Protein AF-0000000065871126 (afdb_homodimer)

Structure (mmCIF, N/CA/C/O backbone):
data_AF-0000000065871126-model_v1
#
loop_
_entity.id
_entity.type
_entity.pdbx_description
1 polymer 'Deoxyuridylate hydroxymethyltransferase'
#
loop_
_atom_site.group_PDB
_atom_site.id
_atom_site.type_symbol
_atom_site.label_atom_id
_atom_site.label_alt_id
_atom_site.label_comp_id
_atom_site.label_asym_id
_atom_site.label_entity_id
_atom_site.label_seq_id
_atom_site.pdbx_PDB_ins_code
_atom_site.Cartn_x
_atom_site.Cartn_y
_atom_site.Cartn_z
_atom_site.occupancy
_atom_site.B_iso_or_equiv
_atom_site.auth_seq_id
_atom_site.auth_comp_id
_atom_site.auth_asym_id
_atom_site.auth_atom_id
_atom_site.pdbx_PDB_model_num
ATOM 1 N N . MET A 1 1 ? 11.086 -15.219 13.68 1 57.06 1 MET A N 1
ATOM 2 C CA . MET A 1 1 ? 10.578 -14.188 14.578 1 57.06 1 MET A CA 1
ATOM 3 C C . MET A 1 1 ? 9.523 -13.336 13.883 1 57.06 1 MET A C 1
ATOM 5 O O . MET A 1 1 ? 9.57 -13.156 12.664 1 57.06 1 MET A O 1
ATOM 9 N N . ASN A 1 2 ? 8.445 -12.984 14.523 1 73.31 2 ASN A N 1
ATOM 10 C CA . ASN A 1 2 ? 7.359 -12.133 14.047 1 73.31 2 ASN A CA 1
ATOM 11 C C . ASN A 1 2 ? 7.867 -10.758 13.633 1 73.31 2 ASN A C 1
ATOM 13 O O . ASN A 1 2 ? 8.422 -10.023 14.453 1 73.31 2 ASN A O 1
ATOM 17 N N . PRO A 1 3 ? 7.727 -10.531 12.336 1 84.88 3 PRO A N 1
ATOM 18 C CA . PRO A 1 3 ? 8.312 -9.281 11.859 1 84.88 3 PRO A CA 1
ATOM 19 C C . PRO A 1 3 ? 7.402 -8.078 12.094 1 84.88 3 PRO A C 1
ATOM 21 O O . PRO A 1 3 ? 7.777 -6.941 11.789 1 84.88 3 PRO A O 1
ATOM 24 N N . PHE A 1 4 ? 6.246 -8.289 12.688 1 90.06 4 PHE A N 1
ATOM 25 C CA . PHE A 1 4 ? 5.281 -7.199 12.812 1 90.06 4 PHE A CA 1
ATOM 26 C C . PHE A 1 4 ? 5.383 -6.543 14.188 1 90.06 4 PHE A C 1
ATOM 28 O O . PHE A 1 4 ? 5.449 -7.23 15.203 1 90.06 4 PHE A O 1
ATOM 35 N N . ASN A 1 5 ? 5.465 -5.23 14.109 1 93.19 5 ASN A N 1
ATOM 36 C CA . ASN A 1 5 ? 5.422 -4.395 15.305 1 93.19 5 ASN A CA 1
ATOM 37 C C . ASN A 1 5 ? 4.102 -3.633 15.406 1 93.19 5 ASN A C 1
ATOM 39 O O . ASN A 1 5 ? 3.877 -2.67 14.664 1 93.19 5 ASN A O 1
ATOM 43 N N . ILE A 1 6 ? 3.277 -4.004 16.344 1 94.31 6 ILE A N 1
ATOM 44 C CA . ILE A 1 6 ? 1.971 -3.373 16.469 1 94.31 6 ILE A CA 1
ATOM 45 C C . ILE A 1 6 ? 2.01 -2.352 17.609 1 94.31 6 ILE A C 1
ATOM 47 O O . ILE A 1 6 ? 2.428 -2.67 18.734 1 94.31 6 ILE A O 1
ATOM 51 N N . ILE A 1 7 ? 1.6 -1.212 17.359 1 95.88 7 ILE A N 1
ATOM 52 C CA . ILE A 1 7 ? 1.517 -0.14 18.344 1 95.88 7 ILE A CA 1
ATOM 53 C C . ILE A 1 7 ? 0.118 0.472 18.328 1 95.88 7 ILE A C 1
ATOM 55 O O . ILE A 1 7 ? -0.277 1.103 17.344 1 95.88 7 ILE A O 1
ATOM 59 N N . SER A 1 8 ? -0.622 0.234 19.375 1 95.94 8 SER A N 1
ATOM 60 C CA . SER A 1 8 ? -1.969 0.783 19.5 1 95.94 8 SER A CA 1
ATOM 61 C C . SER A 1 8 ? -2.066 1.765 20.656 1 95.94 8 SER A C 1
ATOM 63 O O . SER A 1 8 ? -1.717 1.43 21.797 1 95.94 8 SER A O 1
ATOM 65 N N . ASP A 1 9 ? -2.441 2.961 20.375 1 96.31 9 ASP A N 1
ATOM 66 C CA . ASP A 1 9 ? -2.59 3.99 21.391 1 96.31 9 ASP A CA 1
ATOM 67 C C . ASP A 1 9 ? -3.752 4.926 21.062 1 96.31 9 ASP A C 1
ATOM 69 O O . ASP A 1 9 ? -4.348 4.832 20 1 96.31 9 ASP A O 1
ATOM 73 N N . THR A 1 10 ? -4.078 5.766 22 1 95.75 10 THR A N 1
ATOM 74 C CA . THR A 1 10 ? -5.199 6.684 21.828 1 95.75 10 THR A CA 1
ATOM 75 C C . THR A 1 10 ? -4.828 7.812 20.875 1 95.75 10 THR A C 1
ATOM 77 O O . THR A 1 10 ? -5.582 8.117 19.953 1 95.75 10 THR A O 1
ATOM 80 N N . GLY A 1 11 ? -3.643 8.422 21.109 1 97 11 GLY A N 1
ATOM 81 C CA . GLY A 1 11 ? -3.248 9.57 20.312 1 97 11 GLY A CA 1
ATOM 82 C C . GLY A 1 11 ? -1.914 9.383 19.609 1 97 11 GLY A C 1
ATOM 83 O O . GLY A 1 11 ? -1.199 8.414 19.875 1 97 11 GLY A O 1
ATOM 84 N N . VAL A 1 12 ? -1.604 10.289 18.75 1 97.06 12 VAL A N 1
ATOM 85 C CA . VAL A 1 12 ? -0.421 10.227 17.891 1 97.06 12 VAL A CA 1
ATOM 86 C C . VAL A 1 12 ? 0.838 10.336 18.75 1 97.06 12 VAL A C 1
ATOM 88 O O . VAL A 1 12 ? 1.8 9.586 18.547 1 97.06 12 VAL A O 1
ATOM 91 N N . SER A 1 13 ? 0.854 11.242 19.766 1 97.38 13 SER A N 1
ATOM 92 C CA . SER A 1 13 ? 2.039 11.453 20.594 1 97.38 13 SER A CA 1
ATOM 93 C C . SER A 1 13 ? 2.451 10.164 21.312 1 97.38 13 SER A C 1
ATOM 95 O O . SER A 1 13 ? 3.623 9.781 21.281 1 97.38 13 SER A O 1
ATOM 97 N N . ALA A 1 14 ? 1.48 9.547 21.906 1 97.44 14 ALA A N 1
ATOM 98 C CA . ALA A 1 14 ? 1.769 8.312 22.625 1 97.44 14 ALA A CA 1
ATOM 99 C C . ALA A 1 14 ? 2.246 7.219 21.688 1 97.44 14 ALA A C 1
ATOM 101 O O . ALA A 1 14 ? 3.16 6.461 22.016 1 97.44 14 ALA A O 1
ATOM 102 N N . ALA A 1 15 ? 1.624 7.082 20.562 1 97.19 15 ALA A N 1
ATOM 103 C CA . ALA A 1 15 ? 1.982 6.059 19.578 1 97.19 15 ALA A CA 1
ATOM 104 C C . ALA A 1 15 ? 3.402 6.27 19.062 1 97.19 15 ALA A C 1
ATOM 106 O O . ALA A 1 15 ? 4.176 5.312 18.953 1 97.19 15 ALA A O 1
ATOM 107 N N . VAL A 1 16 ? 3.729 7.492 18.734 1 97.12 16 VAL A N 1
ATOM 108 C CA . VAL A 1 16 ? 5.055 7.801 18.203 1 97.12 16 VAL A CA 1
ATOM 109 C C . VAL A 1 16 ? 6.109 7.555 19.266 1 97.12 16 VAL A C 1
ATOM 111 O O . VAL A 1 16 ? 7.18 7.012 18.984 1 97.12 16 VAL A O 1
ATOM 114 N N . TYR A 1 17 ? 5.789 8.008 20.484 1 97.88 17 TYR A N 1
ATOM 115 C CA . TYR A 1 17 ? 6.703 7.746 21.578 1 97.88 17 TYR A CA 1
ATOM 116 C C . TYR A 1 17 ? 6.984 6.254 21.719 1 97.88 17 TYR A C 1
ATOM 118 O O . TYR A 1 17 ? 8.141 5.84 21.859 1 97.88 17 TYR A O 1
ATOM 126 N N . ALA A 1 18 ? 5.945 5.488 21.703 1 97.69 18 ALA A N 1
ATOM 127 C CA . ALA A 1 18 ? 6.086 4.035 21.812 1 97.69 18 ALA A CA 1
ATOM 128 C C . ALA A 1 18 ? 6.91 3.48 20.656 1 97.69 18 ALA A C 1
ATOM 130 O O . ALA A 1 18 ? 7.715 2.562 20.844 1 97.69 18 ALA A O 1
ATOM 131 N N . GLY A 1 19 ? 6.668 3.992 19.453 1 97.25 19 GLY A N 1
ATOM 132 C CA . GLY A 1 19 ? 7.445 3.574 18.297 1 97.25 19 GLY A CA 1
ATOM 133 C C . GLY A 1 19 ? 8.93 3.867 18.438 1 97.25 19 GLY A C 1
ATOM 134 O O . GLY A 1 19 ? 9.766 3 18.172 1 97.25 19 GLY A O 1
ATOM 135 N N . LEU A 1 20 ? 9.234 5.098 18.859 1 97.75 20 LEU A N 1
ATOM 136 C CA . LEU A 1 20 ? 10.633 5.477 19.062 1 97.75 20 LEU A CA 1
ATOM 137 C C . LEU A 1 20 ? 11.281 4.617 20.125 1 97.75 20 LEU A C 1
ATOM 139 O O . LEU A 1 20 ? 12.43 4.188 19.984 1 97.75 20 LEU A O 1
ATOM 143 N N . SER A 1 21 ? 10.562 4.426 21.219 1 97.88 21 SER A N 1
ATOM 144 C CA . SER A 1 21 ? 11.078 3.59 22.297 1 97.88 21 SER A CA 1
ATOM 145 C C . SER A 1 21 ? 11.391 2.18 21.797 1 97.88 21 SER A C 1
ATOM 147 O O . SER A 1 21 ? 12.453 1.632 22.109 1 97.88 21 SER A O 1
ATOM 149 N N . ARG A 1 22 ? 10.492 1.588 21.062 1 97.31 22 ARG A N 1
ATOM 150 C CA . ARG A 1 22 ? 10.688 0.24 20.547 1 97.31 22 ARG A CA 1
ATOM 151 C C . ARG A 1 22 ? 11.875 0.195 19.578 1 97.31 22 ARG A C 1
ATOM 153 O O . ARG A 1 22 ? 12.656 -0.756 19.594 1 97.31 22 ARG A O 1
ATOM 160 N N . ALA A 1 23 ? 11.945 1.179 18.672 1 96.94 23 ALA A N 1
ATOM 161 C CA . ALA A 1 23 ? 13.055 1.232 17.734 1 96.94 23 ALA A CA 1
ATOM 162 C C . ALA A 1 23 ? 14.391 1.314 18.469 1 96.94 23 ALA A C 1
ATOM 164 O O . ALA A 1 23 ? 15.367 0.67 18.078 1 96.94 23 ALA A O 1
ATOM 165 N N . LYS A 1 24 ? 14.422 2.139 19.469 1 96.44 24 LYS A N 1
ATOM 166 C CA . LYS A 1 24 ? 15.648 2.297 20.25 1 96.44 24 LYS A CA 1
ATOM 167 C C . LYS A 1 24 ? 16.047 0.986 20.922 1 96.44 24 LYS A C 1
ATOM 169 O O . LYS A 1 24 ? 17.234 0.651 20.984 1 96.44 24 LYS A O 1
ATOM 174 N N . CYS A 1 25 ? 15.117 0.233 21.375 1 96.38 25 CYS A N 1
ATOM 175 C CA . CYS A 1 25 ? 15.367 -0.964 22.172 1 96.38 25 CYS A CA 1
ATOM 176 C C . CYS A 1 25 ? 15.633 -2.168 21.266 1 96.38 25 CYS A C 1
ATOM 178 O O . CYS A 1 25 ? 16.484 -3 21.578 1 96.38 25 CYS A O 1
ATOM 180 N N . THR A 1 26 ? 14.914 -2.318 20.156 1 95.56 26 THR A N 1
ATOM 181 C CA . THR A 1 26 ? 14.945 -3.584 19.438 1 95.56 26 THR A CA 1
ATOM 182 C C . THR A 1 26 ? 15.242 -3.357 17.953 1 95.56 26 THR A C 1
ATOM 184 O O . THR A 1 26 ? 15.328 -4.312 17.188 1 95.56 26 THR A O 1
ATOM 187 N N . GLY A 1 27 ? 15.344 -2.123 17.547 1 95.69 27 GLY A N 1
ATOM 188 C CA . GLY A 1 27 ? 15.547 -1.833 16.141 1 95.69 27 GLY A CA 1
ATOM 189 C C . GLY A 1 27 ? 16.875 -2.367 15.617 1 95.69 27 GLY A C 1
ATOM 190 O O . GLY A 1 27 ? 17.781 -2.656 16.391 1 95.69 27 GLY A O 1
ATOM 191 N N . GLN A 1 28 ? 16.922 -2.582 14.344 1 93.44 28 GLN A N 1
ATOM 192 C CA . GLN A 1 28 ? 18.141 -2.984 13.648 1 93.44 28 GLN A CA 1
ATOM 193 C C . GLN A 1 28 ? 18.828 -1.787 12.992 1 93.44 28 GLN A C 1
ATOM 195 O O . GLN A 1 28 ? 18.156 -0.854 12.547 1 93.44 28 GLN A O 1
ATOM 200 N N . TYR A 1 29 ? 20.156 -1.872 13.016 1 92.38 29 TYR A N 1
ATOM 201 C CA . TYR A 1 29 ? 20.922 -0.795 12.406 1 92.38 29 TYR A CA 1
ATOM 202 C C . TYR A 1 29 ? 21.297 -1.136 10.969 1 92.38 29 TYR A C 1
ATOM 204 O O . TYR A 1 29 ? 21.578 -2.291 10.648 1 92.38 29 TYR A O 1
ATOM 212 N N . LYS A 1 30 ? 21.109 -0.218 10.07 1 88.12 30 LYS A N 1
ATOM 213 C CA . LYS A 1 30 ? 21.625 -0.373 8.711 1 88.12 30 LYS A CA 1
ATOM 214 C C . LYS A 1 30 ? 22.359 0.881 8.258 1 88.12 30 LYS A C 1
ATOM 216 O O . LYS A 1 30 ? 22.031 1.993 8.664 1 88.12 30 LYS A O 1
ATOM 221 N N . GLU A 1 31 ? 23.375 0.595 7.441 1 79.25 31 GLU A N 1
ATOM 222 C CA . GLU A 1 31 ? 24.172 1.69 6.891 1 79.25 31 GLU A CA 1
ATOM 223 C C . GLU A 1 31 ? 23.516 2.275 5.645 1 79.25 31 GLU A C 1
ATOM 225 O O . GLU A 1 31 ? 22.828 1.565 4.906 1 79.25 31 GLU A O 1
ATOM 230 N N . CYS A 1 32 ? 23.297 3.523 5.672 1 66 32 CYS A N 1
ATOM 231 C CA . CYS A 1 32 ? 22.797 4.156 4.457 1 66 32 CYS A CA 1
ATOM 232 C C . CYS A 1 32 ? 23.688 5.312 4.035 1 66 32 CYS A C 1
ATOM 234 O O . CYS A 1 32 ? 24.641 5.668 4.746 1 66 32 CYS A O 1
ATOM 236 N N . ARG A 1 33 ? 23.406 5.754 2.848 1 57.62 33 ARG A N 1
ATOM 237 C CA . ARG A 1 33 ? 24.125 6.887 2.262 1 57.62 33 ARG A CA 1
ATOM 238 C C . ARG A 1 33 ? 24.203 8.047 3.242 1 57.62 33 ARG A C 1
ATOM 240 O O . ARG A 1 33 ? 25.203 8.766 3.289 1 57.62 33 ARG A O 1
ATOM 247 N N . ASN A 1 34 ? 23.219 8.219 4.043 1 58.34 34 ASN A N 1
ATOM 248 C CA . ASN A 1 34 ? 23.109 9.391 4.91 1 58.34 34 ASN A CA 1
ATOM 249 C C . ASN A 1 34 ? 23.688 9.117 6.293 1 58.34 34 ASN A C 1
ATOM 251 O O . ASN A 1 34 ? 23.297 9.75 7.273 1 58.34 34 ASN A O 1
ATOM 255 N N . GLY A 1 35 ? 24.531 8.18 6.5 1 71.88 35 GLY A N 1
ATOM 256 C CA . GLY A 1 35 ? 25.156 7.961 7.797 1 71.88 35 GLY A CA 1
ATOM 257 C C . GLY A 1 35 ? 24.547 6.816 8.57 1 71.88 35 GLY A C 1
ATOM 258 O O . GLY A 1 35 ? 24.922 6.555 9.711 1 71.88 35 GLY A O 1
ATOM 259 N N . GLY A 1 36 ? 23.469 6.23 8.148 1 90.38 36 GLY A N 1
ATOM 260 C CA . GLY A 1 36 ? 22.875 5.051 8.766 1 90.38 36 GLY A CA 1
ATOM 261 C C . GLY A 1 36 ? 21.547 5.32 9.422 1 90.38 36 GLY A C 1
ATOM 262 O O . GLY A 1 36 ? 21.125 6.477 9.562 1 90.38 36 GLY A O 1
ATOM 263 N N . SER A 1 37 ? 20.859 4.312 9.789 1 94.19 37 SER A N 1
ATOM 264 C CA . SER A 1 37 ? 19.562 4.422 10.445 1 94.19 37 SER A CA 1
ATOM 265 C C . SER A 1 37 ? 19.25 3.18 11.273 1 94.19 37 SER A C 1
ATOM 267 O O . SER A 1 37 ? 19.844 2.117 11.047 1 94.19 37 SER A O 1
ATOM 269 N N . THR A 1 38 ? 18.547 3.396 12.328 1 96.06 38 THR A N 1
ATOM 270 C CA . THR A 1 38 ? 17.938 2.312 13.086 1 96.06 38 THR A CA 1
ATOM 271 C C . THR A 1 38 ? 16.469 2.135 12.695 1 96.06 38 THR A C 1
ATOM 273 O O . THR A 1 38 ? 15.711 3.104 12.68 1 96.06 38 THR A O 1
ATOM 276 N N . PHE A 1 39 ? 16.125 0.829 12.383 1 95.75 39 PHE A N 1
ATOM 277 C CA . PHE A 1 39 ? 14.789 0.691 11.828 1 95.75 39 PHE A CA 1
ATOM 278 C C . PHE A 1 39 ? 14.062 -0.492 12.453 1 95.75 39 PHE A C 1
ATOM 280 O O . PHE A 1 39 ? 14.695 -1.391 13.016 1 95.75 39 PHE A O 1
ATOM 287 N N . LEU A 1 40 ? 12.727 -0.399 12.516 1 96.25 40 LEU A N 1
ATOM 288 C CA . LEU A 1 40 ? 11.789 -1.485 12.766 1 96.25 40 LEU A CA 1
ATOM 289 C C . LEU A 1 40 ? 11.094 -1.912 11.469 1 96.25 40 LEU A C 1
ATOM 291 O O . LEU A 1 40 ? 10.727 -1.068 10.648 1 96.25 40 LEU A O 1
ATOM 295 N N . ARG A 1 41 ? 11 -3.232 11.352 1 94.38 41 ARG A N 1
ATOM 296 C CA . ARG A 1 41 ? 10.273 -3.75 10.195 1 94.38 41 ARG A CA 1
ATOM 297 C C . ARG A 1 41 ? 8.773 -3.756 10.453 1 94.38 41 ARG A C 1
ATOM 299 O O . ARG A 1 41 ? 8.32 -4.148 11.531 1 94.38 41 ARG A O 1
ATOM 306 N N . ASN A 1 42 ? 8.039 -3.348 9.492 1 95.56 42 ASN A N 1
ATOM 307 C CA . ASN A 1 42 ? 6.59 -3.52 9.453 1 95.56 42 ASN A CA 1
ATOM 308 C C . ASN A 1 42 ? 5.934 -3.01 10.734 1 95.56 42 ASN A C 1
ATOM 310 O O . ASN A 1 42 ? 5.324 -3.783 11.477 1 95.56 42 ASN A O 1
ATOM 314 N N . VAL A 1 43 ? 5.957 -1.765 10.969 1 96.69 43 VAL A N 1
ATOM 315 C CA . VAL A 1 43 ? 5.297 -1.16 12.117 1 96.69 43 VAL A CA 1
ATOM 316 C C . VAL A 1 43 ? 3.861 -0.787 11.75 1 96.69 43 VAL A C 1
ATOM 318 O O . VAL A 1 43 ? 3.627 -0.089 10.766 1 96.69 43 VAL A O 1
ATOM 321 N N . LYS A 1 44 ? 2.945 -1.281 12.555 1 96.31 44 LYS A N 1
ATOM 322 C CA . LYS A 1 44 ? 1.526 -0.983 12.391 1 96.31 44 LYS A CA 1
ATOM 323 C C . LYS A 1 44 ? 1.013 -0.097 13.523 1 96.31 44 LYS A C 1
ATOM 325 O O . LYS A 1 44 ? 0.8 -0.57 14.641 1 96.31 44 LYS A O 1
ATOM 330 N N . PHE A 1 45 ? 0.761 1.13 13.188 1 96.88 45 PHE A N 1
ATOM 331 C CA . PHE A 1 45 ? 0.194 2.057 14.156 1 96.88 45 PHE A CA 1
ATOM 332 C C . PHE A 1 45 ? -1.329 2.033 14.102 1 96.88 45 PHE A C 1
ATOM 334 O O . PHE A 1 45 ? -1.916 1.982 13.023 1 96.88 45 PHE A O 1
ATOM 341 N N . HIS A 1 46 ? -1.893 1.984 15.219 1 97.06 46 HIS A N 1
ATOM 342 C CA . HIS A 1 46 ? -3.338 2.07 15.398 1 97.06 46 HIS A CA 1
ATOM 343 C C . HIS A 1 46 ? -3.709 3.195 16.359 1 97.06 46 HIS A C 1
ATOM 345 O O . HIS A 1 46 ? -3.352 3.152 17.547 1 97.06 46 HIS A O 1
ATOM 351 N N . ILE A 1 47 ? -4.371 4.184 15.836 1 97.62 47 ILE A N 1
ATOM 352 C CA . ILE A 1 47 ? -4.809 5.332 16.625 1 97.62 47 ILE A CA 1
ATOM 353 C C . ILE A 1 47 ? -6.32 5.262 16.844 1 97.62 47 ILE A C 1
ATOM 355 O O . ILE A 1 47 ? -7.094 5.332 15.883 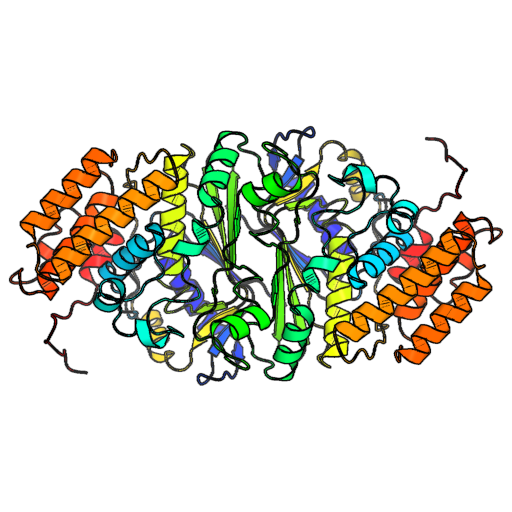1 97.62 47 ILE A O 1
ATOM 359 N N . THR A 1 48 ? -6.762 5.242 18.109 1 97.12 48 THR A N 1
ATOM 360 C CA . THR A 1 48 ? -8.18 5.055 18.391 1 97.12 48 THR A CA 1
ATOM 361 C C . THR A 1 48 ? -8.914 6.395 18.391 1 97.12 48 THR A C 1
ATOM 363 O O . THR A 1 48 ? -10.125 6.441 18.188 1 97.12 48 THR A O 1
ATOM 366 N N . ASP A 1 49 ? -8.219 7.527 18.672 1 97.62 49 ASP A N 1
ATOM 367 C CA . ASP A 1 49 ? -8.781 8.875 18.594 1 97.62 49 ASP A CA 1
ATOM 368 C C . ASP A 1 49 ? -7.973 9.75 17.641 1 97.62 49 ASP A C 1
ATOM 370 O O . ASP A 1 49 ? -7.137 10.547 18.078 1 97.62 49 ASP A O 1
ATOM 374 N N . PRO A 1 50 ? -8.32 9.727 16.328 1 97.62 50 PRO A N 1
ATOM 375 C CA . PRO A 1 50 ? -7.535 10.453 15.336 1 97.62 50 PRO A CA 1
ATOM 376 C C . PRO A 1 50 ? -7.57 11.969 15.555 1 97.62 50 PRO A C 1
ATOM 378 O O . PRO A 1 50 ? -6.73 12.688 15.008 1 97.62 50 PRO A O 1
ATOM 381 N N . ARG A 1 51 ? -8.484 12.492 16.391 1 98 51 ARG A N 1
ATOM 382 C CA . ARG A 1 51 ? -8.508 13.914 16.703 1 98 51 ARG A CA 1
ATOM 383 C C . ARG A 1 51 ? -7.352 14.289 17.625 1 98 51 ARG A C 1
ATOM 385 O O . ARG A 1 51 ? -7.004 15.469 17.75 1 98 51 ARG A O 1
ATOM 392 N N . ASN A 1 52 ? -6.867 13.289 18.312 1 98 52 ASN A N 1
ATOM 393 C CA . ASN A 1 52 ? -5.691 13.508 19.141 1 98 52 ASN A CA 1
ATOM 394 C C . ASN A 1 52 ? -4.406 13.484 18.328 1 98 52 ASN A C 1
ATOM 396 O O . ASN A 1 52 ? -3.512 12.68 18.578 1 98 52 ASN A O 1
ATOM 400 N N . ARG A 1 53 ? -4.316 14.469 17.391 1 98.06 53 ARG A N 1
ATOM 401 C CA . ARG A 1 53 ? -3.285 14.469 16.344 1 98.06 53 ARG A CA 1
ATOM 402 C C . ARG A 1 53 ? -2.191 15.484 16.656 1 98.06 53 ARG A C 1
ATOM 404 O O . ARG A 1 53 ? -1.121 15.453 16.047 1 98.06 53 ARG A O 1
ATOM 411 N N . ASN A 1 54 ? -2.441 16.422 17.609 1 96.94 54 ASN A N 1
ATOM 412 C CA . ASN A 1 54 ? -1.488 17.484 17.906 1 96.94 54 ASN A CA 1
ATOM 413 C C . ASN A 1 54 ? -0.317 16.969 18.734 1 96.94 54 ASN A C 1
ATOM 415 O O . ASN A 1 54 ? -0.481 16.656 19.922 1 96.94 54 ASN A O 1
ATOM 419 N N . LEU A 1 55 ? 0.816 16.953 18.156 1 94.38 55 LEU A N 1
ATOM 420 C CA . LEU A 1 55 ? 1.989 16.328 18.75 1 94.38 55 LEU A CA 1
ATOM 421 C C . LEU A 1 55 ? 2.51 17.141 19.922 1 94.38 55 LEU A C 1
ATOM 423 O O . LEU A 1 55 ? 2.729 18.344 19.797 1 94.38 55 LEU A O 1
ATOM 427 N N . THR A 1 56 ? 2.779 16.562 21.094 1 92.94 56 THR A N 1
ATOM 428 C CA . THR A 1 56 ? 3.273 17.188 22.312 1 92.94 56 THR A CA 1
ATOM 429 C C . THR A 1 56 ? 4.477 16.438 22.859 1 92.94 56 THR A C 1
ATOM 431 O O . THR A 1 56 ? 4.703 16.438 24.078 1 92.94 56 THR A O 1
ATOM 434 N N . LEU A 1 57 ? 5.281 15.914 22.141 1 94.81 57 LEU A N 1
ATOM 435 C CA . LEU A 1 57 ? 6.426 15.164 22.641 1 94.81 57 LEU A CA 1
ATOM 436 C C . LEU A 1 57 ? 7.531 16.109 23.109 1 94.81 57 LEU A C 1
ATOM 438 O O . LEU A 1 57 ? 8.18 16.766 22.281 1 94.81 57 LEU A O 1
ATOM 442 N N . ASN A 1 58 ? 7.762 16.109 24.375 1 93.81 58 ASN A N 1
ATOM 443 C CA . ASN A 1 58 ? 8.883 16.875 24.922 1 93.81 58 ASN A CA 1
ATOM 444 C C . ASN A 1 58 ? 10.219 16.359 24.391 1 93.81 58 ASN A C 1
ATOM 446 O O . ASN A 1 58 ? 10.406 15.148 24.25 1 93.81 58 ASN A O 1
ATOM 450 N N . GLY A 1 59 ? 11.086 17.266 24.109 1 92.12 59 GLY A N 1
ATOM 451 C CA . GLY A 1 59 ? 12.383 16.891 23.578 1 92.12 59 GLY A CA 1
ATOM 452 C C . GLY A 1 59 ? 12.438 16.922 22.062 1 92.12 59 GLY A C 1
ATOM 453 O O . GLY A 1 59 ? 13.508 17.047 21.469 1 92.12 59 GLY A O 1
ATOM 454 N N . ARG A 1 60 ? 11.328 16.734 21.391 1 91.12 60 ARG A N 1
ATOM 455 C CA . ARG A 1 60 ? 11.281 16.719 19.938 1 91.12 60 ARG A CA 1
ATOM 456 C C . ARG A 1 60 ? 11.336 18.141 19.375 1 91.12 60 ARG A C 1
ATOM 458 O O . ARG A 1 60 ? 11.922 18.359 18.312 1 91.12 60 ARG A O 1
ATOM 465 N N . LYS A 1 61 ? 10.719 19.125 20.062 1 87.25 61 LYS A N 1
ATOM 466 C CA . LYS A 1 61 ? 10.633 20.516 19.656 1 87.25 61 LYS A CA 1
ATOM 467 C C . LYS A 1 61 ? 9.766 20.672 18.406 1 87.25 61 LYS A C 1
ATOM 469 O O . LYS A 1 61 ? 10.203 21.281 17.422 1 87.25 61 LYS A O 1
ATOM 474 N N . SER A 1 62 ? 8.586 20.203 18.484 1 91.44 62 SER A N 1
ATOM 475 C CA . SER A 1 62 ? 7.645 20.266 17.375 1 91.44 62 SER A CA 1
ATOM 476 C C . SER A 1 62 ? 7.031 21.656 17.25 1 91.44 62 SER A C 1
ATOM 478 O O . SER A 1 62 ? 6.738 22.312 18.266 1 91.44 62 SER A O 1
ATOM 480 N N . ASN A 1 63 ? 6.891 22.125 16.062 1 94.06 63 ASN A N 1
ATOM 481 C CA . ASN A 1 63 ? 6.227 23.391 15.758 1 94.06 63 ASN A CA 1
ATOM 482 C C . ASN A 1 63 ? 4.816 23.172 15.211 1 94.06 63 ASN A C 1
ATOM 484 O O . ASN A 1 63 ? 4.637 22.953 14.016 1 94.06 63 ASN A O 1
ATOM 488 N N . ILE A 1 64 ? 3.816 23.312 16.047 1 96.56 64 ILE A N 1
ATOM 489 C CA . ILE A 1 64 ? 2.432 23.016 15.703 1 96.56 64 ILE A CA 1
ATOM 490 C C . ILE A 1 64 ? 1.949 23.984 14.625 1 96.56 64 ILE A C 1
ATOM 492 O O . ILE A 1 64 ? 1.119 23.625 13.789 1 96.56 64 ILE A O 1
ATOM 496 N N . PHE A 1 65 ? 2.447 25.219 14.562 1 96.31 65 PHE A N 1
ATOM 497 C CA . PHE A 1 65 ? 2.029 26.219 13.57 1 96.31 65 PHE A CA 1
ATOM 498 C C . PHE A 1 65 ? 2.475 25.797 12.172 1 96.31 65 PHE A C 1
ATOM 500 O O . PHE A 1 65 ? 1.7 25.891 11.219 1 96.31 65 PHE A O 1
ATOM 507 N N . GLN A 1 66 ? 3.684 25.328 12.148 1 95.5 66 GLN A N 1
ATOM 508 C CA . GLN A 1 66 ? 4.219 24.812 10.898 1 95.5 66 GLN A CA 1
ATOM 509 C C . GLN A 1 66 ? 3.434 23.594 10.43 1 95.5 66 GLN A C 1
ATOM 511 O O . GLN A 1 66 ? 3.164 23.438 9.234 1 95.5 66 GLN A O 1
ATOM 516 N N . MET A 1 67 ? 3.061 22.734 11.289 1 96.69 67 MET A N 1
ATOM 517 C CA . MET A 1 67 ? 2.336 21.5 10.945 1 96.69 67 MET A CA 1
ATOM 518 C C . MET A 1 67 ? 0.968 21.828 10.359 1 96.69 67 MET A C 1
ATOM 520 O O . MET A 1 67 ? 0.572 21.25 9.344 1 96.69 67 MET A O 1
ATOM 524 N N . VAL A 1 68 ? 0.302 22.734 11 1 98.25 68 VAL A N 1
ATOM 525 C CA . VAL A 1 68 ? -1.014 23.125 10.508 1 98.25 68 VAL A CA 1
ATOM 526 C C . VAL A 1 68 ? -0.876 23.797 9.141 1 98.25 68 VAL A C 1
ATOM 528 O O . VAL A 1 68 ? -1.621 23.484 8.211 1 98.25 68 VAL A O 1
ATOM 531 N N . ALA A 1 69 ? 0.107 24.688 9.023 1 98.44 69 ALA A N 1
ATOM 532 C CA . ALA A 1 69 ? 0.309 25.406 7.766 1 98.44 69 ALA A CA 1
ATOM 533 C C . ALA A 1 69 ? 0.602 24.438 6.625 1 98.44 69 ALA A C 1
ATOM 535 O O . ALA A 1 69 ? 0.014 24.547 5.543 1 98.44 69 ALA A O 1
ATOM 536 N N . GLU A 1 70 ? 1.483 23.547 6.844 1 98.31 70 GLU A N 1
ATOM 537 C CA . GLU A 1 70 ? 1.821 22.562 5.82 1 98.31 70 GLU A CA 1
ATOM 538 C C . GLU A 1 70 ? 0.615 21.703 5.469 1 98.31 70 GLU A C 1
ATOM 540 O O . GLU A 1 70 ? 0.427 21.328 4.305 1 98.31 70 GLU A O 1
ATOM 545 N N . THR A 1 71 ? -0.161 21.359 6.434 1 98.75 71 THR A N 1
ATOM 546 C CA . THR A 1 71 ? -1.351 20.547 6.191 1 98.75 71 THR A CA 1
ATOM 547 C C . THR A 1 71 ? -2.346 21.297 5.312 1 98.75 71 THR A C 1
ATOM 549 O O . THR A 1 71 ? -2.924 20.719 4.391 1 98.75 71 THR A O 1
ATOM 552 N N . PHE A 1 72 ? -2.561 22.594 5.633 1 98.88 72 PHE A N 1
ATOM 553 C CA . PHE A 1 72 ? -3.438 23.391 4.789 1 98.88 72 PHE A CA 1
ATOM 554 C C . PHE A 1 72 ? -2.908 23.453 3.359 1 98.88 72 PHE A C 1
ATOM 556 O O . PHE A 1 72 ? -3.682 23.422 2.402 1 98.88 72 PHE A O 1
ATOM 563 N N . TRP A 1 73 ? -1.573 23.562 3.23 1 98.81 73 TRP A N 1
ATOM 564 C CA . TRP A 1 73 ? -0.909 23.547 1.931 1 98.81 73 TRP A CA 1
ATOM 565 C C . TRP A 1 73 ? -1.185 22.234 1.189 1 98.81 73 TRP A C 1
ATOM 567 O O . TRP A 1 73 ? -1.535 22.25 0.007 1 98.81 73 TRP A O 1
ATOM 577 N N . VAL A 1 74 ? -1.142 21.109 1.847 1 98.75 74 VAL A N 1
ATOM 578 C CA . VAL A 1 74 ? -1.416 19.812 1.257 1 98.75 74 VAL A CA 1
ATOM 579 C C . VAL A 1 74 ? -2.885 19.719 0.85 1 98.75 74 VAL A C 1
ATOM 581 O O . VAL A 1 74 ? -3.205 19.281 -0.257 1 98.75 74 VAL A O 1
ATOM 584 N N . MET A 1 75 ? -3.785 20.188 1.739 1 98.81 75 MET A N 1
ATOM 585 C CA . MET A 1 75 ? -5.219 20.109 1.472 1 98.81 75 MET A CA 1
ATOM 586 C C . MET A 1 75 ? -5.609 21.031 0.32 1 98.81 75 MET A C 1
ATOM 588 O O . MET A 1 75 ? -6.641 20.828 -0.324 1 98.81 75 MET A O 1
ATOM 592 N N . SER A 1 76 ? -4.781 22 0.023 1 98.69 76 SER A N 1
ATOM 593 C CA . SER A 1 76 ? -5.051 22.922 -1.086 1 98.69 76 SER A CA 1
ATOM 594 C C . SER A 1 76 ? -4.676 22.281 -2.422 1 98.69 76 SER A C 1
ATOM 596 O O . SER A 1 76 ? -4.973 22.844 -3.482 1 98.69 76 SER A O 1
ATOM 598 N N . GLY A 1 77 ? -3.975 21.172 -2.346 1 98.44 77 GLY A N 1
ATOM 599 C CA . GLY A 1 77 ? -3.549 20.5 -3.561 1 98.44 77 GLY A CA 1
ATOM 600 C C . GLY A 1 77 ? -2.256 21.062 -4.129 1 98.44 77 GLY A C 1
ATOM 601 O O . GLY A 1 77 ? -1.923 20.797 -5.289 1 98.44 77 GLY A O 1
ATOM 602 N N . SER A 1 78 ? -1.53 21.766 -3.354 1 97.75 78 SER A N 1
ATOM 603 C CA . SER A 1 78 ? -0.343 22.438 -3.865 1 97.75 78 SER A CA 1
ATOM 604 C C . SER A 1 78 ? 0.882 21.531 -3.795 1 97.75 78 SER A C 1
ATOM 606 O O . SER A 1 78 ? 0.98 20.688 -2.912 1 97.75 78 SER A O 1
ATOM 608 N N . GLY A 1 79 ? 1.733 21.672 -4.691 1 97.75 79 GLY A N 1
ATOM 609 C CA . GLY A 1 79 ? 3.064 21.094 -4.668 1 97.75 79 GLY A CA 1
ATOM 610 C C . GLY A 1 79 ? 4.172 22.125 -4.715 1 97.75 79 GLY A C 1
ATOM 611 O O . GLY A 1 79 ? 5.355 21.781 -4.637 1 97.75 79 GLY A O 1
ATOM 612 N N . ASN A 1 80 ? 3.754 23.391 -4.828 1 98.12 80 ASN A N 1
ATOM 613 C CA . ASN A 1 80 ? 4.695 24.5 -4.938 1 98.12 80 ASN A CA 1
ATOM 614 C C . ASN A 1 80 ? 5.234 24.906 -3.572 1 98.12 80 ASN A C 1
ATOM 616 O O . ASN A 1 80 ? 4.465 25.203 -2.658 1 98.12 80 ASN A O 1
ATOM 620 N N . ILE A 1 81 ? 6.57 24.953 -3.441 1 97.69 81 ILE A N 1
ATOM 621 C CA . ILE A 1 81 ? 7.133 25.188 -2.117 1 97.69 81 ILE A CA 1
ATOM 622 C C . ILE A 1 81 ? 7.473 26.672 -1.961 1 97.69 81 ILE A C 1
ATOM 624 O O . ILE A 1 81 ? 7.754 27.125 -0.854 1 97.69 81 ILE A O 1
ATOM 628 N N . LYS A 1 82 ? 7.406 27.453 -3.012 1 96.5 82 LYS A N 1
ATOM 629 C CA . LYS A 1 82 ? 7.875 28.844 -3 1 96.5 82 LYS A CA 1
ATOM 630 C C . LYS A 1 82 ? 6.93 29.734 -2.209 1 96.5 82 LYS A C 1
ATOM 632 O O . LYS A 1 82 ? 5.707 29.578 -2.275 1 96.5 82 LYS A O 1
ATOM 637 N N . GLU A 1 83 ? 7.492 30.656 -1.481 1 93.94 83 GLU A N 1
ATOM 638 C CA . GLU A 1 83 ? 6.824 31.719 -0.733 1 93.94 83 GLU A CA 1
ATOM 639 C C . GLU A 1 83 ? 6.145 31.172 0.517 1 93.94 83 GLU A C 1
ATOM 641 O O . GLU A 1 83 ? 6.625 31.375 1.633 1 93.94 83 GLU A O 1
ATOM 646 N N . PHE A 1 84 ? 5.125 30.312 0.288 1 97.19 84 PHE A N 1
ATOM 647 C CA . PHE A 1 84 ? 4.312 29.891 1.428 1 97.19 84 PHE A CA 1
ATOM 648 C C . PHE A 1 84 ? 5.047 28.859 2.264 1 97.19 84 PHE A C 1
ATOM 650 O O . PHE A 1 84 ? 5.348 29.094 3.436 1 97.19 84 PHE A O 1
ATOM 657 N N . LEU A 1 85 ? 5.305 27.672 1.659 1 97.12 85 LEU A N 1
ATOM 658 C CA . LEU A 1 85 ? 5.875 26.562 2.43 1 97.12 85 LEU A CA 1
ATOM 659 C C . LEU A 1 85 ? 7.273 26.922 2.93 1 97.12 85 LEU A C 1
ATOM 661 O O . LEU A 1 85 ? 7.652 26.547 4.039 1 97.12 85 LEU A O 1
ATOM 665 N N . GLU A 1 86 ? 8.016 27.672 2.158 1 96.06 86 GLU A N 1
ATOM 666 C CA . GLU A 1 86 ? 9.367 28.078 2.535 1 96.06 86 GLU A CA 1
ATOM 667 C C . GLU A 1 86 ? 9.352 28.969 3.77 1 96.06 86 GLU A C 1
ATOM 669 O O . GLU A 1 86 ? 10.297 28.969 4.562 1 96.06 86 GLU A O 1
ATOM 674 N N . PHE A 1 87 ? 8.328 29.719 3.902 1 96.06 87 PHE A N 1
ATOM 675 C CA . PHE A 1 87 ? 8.188 30.578 5.066 1 96.06 87 PHE A CA 1
ATOM 676 C C . PHE A 1 87 ? 8.148 29.766 6.352 1 96.06 87 PHE A C 1
ATOM 678 O O . PHE A 1 87 ? 8.711 30.172 7.367 1 96.06 87 PHE A O 1
ATOM 685 N N . PHE A 1 88 ? 7.52 28.609 6.324 1 95.25 88 PHE A N 1
ATOM 686 C CA . PHE A 1 88 ? 7.336 27.781 7.508 1 95.25 88 PHE A CA 1
ATOM 687 C C . PHE A 1 88 ? 8.438 26.734 7.602 1 95.25 88 PHE A C 1
ATOM 689 O O . PHE A 1 88 ? 8.789 26.281 8.695 1 95.25 88 PHE A O 1
ATOM 696 N N . LEU A 1 89 ? 8.906 26.281 6.43 1 94.06 89 LEU A N 1
ATOM 697 C CA . LEU A 1 89 ? 9.961 25.281 6.32 1 94.06 89 LEU A CA 1
ATOM 698 C C . LEU A 1 89 ? 11.117 25.797 5.477 1 94.06 89 LEU A C 1
ATOM 700 O O . LEU A 1 89 ? 11.242 25.453 4.305 1 94.06 89 LEU A O 1
ATOM 704 N N . PRO A 1 90 ? 12.016 26.453 6.066 1 90.38 90 PRO A N 1
ATOM 705 C CA . PRO A 1 90 ? 13.109 27.047 5.297 1 90.38 90 PRO A CA 1
ATOM 706 C C . PRO A 1 90 ? 13.992 26.016 4.605 1 90.38 90 PRO A C 1
ATOM 708 O O . PRO A 1 90 ? 14.656 26.328 3.613 1 90.38 90 PRO A O 1
ATOM 711 N N . ARG A 1 91 ? 14.039 24.781 5.055 1 90.81 91 ARG A N 1
ATOM 712 C CA . ARG A 1 91 ? 14.867 23.734 4.453 1 90.81 91 ARG A CA 1
ATOM 713 C C . ARG A 1 91 ? 14.133 23.031 3.324 1 90.81 91 ARG A C 1
ATOM 715 O O . ARG A 1 91 ? 14.688 22.156 2.66 1 90.81 91 ARG A O 1
ATOM 722 N N . ALA A 1 92 ? 12.867 23.375 3.021 1 93 92 ALA A N 1
ATOM 723 C CA . ALA A 1 92 ? 12.031 22.703 2.025 1 93 92 ALA A CA 1
ATOM 724 C C . ALA A 1 92 ? 12.742 22.641 0.677 1 93 92 ALA A C 1
ATOM 726 O O . ALA A 1 92 ? 12.68 21.609 -0.01 1 93 92 ALA A O 1
ATOM 727 N N . PRO A 1 93 ? 13.531 23.656 0.272 1 94.38 93 PRO A N 1
ATOM 728 C CA . PRO A 1 93 ? 14.18 23.609 -1.04 1 94.38 93 PRO A CA 1
ATOM 729 C C . PRO A 1 93 ? 15.227 22.5 -1.145 1 94.38 93 PRO A C 1
ATOM 731 O O . PRO A 1 93 ? 15.516 22.016 -2.242 1 94.38 93 PRO A O 1
ATOM 734 N N . GLN A 1 94 ? 15.75 22.125 -0.059 1 93.06 94 GLN A N 1
ATOM 735 C CA . GLN A 1 94 ? 16.75 21.062 -0.053 1 93.06 94 GLN A CA 1
ATOM 736 C C . GLN A 1 94 ? 16.172 19.734 -0.524 1 93.06 94 GLN A C 1
ATOM 738 O O . GLN A 1 94 ? 16.906 18.859 -0.965 1 93.06 94 GLN A O 1
ATOM 743 N N . TYR A 1 95 ? 14.852 19.625 -0.517 1 94.06 95 TYR A N 1
ATOM 744 C CA . TYR A 1 95 ? 14.188 18.375 -0.879 1 94.06 95 TYR A CA 1
ATOM 745 C C . TYR A 1 95 ? 13.422 18.531 -2.186 1 94.06 95 TYR A C 1
ATOM 747 O O . TYR A 1 95 ? 12.508 17.75 -2.471 1 94.06 95 TYR A O 1
ATOM 755 N N . SER A 1 96 ? 13.75 19.562 -2.908 1 96.56 96 SER A N 1
ATOM 756 C CA . SER A 1 96 ? 13.109 19.812 -4.195 1 96.56 96 SER A CA 1
ATOM 757 C C . SER A 1 96 ? 14.086 19.609 -5.348 1 96.56 96 SER A C 1
ATOM 759 O O . SER A 1 96 ? 15.219 20.109 -5.312 1 96.56 96 SER A O 1
ATOM 761 N N . ASP A 1 97 ? 13.719 18.844 -6.352 1 96.19 97 ASP A N 1
ATOM 762 C CA . ASP A 1 97 ? 14.578 18.547 -7.492 1 96.19 97 ASP A CA 1
ATOM 763 C C . ASP A 1 97 ? 14.68 19.75 -8.438 1 96.19 97 ASP A C 1
ATOM 765 O O . ASP A 1 97 ? 15.719 19.953 -9.062 1 96.19 97 ASP A O 1
ATOM 769 N N . ASP A 1 98 ? 13.578 20.562 -8.531 1 95.25 98 ASP A N 1
ATOM 770 C CA . ASP A 1 98 ? 13.586 21.688 -9.477 1 95.25 98 ASP A CA 1
ATOM 771 C C . ASP A 1 98 ? 13.609 23.016 -8.742 1 95.25 98 ASP A C 1
ATOM 773 O O . ASP A 1 98 ? 13.586 24.078 -9.367 1 95.25 98 ASP A O 1
ATOM 777 N N . GLY A 1 99 ? 13.523 23.016 -7.41 1 94.81 99 GLY A N 1
ATOM 778 C CA . GLY A 1 99 ? 13.562 24.234 -6.605 1 94.81 99 GLY A CA 1
ATOM 779 C C . GLY A 1 99 ? 12.219 24.922 -6.512 1 94.81 99 GLY A C 1
ATOM 780 O O . GLY A 1 99 ? 12.086 25.953 -5.832 1 94.81 99 GLY A O 1
ATOM 781 N N . ILE A 1 100 ? 11.203 24.344 -7.102 1 96.69 100 ILE A N 1
ATOM 782 C CA . ILE A 1 100 ? 9.898 24.984 -7.172 1 96.69 100 ILE A CA 1
ATOM 783 C C . ILE A 1 100 ? 8.844 24.109 -6.516 1 96.69 100 ILE A C 1
ATOM 785 O O . ILE A 1 100 ? 8.023 24.578 -5.73 1 96.69 100 ILE A O 1
ATOM 789 N N . ASN A 1 101 ? 8.891 22.828 -6.801 1 97.19 101 ASN A N 1
ATOM 790 C CA . ASN A 1 101 ? 7.902 21.875 -6.316 1 97.19 101 ASN A CA 1
ATOM 791 C C . ASN A 1 101 ? 8.562 20.734 -5.535 1 97.19 101 ASN A C 1
ATOM 793 O O . ASN A 1 101 ? 9.742 20.438 -5.75 1 97.19 101 ASN A O 1
ATOM 797 N N . TRP A 1 102 ? 7.852 20.25 -4.562 1 97.56 102 TRP A N 1
ATOM 798 C CA . TRP A 1 102 ? 8.195 18.922 -4.09 1 97.56 102 TRP A CA 1
ATOM 799 C C . TRP A 1 102 ? 7.613 17.844 -5.008 1 97.56 102 TRP A C 1
ATOM 801 O O . TRP A 1 102 ? 6.398 17.812 -5.23 1 97.56 102 TRP A O 1
ATOM 811 N N . HIS A 1 103 ? 8.445 17 -5.543 1 96.69 103 HIS A N 1
ATOM 812 C CA . HIS A 1 103 ? 8.016 15.961 -6.469 1 96.69 103 HIS A CA 1
ATOM 813 C C . HIS A 1 103 ? 7 15.031 -5.812 1 96.69 103 HIS A C 1
ATOM 815 O O . HIS A 1 1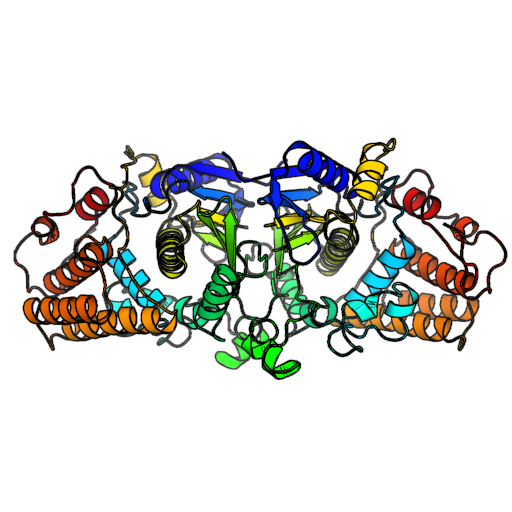03 ? 6.023 14.617 -6.449 1 96.69 103 HIS A O 1
ATOM 821 N N . GLY A 1 104 ? 7.199 14.688 -4.574 1 96.5 104 GLY A N 1
ATOM 822 C CA . GLY A 1 104 ? 6.363 13.727 -3.869 1 96.5 104 GLY A CA 1
ATOM 823 C C . GLY A 1 104 ? 5.258 14.383 -3.062 1 96.5 104 GLY A C 1
ATOM 824 O O . GLY A 1 104 ? 4.668 13.75 -2.184 1 96.5 104 GLY A O 1
ATOM 825 N N . ALA A 1 105 ? 4.957 15.695 -3.322 1 97.81 105 ALA A N 1
ATOM 826 C CA . ALA A 1 105 ? 3.91 16.375 -2.562 1 97.81 105 ALA A CA 1
ATOM 827 C C . ALA A 1 105 ? 2.586 15.625 -2.656 1 97.81 105 ALA A C 1
ATOM 829 O O . ALA A 1 105 ? 2.172 15.211 -3.744 1 97.81 105 ALA A O 1
ATOM 830 N N . TYR A 1 106 ? 1.906 15.461 -1.582 1 98.19 106 TYR A N 1
ATOM 831 C CA . TYR A 1 106 ? 0.698 14.641 -1.521 1 98.19 106 TYR A CA 1
ATOM 832 C C . TYR A 1 106 ? -0.493 15.391 -2.111 1 98.19 106 TYR A C 1
ATOM 834 O O . TYR A 1 106 ? -1.404 14.773 -2.67 1 98.19 106 TYR A O 1
ATOM 842 N N . GLY A 1 107 ? -0.528 16.688 -1.952 1 98.12 107 GLY A N 1
ATOM 843 C CA . GLY A 1 107 ? -1.658 17.5 -2.371 1 98.12 107 GLY A CA 1
ATOM 844 C C . GLY A 1 107 ? -2.072 17.25 -3.809 1 98.12 107 GLY A C 1
ATOM 845 O O . GLY A 1 107 ? -3.174 16.766 -4.066 1 98.12 107 GLY A O 1
ATOM 846 N N . PRO A 1 108 ? -1.129 17.562 -4.75 1 97.94 108 PRO A N 1
ATOM 847 C CA . PRO A 1 108 ? -1.485 17.344 -6.152 1 97.94 108 PRO A CA 1
ATOM 848 C C . PRO A 1 108 ? -1.932 15.914 -6.438 1 97.94 108 PRO A C 1
ATOM 850 O O . PRO A 1 108 ? -2.832 15.688 -7.25 1 97.94 108 PRO A O 1
ATOM 853 N N . ARG A 1 109 ? -1.419 14.969 -5.777 1 97.88 109 ARG A N 1
ATOM 854 C CA . ARG A 1 109 ? -1.659 13.562 -6.059 1 97.88 109 ARG A CA 1
ATOM 855 C C . ARG A 1 109 ? -3.018 13.117 -5.527 1 97.88 109 ARG A C 1
ATOM 857 O O . ARG A 1 109 ? -3.713 12.328 -6.168 1 97.88 109 ARG A O 1
ATOM 864 N N . MET A 1 110 ? -3.402 13.57 -4.395 1 97.69 110 MET A N 1
ATOM 865 C CA . MET A 1 110 ? -4.684 13.188 -3.809 1 97.69 110 MET A CA 1
ATOM 866 C C . MET A 1 110 ? -5.844 13.703 -4.652 1 97.69 110 MET A C 1
ATOM 868 O O . MET A 1 110 ? -6.879 13.047 -4.758 1 97.69 110 MET A O 1
ATOM 872 N N . TYR A 1 111 ? -5.672 14.859 -5.281 1 98.06 111 TYR A N 1
ATOM 873 C CA . TYR A 1 111 ? -6.738 15.461 -6.078 1 98.06 111 TYR A CA 1
ATOM 874 C C . TYR A 1 111 ? -6.656 15 -7.527 1 98.06 111 TYR A C 1
ATOM 876 O O . TYR A 1 111 ? -7.609 15.172 -8.297 1 98.06 111 TYR A O 1
ATOM 884 N N . ALA A 1 112 ? -5.508 14.391 -7.902 1 97.44 112 ALA A N 1
ATOM 885 C CA . ALA A 1 112 ? -5.332 13.969 -9.289 1 97.44 112 ALA A CA 1
ATOM 886 C C . ALA A 1 112 ? -6.379 12.93 -9.688 1 97.44 112 ALA A C 1
ATOM 888 O O . ALA A 1 112 ? -6.746 12.07 -8.875 1 97.44 112 ALA A O 1
ATOM 889 N N . HIS A 1 113 ? -6.859 13.016 -10.875 1 97.5 113 HIS A N 1
ATOM 890 C CA . HIS A 1 113 ? -7.758 12.039 -11.484 1 97.5 113 HIS A CA 1
ATOM 891 C C . HIS A 1 113 ? -9.062 11.93 -10.703 1 97.5 113 HIS A C 1
ATOM 893 O O . HIS A 1 113 ? -9.664 10.852 -10.648 1 97.5 113 HIS A O 1
ATOM 899 N N . ASN A 1 114 ? -9.383 12.969 -9.922 1 97.12 114 ASN A N 1
ATOM 900 C CA . ASN A 1 114 ? -10.648 13.07 -9.195 1 97.12 114 ASN A CA 1
ATOM 901 C C . ASN A 1 114 ? -10.766 11.977 -8.133 1 97.12 114 ASN A C 1
ATOM 903 O O . ASN A 1 114 ? -11.875 11.594 -7.758 1 97.12 114 ASN A O 1
ATOM 907 N N . GLN A 1 115 ? -9.688 11.516 -7.645 1 96.94 115 GLN A N 1
ATOM 908 C CA . GLN A 1 115 ? -9.703 10.328 -6.797 1 96.94 115 GLN A CA 1
ATOM 909 C C . GLN A 1 115 ? -10.414 10.609 -5.473 1 96.94 115 GLN A C 1
ATOM 911 O O . GLN A 1 115 ? -11.156 9.766 -4.969 1 96.94 115 GLN A O 1
ATOM 916 N N . LEU A 1 116 ? -10.117 11.734 -4.926 1 98 116 LEU A N 1
ATOM 917 C CA . LEU A 1 116 ? -10.727 12.039 -3.639 1 98 116 LEU A CA 1
ATOM 918 C C . LEU A 1 116 ? -12.242 12.141 -3.764 1 98 116 LEU A C 1
ATOM 920 O O . LEU A 1 116 ? -12.977 11.594 -2.932 1 98 116 LEU A O 1
ATOM 924 N N . GLN A 1 117 ? -12.719 12.844 -4.754 1 97.88 117 GLN A N 1
ATOM 925 C CA . GLN A 1 117 ? -14.156 12.945 -4.98 1 97.88 117 GLN A CA 1
ATOM 926 C C . GLN A 1 117 ? -14.766 11.57 -5.238 1 97.88 117 GLN A C 1
ATOM 928 O O . GLN A 1 117 ? -15.852 11.266 -4.734 1 97.88 117 GLN A O 1
ATOM 933 N N . SER A 1 118 ? -14.094 10.789 -6.066 1 96.94 118 SER A N 1
ATOM 934 C CA . SER A 1 118 ? -14.586 9.445 -6.363 1 96.94 118 SER A CA 1
ATOM 935 C C . SER A 1 118 ? -14.734 8.617 -5.09 1 96.94 118 SER A C 1
ATOM 937 O O . SER A 1 118 ? -15.695 7.863 -4.941 1 96.94 118 SER A O 1
ATOM 939 N N . ALA A 1 119 ? -13.742 8.727 -4.223 1 97.62 119 ALA A N 1
ATOM 940 C CA . ALA A 1 119 ? -13.82 8.008 -2.953 1 97.62 119 ALA A CA 1
ATOM 941 C C . ALA A 1 119 ? -15.039 8.453 -2.143 1 97.62 119 ALA A C 1
ATOM 943 O O . ALA A 1 119 ? -15.773 7.625 -1.609 1 97.62 119 ALA A O 1
ATOM 944 N N . ILE A 1 120 ? -15.219 9.75 -2.041 1 98.06 120 ILE A N 1
ATOM 945 C CA . ILE A 1 120 ? -16.359 10.305 -1.312 1 98.06 120 ILE A CA 1
ATOM 946 C C . ILE A 1 120 ? -17.656 9.758 -1.898 1 98.06 120 ILE A C 1
ATOM 948 O O . ILE A 1 120 ? -18.5 9.242 -1.168 1 98.06 120 ILE A O 1
ATOM 952 N N . ASP A 1 121 ? -17.781 9.844 -3.229 1 97.19 121 ASP A N 1
ATOM 953 C CA . ASP A 1 121 ? -19 9.406 -3.906 1 97.19 121 ASP A CA 1
ATOM 954 C C . ASP A 1 121 ? -19.266 7.922 -3.648 1 97.19 121 ASP A C 1
ATOM 956 O O . ASP A 1 121 ? -20.391 7.523 -3.387 1 97.19 121 ASP A O 1
ATOM 960 N N . LEU A 1 122 ? -18.266 7.148 -3.715 1 95.69 122 LEU A N 1
ATOM 961 C CA . LEU A 1 122 ? -18.406 5.703 -3.541 1 95.69 122 LEU A CA 1
ATOM 962 C C . LEU A 1 122 ? -18.859 5.367 -2.123 1 95.69 122 LEU A C 1
ATOM 964 O O . LEU A 1 122 ? -19.703 4.492 -1.926 1 95.69 122 LEU A O 1
ATOM 968 N N . LEU A 1 123 ? -18.234 6.008 -1.178 1 96.75 123 LEU A N 1
ATOM 969 C CA . LEU A 1 123 ? -18.562 5.746 0.218 1 96.75 123 LEU A CA 1
ATOM 970 C C . LEU A 1 123 ? -20.016 6.105 0.509 1 96.75 123 LEU A C 1
ATOM 972 O O . LEU A 1 123 ? -20.672 5.426 1.291 1 96.75 123 LEU A O 1
ATOM 976 N N . ILE A 1 124 ? -20.5 7.18 -0.073 1 96.56 124 ILE A N 1
ATOM 977 C CA . ILE A 1 124 ? -21.875 7.613 0.127 1 96.56 124 ILE A CA 1
ATOM 978 C C . ILE A 1 124 ? -22.828 6.629 -0.551 1 96.56 124 ILE A C 1
ATOM 980 O O . ILE A 1 124 ? -23.875 6.281 0.006 1 96.56 124 ILE A O 1
ATOM 984 N N . LYS A 1 125 ? -22.484 6.137 -1.692 1 94.25 125 LYS A N 1
ATOM 985 C CA . LYS A 1 125 ? -23.344 5.254 -2.486 1 94.25 125 LYS A CA 1
ATOM 986 C C . LYS A 1 125 ? -23.359 3.846 -1.897 1 94.25 125 LYS A C 1
ATOM 988 O O . LYS A 1 125 ? -24.406 3.174 -1.931 1 94.25 125 LYS A O 1
ATOM 993 N N . ASP A 1 126 ? -22.219 3.391 -1.46 1 92.94 126 ASP A N 1
ATOM 994 C CA . ASP A 1 126 ? -22.047 2.023 -0.976 1 92.94 126 ASP A CA 1
ATOM 995 C C . ASP A 1 126 ? -21.125 1.977 0.239 1 92.94 126 ASP A C 1
ATOM 997 O O . ASP A 1 126 ? -19.906 1.91 0.094 1 92.94 126 ASP A O 1
ATOM 1001 N N . LYS A 1 127 ? -21.672 1.885 1.428 1 92.94 127 LYS A N 1
ATOM 1002 C CA . LYS A 1 127 ? -20.875 1.919 2.654 1 92.94 127 LYS A CA 1
ATOM 1003 C C . LYS A 1 127 ? -19.984 0.685 2.768 1 92.94 127 LYS A C 1
ATOM 1005 O O . LYS A 1 127 ? -19.031 0.674 3.541 1 92.94 127 LYS A O 1
ATOM 1010 N N . ASP A 1 128 ? -20.297 -0.38 2.035 1 92.38 128 ASP A N 1
ATOM 1011 C CA . ASP A 1 128 ? -19.562 -1.634 2.152 1 92.38 128 ASP A CA 1
ATOM 1012 C C . ASP A 1 128 ? -18.5 -1.752 1.06 1 92.38 128 ASP A C 1
ATOM 1014 O O . ASP A 1 128 ? -17.828 -2.785 0.937 1 92.38 128 ASP A O 1
ATOM 1018 N N . THR A 1 129 ? -18.281 -0.688 0.284 1 92.88 129 THR A N 1
ATOM 1019 C CA . THR A 1 129 ? -17.328 -0.712 -0.817 1 92.88 129 THR A CA 1
ATOM 1020 C C . THR A 1 129 ? -15.93 -1.04 -0.311 1 92.88 129 THR A C 1
ATOM 1022 O O . THR A 1 129 ? -15.562 -0.672 0.808 1 92.88 129 THR A O 1
ATOM 1025 N N . ARG A 1 130 ? -15.156 -1.774 -1.135 1 93.38 130 ARG A N 1
ATOM 1026 C CA . ARG A 1 130 ? -13.742 -2.061 -0.882 1 93.38 130 ARG A CA 1
ATOM 1027 C C . ARG A 1 130 ? -12.852 -1.317 -1.868 1 93.38 130 ARG A C 1
ATOM 1029 O O . ARG A 1 130 ? -11.664 -1.635 -2 1 93.38 130 ARG A O 1
ATOM 1036 N N . ARG A 1 131 ? -13.492 -0.314 -2.551 1 95.12 131 ARG A N 1
ATOM 1037 C CA . ARG A 1 131 ? -12.766 0.334 -3.641 1 95.12 131 ARG A CA 1
ATOM 1038 C C . ARG A 1 131 ? -12.562 1.817 -3.354 1 95.12 131 ARG A C 1
ATOM 1040 O O . ARG A 1 131 ? -12.211 2.586 -4.25 1 95.12 131 ARG A O 1
ATOM 1047 N N . ALA A 1 132 ? -12.93 2.221 -2.121 1 97.25 132 ALA A N 1
ATOM 1048 C CA . ALA A 1 132 ? -12.625 3.598 -1.745 1 97.25 132 ALA A CA 1
ATOM 1049 C C . ALA A 1 132 ? -11.156 3.742 -1.345 1 97.25 132 ALA A C 1
ATOM 1051 O O . ALA A 1 132 ? -10.773 3.373 -0.233 1 97.25 132 ALA A O 1
ATOM 1052 N N . TYR A 1 133 ? -10.344 4.176 -2.24 1 98.06 133 TYR A N 1
ATOM 1053 C CA . TYR A 1 133 ? -8.914 4.363 -2.027 1 98.06 133 TYR A CA 1
ATOM 1054 C C . TYR A 1 133 ? -8.406 5.59 -2.775 1 98.06 133 TYR A C 1
ATOM 1056 O O . TYR A 1 133 ? -9.078 6.105 -3.668 1 98.06 133 TYR A O 1
ATOM 1064 N N . VAL A 1 134 ? -7.332 6.113 -2.346 1 98.62 134 VAL A N 1
ATOM 1065 C CA . VAL A 1 134 ? -6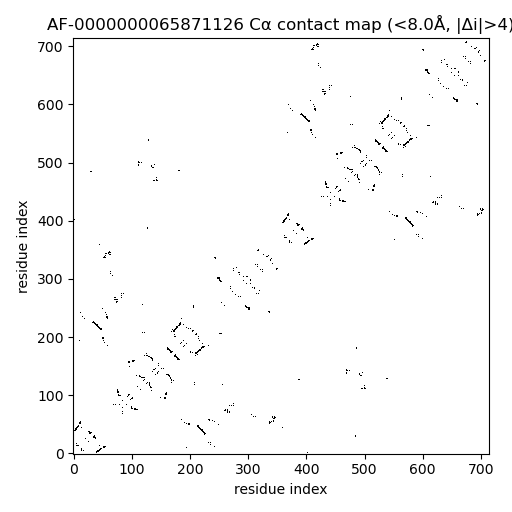.613 7.195 -3.006 1 98.62 134 VAL A CA 1
ATOM 1066 C C . VAL A 1 134 ? -5.172 6.77 -3.279 1 98.62 134 VAL A C 1
ATOM 1068 O O . VAL A 1 134 ? -4.422 6.473 -2.348 1 98.62 134 VAL A O 1
ATOM 1071 N N . MET A 1 135 ? -4.812 6.695 -4.551 1 98.44 135 MET A N 1
ATOM 1072 C CA . MET A 1 135 ? -3.455 6.328 -4.949 1 98.44 135 MET A CA 1
ATOM 1073 C C . MET A 1 135 ? -2.543 7.547 -4.965 1 98.44 135 MET A C 1
ATOM 1075 O O . MET A 1 135 ? -2.76 8.484 -5.738 1 98.44 135 MET A O 1
ATOM 1079 N N . ILE A 1 136 ? -1.524 7.508 -4.102 1 98.62 136 ILE A N 1
ATOM 1080 C CA . ILE A 1 136 ? -0.537 8.578 -4.051 1 98.62 136 ILE A CA 1
ATOM 1081 C C . ILE A 1 136 ? 0.654 8.227 -4.938 1 98.62 136 ILE A C 1
ATOM 1083 O O . ILE A 1 136 ? 1.122 9.062 -5.719 1 98.62 136 ILE A O 1
ATOM 1087 N N . ALA A 1 137 ? 1.1 6.992 -4.809 1 98 137 ALA A N 1
ATOM 1088 C CA . ALA A 1 137 ? 2.139 6.508 -5.715 1 98 137 ALA A CA 1
ATOM 1089 C C . ALA A 1 137 ? 1.61 6.395 -7.141 1 98 137 ALA A C 1
ATOM 1091 O O . ALA A 1 137 ? 0.466 5.988 -7.359 1 98 137 ALA A O 1
ATOM 1092 N N . ASP A 1 138 ? 2.416 6.777 -8.109 1 98.19 138 ASP A N 1
ATOM 1093 C CA . ASP A 1 138 ? 2.064 6.801 -9.523 1 98.19 138 ASP A CA 1
ATOM 1094 C C . ASP A 1 138 ? 3.248 6.379 -10.391 1 98.19 138 ASP A C 1
ATOM 1096 O O . ASP A 1 138 ? 4.234 7.109 -10.508 1 98.19 138 ASP A O 1
ATOM 1100 N N . PRO A 1 139 ? 3.152 5.176 -11.055 1 97.88 139 PRO A N 1
ATOM 1101 C CA . PRO A 1 139 ? 4.297 4.715 -11.836 1 97.88 139 PRO A CA 1
ATOM 1102 C C . PRO A 1 139 ? 4.664 5.672 -12.969 1 97.88 139 PRO A C 1
ATOM 1104 O O . PRO A 1 139 ? 5.816 5.707 -13.406 1 97.88 139 PRO A O 1
ATOM 1107 N N . THR A 1 140 ? 3.719 6.484 -13.438 1 97.88 140 THR A N 1
ATOM 1108 C CA . THR A 1 140 ? 3.986 7.418 -14.523 1 97.88 140 THR A CA 1
ATOM 1109 C C . THR A 1 140 ? 4.738 8.641 -14.016 1 97.88 140 THR A C 1
ATOM 1111 O O . THR A 1 140 ? 5.25 9.438 -14.805 1 97.88 140 THR A O 1
ATOM 1114 N N . LEU A 1 141 ? 4.871 8.781 -12.672 1 97.44 141 LEU A N 1
ATOM 1115 C CA . LEU A 1 141 ? 5.59 9.906 -12.078 1 97.44 141 LEU A CA 1
ATOM 1116 C C . LEU A 1 141 ? 6.797 9.422 -11.289 1 97.44 141 LEU A C 1
ATOM 1118 O O . LEU A 1 141 ? 7.805 10.125 -11.195 1 97.44 141 LEU A O 1
ATOM 1122 N N . ASP A 1 142 ? 6.68 8.172 -10.734 1 97.56 142 ASP A N 1
ATOM 1123 C CA . ASP A 1 142 ? 7.605 7.805 -9.672 1 97.56 142 ASP A CA 1
ATOM 1124 C C . ASP A 1 142 ? 8.555 6.695 -10.125 1 97.56 142 ASP A C 1
ATOM 1126 O O . ASP A 1 142 ? 9.484 6.328 -9.406 1 97.56 142 ASP A O 1
ATOM 1130 N N . SER A 1 143 ? 8.312 6.102 -11.32 1 97.25 143 SER A N 1
ATOM 1131 C CA . SER A 1 143 ? 9.234 5.09 -11.828 1 97.25 143 SER A CA 1
ATOM 1132 C C . SER A 1 143 ? 10.562 5.711 -12.25 1 97.25 143 SER A C 1
ATOM 1134 O O . SER A 1 143 ? 10.656 6.926 -12.43 1 97.25 143 SER A O 1
ATOM 1136 N N . ALA A 1 144 ? 11.57 4.867 -12.367 1 95.25 144 ALA A N 1
ATOM 1137 C CA . ALA A 1 144 ? 12.898 5.355 -12.75 1 95.25 144 ALA A CA 1
ATOM 1138 C C . ALA A 1 144 ? 12.844 6.078 -14.094 1 95.25 144 ALA A C 1
ATOM 1140 O O . ALA A 1 144 ? 13.328 7.207 -14.219 1 95.25 144 ALA A O 1
ATOM 1141 N N . PRO A 1 145 ? 12.188 5.473 -15.125 1 95.88 145 PRO A N 1
ATOM 1142 C CA . PRO A 1 145 ? 12.102 6.188 -16.406 1 95.88 145 PRO A CA 1
ATOM 1143 C C . PRO A 1 145 ? 11.352 7.512 -16.281 1 95.88 145 PRO A C 1
ATOM 1145 O O . PRO A 1 145 ? 11.719 8.492 -16.938 1 95.88 145 PRO A O 1
ATOM 1148 N N . ALA A 1 146 ? 10.312 7.543 -15.477 1 96.62 146 ALA A N 1
ATOM 1149 C CA . ALA A 1 146 ? 9.555 8.781 -15.305 1 96.62 146 ALA A CA 1
ATOM 1150 C C . ALA A 1 146 ? 10.414 9.859 -14.648 1 96.62 146 ALA A C 1
ATOM 1152 O O . ALA A 1 146 ? 10.367 11.023 -15.055 1 96.62 146 ALA A O 1
ATOM 1153 N N . ILE A 1 147 ? 11.148 9.508 -13.648 1 96.69 147 ILE A N 1
ATOM 1154 C CA . ILE A 1 147 ? 12.039 10.438 -12.953 1 96.69 147 ILE A CA 1
ATOM 1155 C C . ILE A 1 147 ? 13.102 10.953 -13.922 1 96.69 147 ILE A C 1
ATOM 1157 O O . ILE A 1 147 ? 13.383 12.156 -13.953 1 96.69 147 ILE A O 1
ATOM 1161 N N . GLU A 1 148 ? 13.648 10.047 -14.727 1 96.06 148 GLU A N 1
ATOM 1162 C CA . GLU A 1 148 ? 14.664 10.453 -15.688 1 96.06 148 GLU A CA 1
ATOM 1163 C C . GLU A 1 148 ? 14.086 11.398 -16.734 1 96.06 148 GLU A C 1
ATOM 1165 O O . GLU A 1 148 ? 14.758 12.336 -17.172 1 96.06 148 GLU A O 1
ATOM 1170 N N . ALA A 1 149 ? 12.922 11.117 -17.125 1 96.5 149 ALA A N 1
ATOM 1171 C CA . ALA A 1 149 ? 12.273 11.984 -18.109 1 96.5 149 ALA A CA 1
ATOM 1172 C C . ALA A 1 149 ? 12.055 13.383 -17.547 1 96.5 149 ALA A C 1
ATOM 1174 O O . ALA A 1 149 ? 12.156 14.375 -18.266 1 96.5 149 ALA A O 1
ATOM 1175 N N . ALA A 1 150 ? 11.797 13.469 -16.297 1 95.19 150 ALA A N 1
ATOM 1176 C CA . ALA A 1 150 ? 11.445 14.742 -15.672 1 95.19 150 ALA A CA 1
ATOM 1177 C C . ALA A 1 150 ? 12.695 15.531 -15.289 1 95.19 150 ALA A C 1
ATOM 1179 O O . ALA A 1 150 ? 12.703 16.766 -15.375 1 95.19 150 ALA A O 1
ATOM 1180 N N . TYR A 1 151 ? 13.797 14.789 -14.883 1 96.06 151 TYR A N 1
ATOM 1181 C CA . TYR A 1 151 ? 14.883 15.508 -14.227 1 96.06 151 TYR A CA 1
ATOM 1182 C C . TYR A 1 151 ? 16.219 15.188 -14.875 1 96.06 151 TYR A C 1
ATOM 1184 O O . TYR A 1 151 ? 17.25 15.758 -14.508 1 96.06 151 TYR A O 1
ATOM 1192 N N . GLY A 1 152 ? 16.266 14.242 -15.742 1 95.81 152 GLY A N 1
ATOM 1193 C CA . GLY A 1 152 ? 17.484 13.891 -16.453 1 95.81 152 GLY A CA 1
ATOM 1194 C C . GLY A 1 152 ? 17.938 12.469 -16.203 1 95.81 152 GLY A C 1
ATOM 1195 O O . GLY A 1 152 ? 17.672 11.906 -15.141 1 95.81 152 GLY A O 1
ATOM 1196 N N . VAL A 1 153 ? 18.641 11.906 -17.156 1 93.75 153 VAL A N 1
ATOM 1197 C CA . VAL A 1 153 ? 19.109 10.531 -17.109 1 93.75 153 VAL A CA 1
ATOM 1198 C C . VAL A 1 153 ? 20.016 10.336 -15.898 1 93.75 153 VAL A C 1
ATOM 1200 O O . VAL A 1 153 ? 20.906 11.156 -15.633 1 93.75 153 VAL A O 1
ATOM 1203 N N . GLY A 1 154 ? 19.75 9.32 -15.172 1 90.81 154 GLY A N 1
ATOM 1204 C CA . GLY A 1 154 ? 20.578 8.992 -14.031 1 90.81 154 GLY A CA 1
ATOM 1205 C C . GLY A 1 154 ? 20.234 9.781 -12.781 1 90.81 154 GLY A C 1
ATOM 1206 O O . GLY A 1 154 ? 20.828 9.578 -11.727 1 90.81 154 GLY A O 1
ATOM 1207 N N . HIS A 1 155 ? 19.234 10.617 -12.836 1 92.69 155 HIS A N 1
ATOM 1208 C CA . HIS A 1 155 ? 18.844 11.461 -11.711 1 92.69 155 HIS A CA 1
ATOM 1209 C C . HIS A 1 155 ? 18.25 10.641 -10.578 1 92.69 155 HIS A C 1
ATOM 1211 O O . HIS A 1 155 ? 17.391 9.781 -10.82 1 92.69 155 HIS A O 1
ATOM 1217 N N . SER A 1 156 ? 18.719 10.891 -9.367 1 89.44 156 SER A N 1
ATOM 1218 C CA . SER A 1 156 ? 18.094 10.336 -8.172 1 89.44 156 SER A CA 1
ATOM 1219 C C . SER A 1 156 ? 17.188 11.367 -7.488 1 89.44 156 SER A C 1
ATOM 1221 O O . SER A 1 156 ? 17.672 12.406 -7.035 1 89.44 156 SER A O 1
ATOM 1223 N N . PRO A 1 157 ? 16.016 11.031 -7.445 1 92.81 157 PRO A N 1
ATOM 1224 C CA . PRO A 1 157 ? 15.102 12.039 -6.918 1 92.81 157 PRO A CA 1
ATOM 1225 C C . PRO A 1 157 ? 15.336 12.336 -5.438 1 92.81 157 PRO A C 1
ATOM 1227 O O . PRO A 1 157 ? 15.641 11.422 -4.664 1 92.81 157 PRO A O 1
ATOM 1230 N N . LYS A 1 158 ? 15.117 13.602 -5.082 1 91.44 158 LYS A N 1
ATOM 1231 C CA . LYS A 1 158 ? 15.305 14.039 -3.701 1 91.44 158 LYS A CA 1
ATOM 1232 C C . LYS A 1 158 ? 14.062 13.75 -2.861 1 91.44 158 LYS A C 1
ATOM 1234 O O . LYS A 1 158 ? 14.141 13.688 -1.632 1 91.44 158 LYS A O 1
ATOM 1239 N N . ASP A 1 159 ? 13 13.562 -3.598 1 89.12 159 ASP A N 1
ATOM 1240 C CA . ASP A 1 159 ? 11.727 13.383 -2.916 1 89.12 159 ASP A CA 1
ATOM 1241 C C . ASP A 1 159 ? 10.82 12.43 -3.693 1 89.12 159 ASP A C 1
ATOM 1243 O O . ASP A 1 159 ? 10.383 12.75 -4.801 1 89.12 159 ASP A O 1
ATOM 1247 N N . VAL A 1 160 ? 10.641 11.258 -3.219 1 93.12 160 VAL A N 1
ATOM 1248 C CA . VAL A 1 160 ? 9.602 10.352 -3.705 1 93.12 160 VAL A CA 1
ATOM 1249 C C . VAL A 1 160 ? 8.617 10.039 -2.58 1 93.12 160 VAL A C 1
ATOM 1251 O O . VAL A 1 160 ? 9.016 9.93 -1.415 1 93.12 160 VAL A O 1
ATOM 1254 N N . PRO A 1 161 ? 7.375 9.969 -2.902 1 96.75 161 PRO A N 1
ATOM 1255 C CA . PRO A 1 161 ? 6.402 9.812 -1.819 1 96.75 161 PRO A CA 1
ATOM 1256 C C . PRO A 1 161 ? 6.637 8.555 -0.986 1 96.75 161 PRO A C 1
ATOM 1258 O O . PRO A 1 161 ? 6.668 7.445 -1.528 1 96.75 161 PRO A O 1
ATOM 1261 N N . CYS A 1 162 ? 6.727 8.766 0.284 1 97.12 162 CYS A N 1
ATOM 1262 C CA . CYS A 1 162 ? 6.855 7.648 1.218 1 97.12 162 CYS A CA 1
ATOM 1263 C C . CYS A 1 162 ? 5.492 7.047 1.538 1 97.12 162 CYS A C 1
ATOM 1265 O O . CYS A 1 162 ? 5.379 5.84 1.744 1 97.12 162 CYS A O 1
ATOM 1267 N N . ASN A 1 163 ? 4.48 7.93 1.695 1 98.44 163 ASN A N 1
ATOM 1268 C CA . ASN A 1 163 ? 3.104 7.453 1.766 1 98.44 163 ASN A CA 1
ATOM 1269 C C . ASN A 1 163 ? 2.578 7.051 0.39 1 98.44 163 ASN A C 1
ATOM 1271 O O . ASN A 1 163 ? 2.643 7.84 -0.557 1 98.44 163 ASN A O 1
ATOM 1275 N N . ARG A 1 164 ? 2.072 5.848 0.286 1 98.56 164 ARG A N 1
ATOM 1276 C CA . ARG A 1 164 ? 1.901 5.246 -1.033 1 98.56 164 ARG A CA 1
ATOM 1277 C C . ARG A 1 164 ? 0.429 5.199 -1.427 1 98.56 164 ARG A C 1
ATOM 1279 O O . ARG A 1 164 ? 0.084 5.426 -2.588 1 98.56 164 ARG A O 1
ATOM 1286 N N . GLU A 1 165 ? -0.4 4.883 -0.492 1 98.69 165 GLU A N 1
ATOM 1287 C CA . GLU A 1 165 ? -1.816 4.707 -0.8 1 98.69 165 GLU A CA 1
ATOM 1288 C C . GLU A 1 165 ? -2.674 4.832 0.456 1 98.69 165 GLU A C 1
ATOM 1290 O O . GLU A 1 165 ? -2.199 4.582 1.565 1 98.69 165 GLU A O 1
ATOM 1295 N N . ILE A 1 166 ? -3.912 5.285 0.257 1 98.81 166 ILE A N 1
ATOM 1296 C CA . ILE A 1 166 ? -4.895 5.422 1.325 1 98.81 166 ILE A CA 1
ATOM 1297 C C . ILE A 1 166 ? -6.062 4.465 1.08 1 98.81 166 ILE A C 1
ATOM 1299 O O . ILE A 1 166 ? -6.625 4.43 -0.017 1 98.81 166 ILE A O 1
ATOM 1303 N N . HIS A 1 167 ? -6.379 3.631 2.039 1 98.69 167 HIS A N 1
ATOM 1304 C CA . HIS A 1 167 ? -7.59 2.816 2.035 1 98.69 167 HIS A CA 1
ATOM 1305 C C . HIS A 1 167 ? -8.633 3.369 3.004 1 98.69 167 HIS A C 1
ATOM 1307 O O . HIS A 1 167 ? -8.32 3.643 4.164 1 98.69 167 HIS A O 1
ATOM 1313 N N . ILE A 1 168 ? -9.867 3.51 2.562 1 98.62 168 ILE A N 1
ATOM 1314 C CA . ILE A 1 168 ? -10.953 4.027 3.387 1 98.62 168 ILE A CA 1
ATOM 1315 C C . ILE A 1 168 ? -12.078 2.996 3.471 1 98.62 168 ILE A C 1
ATOM 1317 O O . ILE A 1 168 ? -12.539 2.49 2.445 1 98.62 168 ILE A O 1
ATOM 1321 N N . ASN A 1 169 ? -12.438 2.678 4.648 1 96.25 169 ASN A N 1
ATOM 1322 C CA . ASN A 1 169 ? -13.516 1.717 4.883 1 96.25 169 ASN A CA 1
ATOM 1323 C C . ASN A 1 169 ? -14.516 2.234 5.914 1 96.25 169 ASN A C 1
ATOM 1325 O O . ASN A 1 169 ? -14.141 2.957 6.84 1 96.25 169 ASN A O 1
ATOM 1329 N N . ILE A 1 170 ? -15.75 1.872 5.738 1 96.56 170 ILE A N 1
ATOM 1330 C CA . ILE A 1 170 ? -16.766 2.133 6.75 1 96.56 170 ILE A CA 1
ATOM 1331 C C . ILE A 1 170 ? -16.984 0.882 7.598 1 96.56 170 ILE A C 1
ATOM 1333 O O . ILE A 1 170 ? -17.359 -0.174 7.078 1 96.56 170 ILE A O 1
ATOM 1337 N N . ILE A 1 171 ? -16.656 0.969 8.844 1 94.5 171 ILE A N 1
ATOM 1338 C CA . ILE A 1 171 ? -16.844 -0.107 9.812 1 94.5 171 ILE A CA 1
ATOM 1339 C C . ILE A 1 171 ? -17.812 0.347 10.906 1 94.5 171 ILE A C 1
ATOM 1341 O O . ILE A 1 171 ? -17.516 1.286 11.648 1 94.5 171 ILE A O 1
ATOM 1345 N N . GLU A 1 172 ? -19.016 -0.341 11.016 1 93.19 172 GLU A N 1
ATOM 1346 C CA . GLU A 1 172 ? -20.031 0.04 11.992 1 93.19 172 GLU A CA 1
ATOM 1347 C C . GLU A 1 172 ? -20.359 1.527 11.898 1 93.19 172 GLU A C 1
ATOM 1349 O O . GLU A 1 172 ? -20.328 2.238 12.898 1 93.19 172 GLU A O 1
ATOM 1354 N N . ASP A 1 173 ? -20.438 2.033 10.711 1 95.81 173 ASP A N 1
ATOM 1355 C CA . ASP A 1 173 ? -20.875 3.385 10.359 1 95.81 173 ASP A CA 1
ATOM 1356 C C . ASP A 1 173 ? -19.812 4.414 10.758 1 95.81 173 ASP A C 1
ATOM 1358 O O . ASP A 1 173 ? -20.141 5.586 10.969 1 95.81 173 ASP A O 1
ATOM 1362 N N . LYS A 1 174 ? -18.641 3.955 10.961 1 97.75 174 LYS A N 1
ATOM 1363 C CA . LYS A 1 174 ? -17.516 4.844 11.203 1 97.75 174 LYS A CA 1
ATOM 1364 C C . LYS A 1 174 ? -16.531 4.816 10.031 1 97.75 174 LYS A C 1
ATOM 1366 O O . LYS A 1 174 ? -16.266 3.754 9.461 1 97.75 174 LYS A O 1
ATOM 1371 N N . LEU A 1 175 ? -16.047 5.969 9.633 1 98.44 175 LEU A N 1
ATOM 1372 C CA . LEU A 1 175 ? -15.055 6.059 8.562 1 98.44 175 LEU A CA 1
ATOM 1373 C C . LEU A 1 175 ? -13.656 5.785 9.094 1 98.44 175 LEU A C 1
ATOM 1375 O O . LEU A 1 175 ? -13.086 6.617 9.805 1 98.44 175 LEU A O 1
ATOM 1379 N N . CYS A 1 176 ? -13.141 4.648 8.797 1 98.06 176 CYS A N 1
ATOM 1380 C CA . CYS A 1 176 ? -11.781 4.25 9.133 1 98.06 176 CYS A CA 1
ATOM 1381 C C . CYS A 1 176 ? -10.836 4.461 7.957 1 98.06 176 CYS A C 1
ATOM 1383 O O . CYS A 1 176 ? -11.266 4.41 6.801 1 98.06 176 CYS A O 1
ATOM 1385 N N . MET A 1 177 ? -9.656 4.742 8.25 1 98.56 177 MET A N 1
ATOM 1386 C CA . MET A 1 177 ? -8.703 5.016 7.18 1 98.56 177 MET A CA 1
ATOM 1387 C C . MET A 1 177 ? -7.34 4.406 7.5 1 98.56 177 MET A C 1
ATOM 1389 O O . MET A 1 177 ? -6.891 4.445 8.648 1 98.56 177 MET A O 1
ATOM 1393 N N . LYS A 1 178 ? -6.762 3.805 6.512 1 98.12 178 LYS A N 1
ATOM 1394 C CA . LYS A 1 178 ? -5.426 3.221 6.578 1 98.12 178 LYS A CA 1
ATOM 1395 C C . LYS A 1 178 ? -4.5 3.846 5.535 1 98.12 178 LYS A C 1
ATOM 1397 O O . LYS A 1 178 ? -4.867 3.963 4.363 1 98.12 178 LYS A O 1
ATOM 1402 N N . VAL A 1 179 ? -3.328 4.246 5.98 1 98.56 179 VAL A N 1
ATOM 1403 C CA . VAL A 1 179 ? -2.311 4.75 5.062 1 98.56 179 VAL A CA 1
ATOM 1404 C C . VAL A 1 179 ? -1.148 3.76 4.988 1 98.56 179 VAL A C 1
ATOM 1406 O O . VAL A 1 179 ? -0.662 3.287 6.016 1 98.56 179 VAL A O 1
ATOM 1409 N N . ILE A 1 180 ? -0.779 3.453 3.787 1 98.44 180 ILE A N 1
ATOM 1410 C CA . ILE A 1 180 ? 0.359 2.576 3.533 1 98.44 180 ILE A CA 1
ATOM 1411 C C . ILE A 1 180 ? 1.606 3.414 3.264 1 98.44 180 ILE A C 1
ATOM 1413 O O . ILE A 1 180 ? 1.6 4.285 2.393 1 98.44 180 ILE A O 1
ATOM 1417 N N . GLN A 1 181 ? 2.625 3.102 4 1 98.56 181 GLN A N 1
ATOM 1418 C CA . GLN A 1 181 ? 3.875 3.846 3.881 1 98.56 181 GLN A CA 1
ATOM 1419 C C . GLN A 1 181 ? 5.062 2.902 3.713 1 98.56 181 GLN A C 1
ATOM 1421 O O . GLN A 1 181 ? 5.234 1.968 4.496 1 98.56 181 GLN A O 1
ATOM 1426 N N . ARG A 1 182 ? 5.906 3.148 2.715 1 97.5 182 ARG A N 1
ATOM 1427 C CA . ARG A 1 182 ? 7.051 2.277 2.457 1 97.5 182 ARG A CA 1
ATOM 1428 C C . ARG A 1 182 ? 8.188 2.561 3.432 1 97.5 182 ARG A C 1
ATOM 1430 O O . ARG A 1 182 ? 8.859 1.639 3.891 1 97.5 182 ARG A O 1
ATOM 1437 N N . SER A 1 183 ? 8.414 3.838 3.68 1 96.44 183 SER A N 1
ATOM 1438 C CA . SER A 1 183 ? 9.516 4.324 4.504 1 96.44 183 SER A CA 1
ATOM 1439 C C . SER A 1 183 ? 9.078 5.492 5.379 1 96.44 183 SER A C 1
ATOM 1441 O O . SER A 1 183 ? 8.586 6.504 4.875 1 96.44 183 SER A O 1
ATOM 1443 N N . GLY A 1 184 ? 9.242 5.309 6.645 1 96.94 184 GLY A N 1
ATOM 1444 C CA . GLY A 1 184 ? 8.758 6.336 7.551 1 96.94 184 GLY A CA 1
ATOM 1445 C C . GLY A 1 184 ? 9.805 6.797 8.547 1 96.94 184 GLY A C 1
ATOM 1446 O O . GLY A 1 184 ? 10.266 6.008 9.375 1 96.94 184 GLY A O 1
ATOM 1447 N N . ASP A 1 185 ? 10.18 8.039 8.492 1 96 185 ASP A N 1
ATOM 1448 C CA . ASP A 1 185 ? 11.023 8.656 9.516 1 96 185 ASP A CA 1
ATOM 1449 C C . ASP A 1 185 ? 10.227 8.914 10.797 1 96 185 ASP A C 1
ATOM 1451 O O . ASP A 1 185 ? 9.336 9.758 10.82 1 96 185 ASP A O 1
ATOM 1455 N N . MET A 1 186 ? 10.594 8.297 11.812 1 96.38 186 MET A N 1
ATOM 1456 C CA . MET A 1 186 ? 9.797 8.305 13.031 1 96.38 186 MET A CA 1
ATOM 1457 C C . MET A 1 186 ? 10.023 9.594 13.82 1 96.38 186 MET A C 1
ATOM 1459 O O . MET A 1 186 ? 9.328 9.852 14.805 1 96.38 186 MET A O 1
ATOM 1463 N N . LEU A 1 187 ? 10.93 10.43 13.375 1 93.81 187 LEU A N 1
ATOM 1464 C CA . LEU A 1 187 ? 11.133 11.711 14.039 1 93.81 187 LEU A CA 1
ATOM 1465 C C . LEU A 1 187 ? 10.43 12.836 13.281 1 93.81 187 LEU A C 1
ATOM 1467 O O . LEU A 1 187 ? 9.906 13.766 13.891 1 93.81 187 LEU A O 1
ATOM 1471 N N . PHE A 1 188 ? 10.398 12.758 11.938 1 91 188 PHE A N 1
ATOM 1472 C CA . PHE A 1 188 ? 9.93 13.906 11.164 1 91 188 PHE A CA 1
ATOM 1473 C C . PHE A 1 188 ? 8.648 13.562 10.406 1 91 188 PHE A C 1
ATOM 1475 O O . PHE A 1 188 ? 7.586 14.117 10.68 1 91 188 PHE A O 1
ATOM 1482 N N . GLY A 1 189 ? 8.711 12.656 9.469 1 93.5 189 GLY A N 1
ATOM 1483 C CA . GLY A 1 189 ? 7.539 12.289 8.688 1 93.5 189 GLY A CA 1
ATOM 1484 C C . GLY A 1 189 ? 6.508 11.508 9.484 1 93.5 189 GLY A C 1
ATOM 1485 O O . GLY A 1 189 ? 5.555 12.086 10.008 1 93.5 189 GLY A O 1
ATOM 1486 N N . THR A 1 190 ? 6.859 10.32 9.719 1 92.56 190 THR A N 1
ATOM 1487 C CA . THR A 1 190 ? 5.988 9.383 10.414 1 92.56 190 THR A CA 1
ATOM 1488 C C . THR A 1 190 ? 5.781 9.812 11.867 1 92.56 190 THR A C 1
ATOM 1490 O O . THR A 1 190 ? 4.703 9.609 12.43 1 92.56 190 THR A O 1
ATOM 1493 N N . GLY A 1 191 ? 6.715 10.484 12.383 1 93.62 191 GLY A N 1
ATOM 1494 C CA . GLY A 1 191 ? 6.641 10.844 13.789 1 93.62 191 GLY A CA 1
ATOM 1495 C C . GLY A 1 191 ? 6.039 12.219 14.016 1 93.62 191 GLY A C 1
ATOM 1496 O O . GLY A 1 191 ? 5.98 12.695 15.148 1 93.62 191 GLY A O 1
ATOM 1497 N N . SER A 1 192 ? 5.578 12.859 12.945 1 94.31 192 SER A N 1
ATOM 1498 C CA . SER A 1 192 ? 5.113 14.227 13.133 1 94.31 192 SER A CA 1
ATOM 1499 C C . SER A 1 192 ? 4.062 14.602 12.094 1 94.31 192 SER A C 1
ATOM 1501 O O . SER A 1 192 ? 2.869 14.367 12.297 1 94.31 192 SER A O 1
ATOM 1503 N N . ILE A 1 193 ? 4.492 14.977 10.891 1 96.94 193 ILE A N 1
ATOM 1504 C CA . ILE A 1 193 ? 3.625 15.672 9.945 1 96.94 193 ILE A CA 1
ATOM 1505 C C . ILE A 1 193 ? 2.654 14.688 9.305 1 96.94 193 ILE A C 1
ATOM 1507 O O . ILE A 1 193 ? 1.493 15.016 9.055 1 96.94 193 ILE A O 1
ATOM 1511 N N . ASN A 1 194 ? 3.051 13.414 9.07 1 97.88 194 ASN A N 1
ATOM 1512 C CA . ASN A 1 194 ? 2.234 12.477 8.305 1 97.88 194 ASN A CA 1
ATOM 1513 C C . ASN A 1 194 ? 0.963 12.094 9.055 1 97.88 194 ASN A C 1
ATOM 1515 O O . ASN A 1 194 ? -0.14 12.227 8.523 1 97.88 194 ASN A O 1
ATOM 1519 N N . PRO A 1 195 ? 1.109 11.641 10.281 1 97.62 195 PRO A N 1
ATOM 1520 C CA . PRO A 1 195 ? -0.145 11.312 10.961 1 97.62 195 PRO A CA 1
ATOM 1521 C C . PRO A 1 195 ? -1.045 12.531 11.164 1 97.62 195 PRO A C 1
ATOM 1523 O O . PRO A 1 195 ? -2.271 12.406 11.148 1 97.62 195 PRO A O 1
ATOM 1526 N N . PHE A 1 196 ? -0.481 13.703 11.367 1 98.06 196 PHE A N 1
ATOM 1527 C CA . PHE A 1 196 ? -1.286 14.914 11.469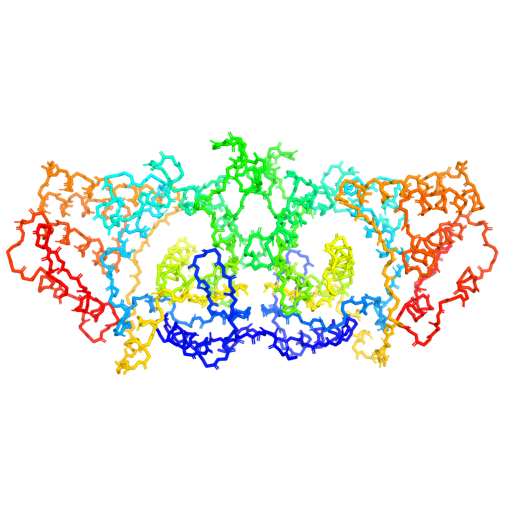 1 98.06 196 PHE A CA 1
ATOM 1528 C C . PHE A 1 196 ? -2.088 15.141 10.195 1 98.06 196 PHE A C 1
ATOM 1530 O O . PHE A 1 196 ? -3.312 15.273 10.234 1 98.06 196 PHE A O 1
ATOM 1537 N N . GLU A 1 197 ? -1.436 15.133 9.078 1 98.44 197 GLU A N 1
ATOM 1538 C CA . GLU A 1 197 ? -2.049 15.414 7.785 1 98.44 197 GLU A CA 1
ATOM 1539 C C . GLU A 1 197 ? -3.133 14.391 7.453 1 98.44 197 GLU A C 1
ATOM 1541 O O . GLU A 1 197 ? -4.227 14.758 7.02 1 98.44 197 GLU A O 1
ATOM 1546 N N . PHE A 1 198 ? -2.865 13.133 7.707 1 98.81 198 PHE A N 1
ATOM 1547 C CA . PHE A 1 198 ? -3.773 12.094 7.223 1 98.81 198 PHE A CA 1
ATOM 1548 C C . PHE A 1 198 ? -4.941 11.906 8.18 1 98.81 198 PHE A C 1
ATOM 1550 O O . PHE A 1 198 ? -6.055 11.602 7.754 1 98.81 198 PHE A O 1
ATOM 1557 N N . THR A 1 199 ? -4.73 12.109 9.492 1 98.69 199 THR A N 1
ATOM 1558 C CA . THR A 1 199 ? -5.879 12.094 10.383 1 98.69 199 THR A CA 1
ATOM 1559 C C . THR A 1 199 ? -6.758 13.32 10.156 1 98.69 199 THR A C 1
ATOM 1561 O O . THR A 1 199 ? -7.977 13.258 10.312 1 98.69 199 THR A O 1
ATOM 1564 N N . PHE A 1 200 ? -6.125 14.438 9.812 1 98.75 200 PHE A N 1
ATOM 1565 C CA . PHE A 1 200 ? -6.859 15.625 9.398 1 98.75 200 PHE A CA 1
ATOM 1566 C C . PHE A 1 200 ? -7.715 15.336 8.172 1 98.75 200 PHE A C 1
ATOM 1568 O O . PHE A 1 200 ? -8.914 15.633 8.164 1 98.75 200 PHE A O 1
ATOM 1575 N N . LEU A 1 201 ? -7.16 14.727 7.164 1 98.81 201 LEU A N 1
ATOM 1576 C CA . LEU A 1 201 ? -7.891 14.328 5.961 1 98.81 201 LEU A CA 1
ATOM 1577 C C . LEU A 1 201 ? -9.023 13.367 6.301 1 98.81 201 LEU A C 1
ATOM 1579 O O . LEU A 1 201 ? -10.133 13.5 5.773 1 98.81 201 LEU A O 1
ATOM 1583 N N . GLN A 1 202 ? -8.727 12.398 7.133 1 98.81 202 GLN A N 1
ATOM 1584 C CA . GLN A 1 202 ? -9.742 11.438 7.547 1 98.81 202 GLN A CA 1
ATOM 1585 C C . GLN A 1 202 ? -10.969 12.148 8.117 1 98.81 202 GLN A C 1
ATOM 1587 O O . GLN A 1 202 ? -12.102 11.789 7.793 1 98.81 202 GLN A O 1
ATOM 1592 N N . GLU A 1 203 ? -10.695 13.055 8.984 1 98.62 203 GLU A N 1
ATOM 1593 C CA . GLU A 1 203 ? -11.805 13.766 9.609 1 98.62 203 GLU A CA 1
ATOM 1594 C C . GLU A 1 203 ? -12.57 14.594 8.578 1 98.62 203 GLU A C 1
ATOM 1596 O O . GLU A 1 203 ? -13.797 14.68 8.633 1 98.62 203 GLU A O 1
ATOM 1601 N N . LEU A 1 204 ? -11.867 15.258 7.656 1 98.62 204 LEU A N 1
ATOM 1602 C CA . LEU A 1 204 ? -12.531 15.977 6.57 1 98.62 204 LEU A CA 1
ATOM 1603 C C . LEU A 1 204 ? -13.453 15.039 5.793 1 98.62 204 LEU A C 1
ATOM 1605 O O . LEU A 1 204 ? -14.586 15.406 5.473 1 98.62 204 LEU A O 1
ATOM 1609 N N . LEU A 1 205 ? -12.969 13.852 5.512 1 98.5 205 LEU A N 1
ATOM 1610 C CA . LEU A 1 205 ? -13.75 12.883 4.75 1 98.5 205 LEU A CA 1
ATOM 1611 C C . LEU A 1 205 ? -14.945 12.391 5.562 1 98.5 205 LEU A C 1
ATOM 1613 O O . LEU A 1 205 ? -16.031 12.18 5.016 1 98.5 205 LEU A O 1
ATOM 1617 N N . SER A 1 206 ? -14.664 12.141 6.836 1 98.38 206 SER A N 1
ATOM 1618 C CA . SER A 1 206 ? -15.766 11.766 7.719 1 98.38 206 SER A CA 1
ATOM 1619 C C . SER A 1 206 ? -16.875 12.797 7.684 1 98.38 206 SER A C 1
ATOM 1621 O O . SER A 1 206 ? -18.047 12.453 7.512 1 98.38 206 SER A O 1
ATOM 1623 N N . GLU A 1 207 ? -16.609 14.047 7.801 1 98.12 207 GLU A N 1
ATOM 1624 C CA . GLU A 1 207 ? -17.594 15.125 7.805 1 98.12 207 GLU A CA 1
ATOM 1625 C C . GLU A 1 207 ? -18.25 15.266 6.438 1 98.12 207 GLU A C 1
ATOM 1627 O O . GLU A 1 207 ? -19.453 15.547 6.352 1 98.12 207 GLU A O 1
ATOM 1632 N N . ALA A 1 208 ? -17.484 15.086 5.391 1 97.56 208 ALA A N 1
ATOM 1633 C CA . ALA A 1 208 ? -18.016 15.219 4.035 1 97.56 208 ALA A CA 1
ATOM 1634 C C . ALA A 1 208 ? -19 14.102 3.721 1 97.56 208 ALA A C 1
ATOM 1636 O O . ALA A 1 208 ? -19.953 14.297 2.953 1 97.56 208 ALA A O 1
ATOM 1637 N N . THR A 1 209 ? -18.797 12.93 4.246 1 97.69 209 THR A N 1
ATOM 1638 C CA . THR A 1 209 ? -19.625 11.773 3.918 1 97.69 209 THR A CA 1
ATOM 1639 C C . THR A 1 209 ? -20.75 11.602 4.938 1 97.69 209 THR A C 1
ATOM 1641 O O . THR A 1 209 ? -21.719 10.891 4.68 1 97.69 209 THR A O 1
ATOM 1644 N N . GLY A 1 210 ? -20.562 12.133 6.152 1 97.31 210 GLY A N 1
ATOM 1645 C CA . GLY A 1 210 ? -21.562 12.031 7.199 1 97.31 210 GLY A CA 1
ATOM 1646 C C . GLY A 1 210 ? -21.344 10.852 8.125 1 97.31 210 GLY A C 1
ATOM 1647 O O . GLY A 1 210 ? -22.078 10.68 9.102 1 97.31 210 GLY A O 1
ATOM 1648 N N . TYR A 1 211 ? -20.359 9.984 7.859 1 98.06 211 TYR A N 1
ATOM 1649 C CA . TYR A 1 211 ? -20.047 8.883 8.75 1 98.06 211 TYR A CA 1
ATOM 1650 C C . TYR A 1 211 ? -19.297 9.375 9.984 1 98.06 211 TYR A C 1
ATOM 1652 O O . TYR A 1 211 ? -18.547 10.352 9.906 1 98.06 211 TYR A O 1
ATOM 1660 N N . ALA A 1 212 ? -19.5 8.711 11.102 1 98.19 212 ALA A N 1
ATOM 1661 C CA . ALA A 1 212 ? -18.719 9.039 12.297 1 98.19 212 ALA A CA 1
ATOM 1662 C C . ALA A 1 212 ? -17.234 8.75 12.086 1 98.19 212 ALA A C 1
ATOM 1664 O O . ALA A 1 212 ? -16.875 7.922 11.25 1 98.19 212 ALA A O 1
ATOM 1665 N N . LEU A 1 213 ? -16.422 9.469 12.812 1 98.25 213 LEU A N 1
ATOM 1666 C CA . LEU A 1 213 ? -14.977 9.281 12.711 1 98.25 213 LEU A CA 1
ATOM 1667 C C . LEU A 1 213 ? -14.547 7.977 13.375 1 98.25 213 LEU A C 1
ATOM 1669 O O . LEU A 1 213 ? -14.883 7.727 14.539 1 98.25 213 LEU A O 1
ATOM 1673 N N . GLY A 1 214 ? -13.867 7.09 12.641 1 98.12 214 GLY A N 1
ATOM 1674 C CA . GLY A 1 214 ? -13.344 5.832 13.156 1 98.12 214 GLY A CA 1
ATOM 1675 C C . GLY A 1 214 ? -11.859 5.879 13.453 1 98.12 214 GLY A C 1
ATOM 1676 O O . GLY A 1 214 ? -11.289 6.957 13.633 1 98.12 214 GLY A O 1
ATOM 1677 N N . ASP A 1 215 ? -11.25 4.734 13.547 1 98 215 ASP A N 1
ATOM 1678 C CA . ASP A 1 215 ? -9.836 4.652 13.898 1 98 215 ASP A CA 1
ATOM 1679 C C . ASP A 1 215 ? -8.953 4.941 12.688 1 98 215 ASP A C 1
ATOM 1681 O O . ASP A 1 215 ? -9.438 4.977 11.555 1 98 215 ASP A O 1
ATOM 1685 N N . TYR A 1 216 ? -7.75 5.281 12.961 1 98.12 216 TYR A N 1
ATOM 1686 C CA . TYR A 1 216 ? -6.719 5.531 11.961 1 98.12 216 TYR A CA 1
ATOM 1687 C C . TYR A 1 216 ? -5.586 4.516 12.078 1 98.12 216 TYR A C 1
ATOM 1689 O O . TYR A 1 216 ? -5.156 4.18 13.18 1 98.12 216 TYR A O 1
ATOM 1697 N N . GLN A 1 217 ? -5.188 4.035 10.891 1 97.12 217 GLN A N 1
ATOM 1698 C CA . GLN A 1 217 ? -4.066 3.1 10.852 1 97.12 217 GLN A CA 1
ATOM 1699 C C . GLN A 1 217 ? -2.963 3.609 9.93 1 97.12 217 GLN A C 1
ATOM 1701 O O . GLN A 1 217 ? -3.24 4.16 8.859 1 97.12 217 GLN A O 1
ATOM 1706 N N . TRP A 1 218 ? -1.822 3.387 10.344 1 95.5 218 TRP A N 1
ATOM 1707 C CA . TRP A 1 218 ? -0.616 3.713 9.586 1 95.5 218 TRP A CA 1
ATOM 1708 C C . TRP A 1 218 ? 0.304 2.5 9.484 1 95.5 218 TRP A C 1
ATOM 1710 O O . TRP A 1 218 ? 0.876 2.061 10.484 1 95.5 218 TRP A O 1
ATOM 1720 N N . ASP A 1 219 ? 0.431 1.943 8.289 1 96.69 219 ASP A N 1
ATOM 1721 C CA . ASP A 1 219 ? 1.217 0.74 8.031 1 96.69 219 ASP A CA 1
ATOM 1722 C C . ASP A 1 219 ? 2.562 1.087 7.398 1 96.69 219 ASP A C 1
ATOM 1724 O O . ASP A 1 219 ? 2.643 1.319 6.191 1 96.69 219 ASP A O 1
ATOM 1728 N N . VAL A 1 220 ? 3.6 0.978 8.203 1 98 220 VAL A N 1
ATOM 1729 C CA . VAL A 1 220 ? 4.922 1.411 7.762 1 98 220 VAL A CA 1
ATOM 1730 C C . VAL A 1 220 ? 5.82 0.194 7.543 1 98 220 VAL A C 1
ATOM 1732 O O . VAL A 1 220 ? 6.078 -0.569 8.477 1 98 220 VAL A O 1
ATOM 1735 N N . THR A 1 221 ? 6.32 0.034 6.309 1 97.81 221 THR A N 1
ATOM 1736 C CA . THR A 1 221 ? 7.156 -1.115 5.984 1 97.81 221 THR A CA 1
ATOM 1737 C C . THR A 1 221 ? 8.523 -0.999 6.66 1 97.81 221 THR A C 1
ATOM 1739 O O . THR A 1 221 ? 9 -1.956 7.273 1 97.81 221 THR A O 1
ATOM 1742 N N . ASP A 1 222 ? 9.141 0.17 6.562 1 96.56 222 ASP A N 1
ATOM 1743 C CA . ASP A 1 222 ? 10.406 0.491 7.211 1 96.56 222 ASP A CA 1
ATOM 1744 C C . ASP A 1 222 ? 10.281 1.756 8.062 1 96.56 222 ASP A C 1
ATOM 1746 O O . ASP A 1 222 ? 10.273 2.867 7.527 1 96.56 222 ASP A O 1
ATOM 1750 N N . ALA A 1 223 ? 10.117 1.63 9.32 1 97.5 223 ALA A N 1
ATOM 1751 C CA . ALA A 1 223 ? 10.078 2.756 10.25 1 97.5 223 ALA A CA 1
ATOM 1752 C C . ALA A 1 223 ? 11.445 2.988 10.891 1 97.5 223 ALA A C 1
ATOM 1754 O O . ALA A 1 223 ? 12.008 2.088 11.516 1 97.5 223 ALA A O 1
ATOM 1755 N N . HIS A 1 224 ? 11.992 4.191 10.727 1 96.62 224 HIS A N 1
ATOM 1756 C CA . HIS A 1 224 ? 13.383 4.367 11.141 1 96.62 224 HIS A CA 1
ATOM 1757 C C . HIS A 1 224 ? 13.609 5.754 11.727 1 96.62 224 HIS A C 1
ATOM 1759 O O . HIS A 1 224 ? 12.742 6.625 11.641 1 96.62 224 HIS A O 1
ATOM 1765 N N . TYR A 1 225 ? 14.641 5.914 12.383 1 96.12 225 TYR A N 1
ATOM 1766 C CA . TYR A 1 225 ? 15.258 7.215 12.641 1 96.12 225 TYR A CA 1
ATOM 1767 C C . TYR A 1 225 ? 16.719 7.215 12.219 1 96.12 225 TYR A C 1
ATOM 1769 O O . TYR A 1 225 ? 17.406 6.188 12.312 1 96.12 225 TYR A O 1
ATOM 1777 N N . TYR A 1 226 ? 17.156 8.328 11.75 1 94.44 226 TYR A N 1
ATOM 1778 C CA . TYR A 1 226 ? 18.516 8.445 11.25 1 94.44 226 TYR A CA 1
ATOM 1779 C C . TYR A 1 226 ? 19.5 8.625 12.398 1 94.44 226 TYR A C 1
ATOM 1781 O O . TYR A 1 226 ? 19.203 9.305 13.383 1 94.44 226 TYR A O 1
ATOM 1789 N N . LYS A 1 227 ? 20.656 8.086 12.164 1 94.25 227 LYS A N 1
ATOM 1790 C CA . LYS A 1 227 ? 21.719 8.188 13.148 1 94.25 227 LYS A CA 1
ATOM 1791 C C . LYS A 1 227 ? 22.047 9.648 13.461 1 94.25 227 LYS A C 1
ATOM 1793 O O . LYS A 1 227 ? 22.328 9.992 14.609 1 94.25 227 LYS A O 1
ATOM 1798 N N . ALA A 1 228 ? 21.984 10.516 12.516 1 93 228 ALA A N 1
ATOM 1799 C CA . ALA A 1 228 ? 22.281 11.938 12.672 1 93 228 ALA A CA 1
ATOM 1800 C C . ALA A 1 228 ? 21.359 12.578 13.711 1 93 228 ALA A C 1
ATOM 1802 O O . ALA A 1 228 ? 21.703 13.602 14.305 1 93 228 ALA A O 1
ATOM 1803 N N . PHE A 1 229 ? 20.203 11.953 13.984 1 93.94 229 PHE A N 1
ATOM 1804 C CA . PHE A 1 229 ? 19.234 12.555 14.891 1 93.94 229 PHE A CA 1
ATOM 1805 C C . PHE A 1 229 ? 19.047 11.695 16.141 1 93.94 229 PHE A C 1
ATOM 1807 O O . PHE A 1 229 ? 18.031 11.812 16.828 1 93.94 229 PHE A O 1
ATOM 1814 N N . GLU A 1 230 ? 19.922 10.844 16.406 1 95 230 GLU A N 1
ATOM 1815 C CA . GLU A 1 230 ? 19.812 9.938 17.547 1 95 230 GLU A CA 1
ATOM 1816 C C . GLU A 1 230 ? 19.766 10.711 18.859 1 95 230 GLU A C 1
ATOM 1818 O O . GLU A 1 230 ? 19.078 10.297 19.797 1 95 230 GLU A O 1
ATOM 1823 N N . ASP A 1 231 ? 20.5 11.766 18.938 1 96.19 231 ASP A N 1
ATOM 1824 C CA . ASP A 1 231 ? 20.484 12.578 20.141 1 96.19 231 ASP A CA 1
ATOM 1825 C C . ASP A 1 231 ? 19.078 13.133 20.406 1 96.19 231 ASP A C 1
ATOM 1827 O O . ASP A 1 231 ? 18.641 13.172 21.562 1 96.19 231 ASP A O 1
ATOM 1831 N N . GLN A 1 232 ? 18.469 13.609 19.406 1 96.06 232 GLN A N 1
ATOM 1832 C CA . GLN A 1 232 ? 17.109 14.117 19.547 1 96.06 232 GLN A CA 1
ATOM 1833 C C . GLN A 1 232 ? 16.141 13.016 19.984 1 96.06 232 GLN A C 1
ATOM 1835 O O . GLN A 1 232 ? 15.242 13.25 20.781 1 96.06 232 GLN A O 1
ATOM 1840 N N . VAL A 1 233 ? 16.312 11.828 19.422 1 97.06 233 VAL A N 1
ATOM 1841 C CA . VAL A 1 233 ? 15.508 10.68 19.828 1 97.06 233 VAL A CA 1
ATOM 1842 C C . VAL A 1 233 ? 15.711 10.406 21.328 1 97.06 233 VAL A C 1
ATOM 1844 O O . VAL A 1 233 ? 14.75 10.195 22.062 1 97.06 233 VAL A O 1
ATOM 1847 N N . ASN A 1 234 ? 16.953 10.461 21.734 1 97.56 234 ASN A N 1
ATOM 1848 C CA . ASN A 1 234 ? 17.266 10.25 23.141 1 97.56 234 ASN A CA 1
ATOM 1849 C C . ASN A 1 234 ? 16.625 11.328 24.031 1 97.56 234 ASN A C 1
ATOM 1851 O O . ASN A 1 234 ? 16.156 11.039 25.125 1 97.56 234 ASN A O 1
ATOM 1855 N N . ASP A 1 235 ? 16.641 12.539 23.562 1 97.31 235 ASP A N 1
ATOM 1856 C CA . ASP A 1 235 ? 16.016 13.625 24.297 1 97.31 235 ASP A CA 1
ATOM 1857 C C . ASP A 1 235 ? 14.523 13.359 24.516 1 97.31 235 ASP A C 1
ATOM 1859 O O . ASP A 1 235 ? 14 13.586 25.609 1 97.31 235 ASP A O 1
ATOM 1863 N N . VAL A 1 236 ? 13.883 12.906 23.516 1 97.12 236 VAL A N 1
ATOM 1864 C CA . VAL A 1 236 ? 12.469 12.586 23.625 1 97.12 236 VAL A CA 1
ATOM 1865 C C . VAL A 1 236 ? 12.258 11.477 24.656 1 97.12 236 VAL A C 1
ATOM 1867 O O . VAL A 1 236 ? 11.391 11.594 25.531 1 97.12 236 VAL A O 1
ATOM 1870 N N . LEU A 1 237 ? 13.07 10.477 24.609 1 97.5 237 LEU A N 1
ATOM 1871 C CA . LEU A 1 237 ? 12.875 9.281 25.422 1 97.5 237 LEU A CA 1
ATOM 1872 C C . LEU A 1 237 ? 13.266 9.555 26.875 1 97.5 237 LEU A C 1
ATOM 1874 O O . LEU A 1 237 ? 12.734 8.914 27.797 1 97.5 237 LEU A O 1
ATOM 1878 N N . ARG A 1 238 ? 14.094 10.516 27.062 1 96.88 238 ARG A N 1
ATOM 1879 C CA . ARG A 1 238 ? 14.539 10.828 28.406 1 96.88 238 ARG A CA 1
ATOM 1880 C C . ARG A 1 238 ? 13.617 11.852 29.078 1 96.88 238 ARG A C 1
ATOM 1882 O O . ARG A 1 238 ? 13.648 12.023 30.297 1 96.88 238 ARG A O 1
ATOM 1889 N N . SER A 1 239 ? 12.945 12.547 28.281 1 95.94 239 SER A N 1
ATOM 1890 C CA . SER A 1 239 ? 12.062 13.578 28.812 1 95.94 239 SER A CA 1
ATOM 1891 C C . SER A 1 239 ? 10.805 12.969 29.422 1 95.94 239 SER A C 1
ATOM 1893 O O . SER A 1 239 ? 10.305 11.945 28.938 1 95.94 239 SER A O 1
ATOM 1895 N N . GLU A 1 240 ? 10.336 13.57 30.5 1 95.31 240 GLU A N 1
ATOM 1896 C CA . GLU A 1 240 ? 9.031 13.188 31.031 1 95.31 240 GLU A CA 1
ATOM 1897 C C . GLU A 1 240 ? 7.914 13.555 30.062 1 95.31 240 GLU A C 1
ATOM 1899 O O . GLU A 1 240 ? 7.848 14.688 29.578 1 95.31 240 GLU A O 1
ATOM 1904 N N . GLN A 1 241 ? 7.066 12.531 29.781 1 96.38 241 GLN A N 1
ATOM 1905 C CA . GLN A 1 241 ? 5.992 12.742 28.812 1 96.38 241 GLN A CA 1
ATOM 1906 C C . GLN A 1 241 ? 4.629 12.742 29.5 1 96.38 241 GLN A C 1
ATOM 1908 O O . GLN A 1 241 ? 4.398 11.961 30.422 1 96.38 241 GLN A O 1
ATOM 1913 N N . THR A 1 242 ? 3.787 13.688 29.156 1 95.88 242 THR A N 1
ATOM 1914 C CA . THR A 1 242 ? 2.355 13.648 29.438 1 95.88 242 THR A CA 1
ATOM 1915 C C . THR A 1 242 ? 1.553 13.602 28.141 1 95.88 242 THR A C 1
ATOM 1917 O O . THR A 1 242 ? 1.729 14.453 27.266 1 95.88 242 THR A O 1
ATOM 1920 N N . PHE A 1 243 ? 0.781 12.602 28.031 1 97.12 243 PHE A N 1
ATOM 1921 C CA . PHE A 1 243 ? -0.057 12.469 26.844 1 97.12 243 PHE A CA 1
ATOM 1922 C C . PHE A 1 243 ? -1.435 13.078 27.078 1 97.12 243 PHE A C 1
ATOM 1924 O O . PHE A 1 243 ? -2.322 12.414 27.625 1 97.12 243 PHE A O 1
ATOM 1931 N N . TRP A 1 244 ? -1.666 14.227 26.594 1 96.56 244 TRP A N 1
ATOM 1932 C CA . TRP A 1 244 ? -2.855 15.039 26.828 1 96.56 244 TRP A CA 1
ATOM 1933 C C . TRP A 1 244 ? -4.004 14.602 25.922 1 96.56 244 TRP A C 1
ATOM 1935 O O . TRP A 1 244 ? -3.783 14.219 24.781 1 96.56 244 TRP A O 1
ATOM 1945 N N . PRO A 1 245 ? -5.156 14.695 26.359 1 96.12 245 PRO A N 1
ATOM 1946 C CA . PRO A 1 245 ? -6.309 14.359 25.531 1 96.12 245 PRO A CA 1
ATOM 1947 C C . PRO A 1 245 ? -6.684 15.484 24.562 1 96.12 245 PRO A C 1
ATOM 1949 O O . PRO A 1 245 ? -6.238 16.625 24.734 1 96.12 245 PRO A O 1
ATOM 1952 N N . ASN A 1 246 ? -7.34 15.117 23.516 1 95 246 ASN A N 1
ATOM 1953 C CA . ASN A 1 246 ? -8.023 16.141 22.734 1 95 246 ASN A CA 1
ATOM 1954 C C . ASN A 1 246 ? -9.305 16.609 23.406 1 95 246 ASN A C 1
ATOM 1956 O O . ASN A 1 246 ? -9.797 15.961 24.328 1 95 246 ASN A O 1
ATOM 1960 N N . ASP A 1 247 ? -9.938 17.703 22.938 1 91.44 247 ASP A N 1
ATOM 1961 C CA . ASP A 1 247 ? -11.109 18.25 23.625 1 91.44 247 ASP A CA 1
ATOM 1962 C C . ASP A 1 247 ? -12.398 17.844 22.906 1 91.44 247 ASP A C 1
ATOM 1964 O O . ASP A 1 247 ? -13.477 18.344 23.234 1 91.44 247 ASP A O 1
ATOM 1968 N N . GLY A 1 248 ? -12.289 17.047 21.938 1 90 248 GLY A N 1
ATOM 1969 C CA . GLY A 1 248 ? -13.453 16.5 21.281 1 90 248 GLY A CA 1
ATOM 1970 C C . GLY A 1 248 ? -14.031 17.406 20.219 1 90 248 GLY A C 1
ATOM 1971 O O . GLY A 1 248 ? -14.969 17.031 19.5 1 90 248 GLY A O 1
ATOM 1972 N N . LYS A 1 249 ? -13.508 18.578 20 1 94 249 LYS A N 1
ATOM 1973 C CA . LYS A 1 249 ? -13.992 19.516 19 1 94 249 LYS A CA 1
ATOM 1974 C C . LYS A 1 249 ? -13.781 18.984 17.594 1 94 249 LYS A C 1
ATOM 1976 O O . LYS A 1 249 ? -12.68 18.547 17.25 1 94 249 LYS A O 1
ATOM 1981 N N . PRO A 1 250 ? -14.852 18.984 16.797 1 97 250 PRO A N 1
ATOM 1982 C CA . PRO A 1 250 ? -14.664 18.578 15.398 1 97 250 PRO A CA 1
ATOM 1983 C C . PRO A 1 250 ? -13.977 19.641 14.562 1 97 250 PRO A C 1
ATOM 1985 O O . PRO A 1 250 ? -13.844 20.797 15 1 97 250 PRO A O 1
ATOM 1988 N N . LEU A 1 251 ? -13.539 19.234 13.375 1 98.06 251 LEU A N 1
ATOM 1989 C CA . LEU A 1 251 ? -13.039 20.25 12.461 1 98.06 251 LEU A CA 1
ATOM 1990 C C . LEU A 1 251 ? -14.133 21.266 12.109 1 98.06 251 LEU A C 1
ATOM 1992 O O . LEU A 1 251 ? -13.859 22.453 11.977 1 98.06 251 LEU A O 1
ATOM 1996 N N . GLY A 1 252 ? -15.336 20.797 11.969 1 98 252 GLY A N 1
ATOM 1997 C CA . GLY A 1 252 ? -16.5 21.656 11.797 1 98 252 GLY A CA 1
ATOM 1998 C C . GLY A 1 252 ? -16.719 22.078 10.359 1 98 252 GLY A C 1
ATOM 1999 O O . GLY A 1 252 ? -17.125 23.219 10.102 1 98 252 GLY A O 1
ATOM 2000 N N . THR A 1 253 ? -16.422 21.203 9.352 1 97.56 253 THR A N 1
ATOM 2001 C CA . THR A 1 253 ? -16.594 21.562 7.945 1 97.56 253 THR A CA 1
ATOM 2002 C C . THR A 1 253 ? -17.922 21.031 7.41 1 97.56 253 THR A C 1
ATOM 2004 O O . THR A 1 253 ? -18.531 20.156 8.023 1 97.56 253 THR A O 1
ATOM 2007 N N . ARG A 1 254 ? -18.375 21.578 6.324 1 94.31 254 ARG A N 1
ATOM 2008 C CA . ARG A 1 254 ? -19.578 21.156 5.594 1 94.31 254 ARG A CA 1
ATOM 2009 C C . ARG A 1 254 ? -19.312 21.094 4.094 1 94.31 254 ARG A C 1
ATOM 2011 O O . ARG A 1 254 ? -20.141 21.516 3.293 1 94.31 254 ARG A O 1
ATOM 2018 N N . PHE A 1 255 ? -18.062 20.703 3.852 1 94.31 255 PHE A N 1
ATOM 2019 C CA . PHE A 1 255 ? -17.703 20.625 2.439 1 94.31 255 PHE A CA 1
ATOM 2020 C C . PHE A 1 255 ? -18.562 19.609 1.71 1 94.31 255 PHE A C 1
ATOM 2022 O O . PHE A 1 255 ? -18.766 18.484 2.199 1 94.31 255 PHE A O 1
ATOM 2029 N N . THR A 1 256 ? -19.062 19.906 0.574 1 87.62 256 THR A N 1
ATOM 2030 C CA . THR A 1 256 ? -19.984 19.047 -0.163 1 87.62 256 THR A CA 1
ATOM 2031 C C . THR A 1 256 ? -19.219 18.219 -1.2 1 87.62 256 THR A C 1
ATOM 2033 O O . THR A 1 256 ? -19.781 17.297 -1.808 1 87.62 256 THR A O 1
ATOM 2036 N N . SER A 1 257 ? -17.953 18.656 -1.44 1 96 257 SER A N 1
ATOM 2037 C CA . SER A 1 257 ? -17.141 17.969 -2.443 1 96 257 SER A CA 1
ATOM 2038 C C . SER A 1 257 ? -15.656 18.188 -2.184 1 96 257 SER A C 1
ATOM 2040 O O . SER A 1 257 ? -15.273 19.062 -1.408 1 96 257 SER A O 1
ATOM 2042 N N . ALA A 1 258 ? -14.883 17.359 -2.857 1 97.38 258 ALA A N 1
ATOM 2043 C CA . ALA A 1 258 ? -13.43 17.516 -2.797 1 97.38 258 ALA A CA 1
ATOM 2044 C C . ALA A 1 258 ? -13.008 18.844 -3.416 1 97.38 258 ALA A C 1
ATOM 2046 O O . ALA A 1 258 ? -12.039 19.469 -2.963 1 97.38 258 ALA A O 1
ATOM 2047 N N . THR A 1 259 ? -13.734 19.297 -4.41 1 96.69 259 THR A N 1
ATOM 2048 C CA . THR A 1 259 ? -13.43 20.578 -5.059 1 96.69 259 THR A CA 1
ATOM 2049 C C . THR A 1 259 ? -13.625 21.734 -4.086 1 96.69 259 THR A C 1
ATOM 2051 O O . THR A 1 259 ? -12.781 22.625 -4.008 1 96.69 259 THR A O 1
ATOM 2054 N N . LYS A 1 260 ? -14.703 21.703 -3.412 1 97.31 260 LYS A N 1
ATOM 2055 C CA . LYS A 1 260 ? -14.969 22.75 -2.432 1 97.31 260 LYS A CA 1
ATOM 2056 C C . LYS A 1 260 ? -13.93 22.719 -1.309 1 97.31 260 LYS A C 1
ATOM 2058 O O . LYS A 1 260 ? -13.523 23.766 -0.809 1 97.31 260 LYS A O 1
ATOM 2063 N N . MET A 1 261 ? -13.578 21.547 -0.931 1 98 261 MET A N 1
ATOM 2064 C CA . MET A 1 261 ? -12.508 21.391 0.051 1 98 261 MET A CA 1
ATOM 2065 C C . MET A 1 261 ? -11.219 22.031 -0.445 1 98 261 MET A C 1
ATOM 2067 O O . MET A 1 261 ? -10.609 22.828 0.26 1 98 261 MET A O 1
ATOM 2071 N N . GLN A 1 262 ? -10.844 21.672 -1.614 1 98.5 262 GLN A N 1
ATOM 2072 C CA . GLN A 1 262 ? -9.617 22.188 -2.209 1 98.5 262 GLN A CA 1
ATOM 2073 C C . GLN A 1 262 ? -9.656 23.703 -2.318 1 98.5 262 GLN A C 1
ATOM 2075 O O . GLN A 1 262 ? -8.672 24.391 -2.002 1 98.5 262 GLN A O 1
ATOM 2080 N N . GLU A 1 263 ? -10.75 24.25 -2.76 1 98.25 263 GLU A N 1
ATOM 2081 C CA . GLU A 1 263 ? -10.922 25.688 -2.953 1 98.25 263 GLU A CA 1
ATOM 2082 C C . GLU A 1 263 ? -10.805 26.438 -1.631 1 98.25 263 GLU A C 1
ATOM 2084 O O . GLU A 1 263 ? -10.195 27.516 -1.573 1 98.25 263 GLU A O 1
ATOM 2089 N N . PHE A 1 264 ? -11.453 25.859 -0.66 1 98.75 264 PHE A N 1
ATOM 2090 C CA . PHE A 1 264 ? -11.391 26.516 0.647 1 98.75 264 PHE A CA 1
ATOM 2091 C C . PHE A 1 264 ? -9.945 26.641 1.119 1 98.75 264 PHE A C 1
ATOM 2093 O O . PHE A 1 264 ? -9.492 27.734 1.449 1 98.75 264 PHE A O 1
ATOM 2100 N N . PHE A 1 265 ? -9.219 25.547 1.157 1 98.88 265 PHE A N 1
ATOM 2101 C CA . PHE A 1 265 ? -7.859 25.547 1.68 1 98.88 265 PHE A CA 1
ATOM 2102 C C . PHE A 1 265 ? -6.945 26.391 0.795 1 98.88 265 PHE A C 1
ATOM 2104 O O . PHE A 1 265 ? -6.051 27.078 1.293 1 98.88 265 PHE A O 1
ATOM 2111 N N . ALA A 1 266 ? -7.164 26.312 -0.512 1 98.75 266 ALA A N 1
ATOM 2112 C CA . ALA A 1 266 ? -6.402 27.172 -1.412 1 98.75 266 ALA A CA 1
ATOM 2113 C C . ALA A 1 266 ? -6.66 28.656 -1.11 1 98.75 266 ALA A C 1
ATOM 2115 O O . ALA A 1 266 ? -5.75 29.469 -1.202 1 98.75 266 ALA A O 1
ATOM 2116 N N . GLY A 1 267 ? -7.879 28.969 -0.838 1 98.81 267 GLY A N 1
ATOM 2117 C CA . GLY A 1 267 ? -8.219 30.328 -0.466 1 98.81 267 GLY A CA 1
ATOM 2118 C C . GLY A 1 267 ? -7.508 30.812 0.788 1 98.81 267 GLY A C 1
ATOM 2119 O O . GLY A 1 267 ? -6.98 31.922 0.827 1 98.81 267 GLY A O 1
ATOM 2120 N N . VAL A 1 268 ? -7.5 29.984 1.787 1 98.81 268 VAL A N 1
ATOM 2121 C CA . VAL A 1 268 ? -6.844 30.328 3.043 1 98.81 268 VAL A CA 1
ATOM 2122 C C . VAL A 1 268 ? -5.348 30.531 2.805 1 98.81 268 VAL A C 1
ATOM 2124 O O . VAL A 1 268 ? -4.766 31.5 3.285 1 98.81 268 VAL A O 1
ATOM 2127 N N . VAL A 1 269 ? -4.762 29.625 2.049 1 98.81 269 VAL A N 1
ATOM 2128 C CA . VAL A 1 269 ? -3.334 29.703 1.758 1 98.81 269 VAL A CA 1
ATOM 2129 C C . VAL A 1 269 ? -3.041 31 0.988 1 98.81 269 VAL A C 1
ATOM 2131 O O . VAL A 1 269 ? -2.029 31.656 1.235 1 98.81 269 VAL A O 1
ATOM 2134 N N . ARG A 1 270 ? -3.922 31.375 0.08 1 98.62 270 ARG A N 1
ATOM 2135 C CA . ARG A 1 270 ? -3.74 32.625 -0.663 1 98.62 270 ARG A CA 1
ATOM 2136 C C . ARG A 1 270 ? -3.742 33.812 0.274 1 98.62 270 ARG A C 1
ATOM 2138 O O . ARG A 1 270 ? -2.953 34.75 0.099 1 98.62 270 ARG A O 1
ATOM 2145 N N . VAL A 1 271 ? -4.637 33.812 1.223 1 98.81 271 VAL A N 1
ATOM 2146 C CA . VAL A 1 271 ? -4.691 34.906 2.197 1 98.81 271 VAL A CA 1
ATOM 2147 C C . VAL A 1 271 ? -3.383 34.938 2.982 1 98.81 271 VAL A C 1
ATOM 2149 O O . VAL A 1 271 ? -2.814 36.031 3.178 1 98.81 271 VAL A O 1
ATOM 2152 N N . TRP A 1 272 ? -2.869 33.812 3.418 1 98.75 272 TRP A N 1
ATOM 2153 C CA . TRP A 1 272 ? -1.632 33.75 4.191 1 98.75 272 TRP A CA 1
ATOM 2154 C C . TRP A 1 272 ? -0.445 34.219 3.354 1 98.75 272 TRP A C 1
ATOM 2156 O O . TRP A 1 272 ? 0.48 34.844 3.871 1 98.75 272 TRP A O 1
ATOM 2166 N N . VAL A 1 273 ? -0.482 33.875 2.07 1 98.62 273 VAL A N 1
ATOM 2167 C CA . VAL A 1 273 ? 0.589 34.312 1.189 1 98.62 273 VAL A CA 1
ATOM 2168 C C . VAL A 1 273 ? 0.583 35.844 1.108 1 98.62 273 VAL A C 1
ATOM 2170 O O . VAL A 1 273 ? 1.639 36.469 1.155 1 98.62 273 VAL A O 1
ATOM 2173 N N . LYS A 1 274 ? -0.564 36.438 1.009 1 98.44 274 LYS A N 1
ATOM 2174 C CA . LYS A 1 274 ? -0.665 37.906 1.012 1 98.44 274 LYS A CA 1
ATOM 2175 C C . LYS A 1 274 ? -0.146 38.5 2.322 1 98.44 274 LYS A C 1
ATOM 2177 O O . LYS A 1 274 ? 0.513 39.531 2.324 1 98.44 274 LYS A O 1
ATOM 2182 N N . GLN A 1 275 ? -0.482 37.844 3.377 1 98.06 275 GLN A N 1
ATOM 2183 C CA . GLN A 1 275 ? -0.02 38.281 4.688 1 98.06 275 GLN A CA 1
ATOM 2184 C C . GLN A 1 275 ? 1.499 38.188 4.801 1 98.06 275 GLN A C 1
ATOM 2186 O O . GLN A 1 275 ? 2.152 39.125 5.281 1 98.06 275 GLN A O 1
ATOM 2191 N N . ILE A 1 276 ? 2.076 37.062 4.375 1 97.5 276 ILE A N 1
ATOM 2192 C CA . ILE A 1 276 ? 3.512 36.812 4.41 1 97.5 276 ILE A CA 1
ATOM 2193 C C . ILE A 1 276 ? 4.242 37.875 3.592 1 97.5 276 ILE A C 1
ATOM 2195 O O . ILE A 1 276 ? 5.305 38.375 3.996 1 97.5 276 ILE A O 1
ATOM 2199 N N . ASN A 1 277 ? 3.592 38.312 2.502 1 97.12 277 ASN A N 1
ATOM 2200 C CA . ASN A 1 277 ? 4.211 39.281 1.616 1 97.12 277 ASN A CA 1
ATOM 2201 C C . ASN A 1 277 ? 3.857 40.719 2.025 1 97.12 277 ASN A C 1
ATOM 2203 O O . ASN A 1 277 ? 4.125 41.656 1.286 1 97.12 277 ASN A O 1
ATOM 2207 N N . ARG A 1 278 ? 3.197 40.906 3.07 1 96.62 278 ARG A N 1
ATOM 2208 C CA . ARG A 1 278 ? 2.863 42.188 3.688 1 96.62 278 ARG A CA 1
ATOM 2209 C C . ARG A 1 278 ? 1.938 43.031 2.791 1 96.62 278 ARG A C 1
ATOM 2211 O O . ARG A 1 278 ? 1.997 44.25 2.783 1 96.62 278 ARG A O 1
ATOM 2218 N N . LEU A 1 279 ? 1.209 42.344 2.025 1 97.88 279 LEU A N 1
ATOM 2219 C CA . LEU A 1 279 ? 0.203 43 1.206 1 97.88 279 LEU A CA 1
ATOM 2220 C C . LEU A 1 279 ? -1.055 43.312 2.02 1 97.88 279 LEU A C 1
ATOM 2222 O O . LEU A 1 279 ? -1.849 44.156 1.654 1 97.88 279 LEU A O 1
ATOM 2226 N N . ILE A 1 280 ? -1.248 42.531 3.062 1 97.81 280 ILE A N 1
ATOM 2227 C CA . ILE A 1 280 ? -2.32 42.75 4.023 1 97.81 280 ILE A CA 1
ATOM 2228 C C . ILE A 1 280 ? -1.792 42.562 5.445 1 97.81 280 ILE A C 1
ATOM 2230 O O . ILE A 1 280 ? -0.771 41.906 5.648 1 97.81 280 ILE A O 1
ATOM 2234 N N . ASP A 1 281 ? -2.475 43.125 6.449 1 96.62 281 ASP A N 1
ATOM 2235 C CA . ASP A 1 281 ? -2.055 42.969 7.84 1 96.62 281 ASP A CA 1
ATOM 2236 C C . ASP A 1 281 ? -2.883 41.906 8.555 1 96.62 281 ASP A C 1
ATOM 2238 O O . ASP A 1 281 ? -3.678 41.219 7.918 1 96.62 281 ASP A O 1
ATOM 2242 N N . LEU A 1 282 ? -2.604 41.719 9.812 1 96.5 282 LEU A N 1
ATOM 2243 C CA . LEU A 1 282 ? -3.252 40.688 10.617 1 96.5 282 LEU A CA 1
ATOM 2244 C C . LEU A 1 282 ? -4.766 40.844 10.594 1 96.5 282 LEU A C 1
ATOM 2246 O O . LEU A 1 282 ? -5.496 39.844 10.438 1 96.5 282 LEU A O 1
ATOM 2250 N N . GLY A 1 283 ? -5.215 42.062 10.828 1 96.69 283 GLY A N 1
ATOM 2251 C CA . GLY A 1 283 ? -6.645 42.312 10.82 1 96.69 283 GLY A CA 1
ATOM 2252 C C . GLY A 1 283 ? -7.316 41.938 9.516 1 96.69 283 GLY A C 1
ATOM 2253 O O . GLY A 1 283 ? -8.359 41.281 9.508 1 96.69 283 GLY A O 1
ATOM 2254 N N . ASP A 1 284 ? -6.723 42.375 8.352 1 98.06 284 ASP A N 1
ATOM 2255 C CA . ASP A 1 284 ? -7.25 42.062 7.031 1 98.06 284 ASP A CA 1
ATOM 2256 C C . ASP A 1 284 ? -7.266 40.562 6.789 1 98.06 284 ASP A C 1
ATOM 2258 O O . ASP A 1 284 ? -8.219 40.031 6.207 1 98.06 284 ASP A O 1
ATOM 2262 N N . ALA A 1 285 ? -6.215 39.906 7.168 1 98.19 285 ALA A N 1
ATOM 2263 C CA . ALA A 1 285 ? -6.137 38.438 7 1 98.19 285 ALA A CA 1
ATOM 2264 C C . ALA A 1 285 ? -7.234 37.75 7.793 1 98.19 285 ALA A C 1
ATOM 2266 O O . ALA A 1 285 ? -7.879 36.812 7.289 1 98.19 285 ALA A O 1
ATOM 2267 N N . HIS A 1 286 ? -7.375 38.156 9.039 1 96.19 286 HIS A N 1
ATOM 2268 C CA . HIS A 1 286 ? -8.406 37.594 9.898 1 96.19 286 HIS A CA 1
ATOM 2269 C C . HIS A 1 286 ? -9.789 37.75 9.273 1 96.19 286 HIS A C 1
ATOM 2271 O O . HIS A 1 286 ? -10.578 36.781 9.25 1 96.19 286 HIS A O 1
ATOM 2277 N N . TYR A 1 287 ? -10.086 38.906 8.758 1 97.69 287 TYR A N 1
ATOM 2278 C CA . TYR A 1 287 ? -11.383 39.188 8.141 1 97.69 287 TYR A CA 1
ATOM 2279 C C . TYR A 1 287 ? -11.57 38.344 6.887 1 97.69 287 TYR A C 1
ATOM 2281 O O . TYR A 1 287 ? -12.641 37.75 6.672 1 97.69 287 TYR A O 1
ATOM 2289 N N . ALA A 1 288 ? -10.562 38.281 6.043 1 98.56 288 ALA A N 1
ATOM 2290 C CA . ALA A 1 288 ? -10.641 37.531 4.801 1 98.56 288 ALA A CA 1
ATOM 2291 C C . ALA A 1 288 ? -10.891 36.062 5.086 1 98.56 288 ALA A C 1
ATOM 2293 O O . ALA A 1 288 ? -11.664 35.406 4.383 1 98.56 288 ALA A O 1
ATOM 2294 N N . ILE A 1 289 ? -10.266 35.469 6.062 1 98.38 289 ILE A N 1
ATOM 2295 C CA . ILE A 1 289 ? -10.406 34.062 6.395 1 98.38 289 ILE A CA 1
ATOM 2296 C C . ILE A 1 289 ? -11.789 33.812 6.996 1 98.38 289 ILE A C 1
ATOM 2298 O O . ILE A 1 289 ? -12.414 32.781 6.727 1 98.38 289 ILE A O 1
ATOM 2302 N N . ASN A 1 290 ? -12.258 34.75 7.805 1 97.5 290 ASN A N 1
ATOM 2303 C CA . ASN A 1 290 ? -13.617 34.625 8.32 1 97.5 290 ASN A CA 1
ATOM 2304 C C . ASN A 1 290 ? -14.648 34.594 7.195 1 97.5 290 ASN A C 1
ATOM 2306 O O . ASN A 1 290 ? -15.656 33.906 7.281 1 97.5 290 ASN A O 1
ATOM 2310 N N . ASP A 1 291 ? -14.43 35.438 6.184 1 98.12 291 ASP A N 1
ATOM 2311 C CA . ASP A 1 291 ? -15.312 35.406 5.02 1 98.12 291 ASP A CA 1
ATOM 2312 C C . ASP A 1 291 ? -15.305 34.031 4.355 1 98.12 291 ASP A C 1
ATOM 2314 O O . ASP A 1 291 ? -16.359 33.531 3.93 1 98.12 291 ASP A O 1
ATOM 2318 N N . LEU A 1 292 ? -14.156 33.438 4.242 1 98.25 292 LEU A N 1
ATOM 2319 C CA . LEU A 1 292 ? -14.062 32.094 3.67 1 98.25 292 LEU A CA 1
ATOM 2320 C C . LEU A 1 292 ? -14.828 31.078 4.516 1 98.25 292 LEU A C 1
ATOM 2322 O O . LEU A 1 292 ? -15.523 30.219 3.977 1 98.25 292 LEU A O 1
ATOM 2326 N N . PHE A 1 293 ? -14.68 31.172 5.855 1 98.19 293 PHE A N 1
ATOM 2327 C CA . PHE A 1 293 ? -15.438 30.281 6.734 1 98.19 293 PHE A CA 1
ATOM 2328 C C . PHE A 1 293 ? -16.938 30.391 6.461 1 98.19 293 PHE A C 1
ATOM 2330 O O . PHE A 1 293 ? -17.641 29.375 6.395 1 98.19 293 PHE A O 1
ATOM 2337 N N . ALA A 1 294 ? -17.375 31.625 6.332 1 97 294 ALA A N 1
ATOM 2338 C CA . ALA A 1 294 ? -18.797 31.859 6.07 1 97 294 ALA A CA 1
ATOM 2339 C C . ALA A 1 294 ? -19.203 31.312 4.703 1 97 294 ALA A C 1
ATOM 2341 O O . ALA A 1 294 ? -20.234 30.641 4.574 1 97 294 ALA A O 1
ATOM 2342 N N . ASP A 1 295 ? -18.438 31.594 3.686 1 96.94 295 ASP A N 1
ATOM 2343 C CA . ASP A 1 295 ? -18.734 31.203 2.311 1 96.94 295 ASP A CA 1
ATOM 2344 C C . ASP A 1 295 ? -18.797 29.688 2.176 1 96.94 295 ASP A C 1
ATOM 2346 O O . ASP A 1 295 ? -19.562 29.156 1.374 1 96.94 295 ASP A O 1
ATOM 2350 N N . TYR A 1 296 ? -17.969 28.984 2.998 1 97.06 296 TYR A N 1
ATOM 2351 C CA . TYR A 1 296 ? -17.859 27.547 2.809 1 97.06 296 TYR A CA 1
ATOM 2352 C C . TYR A 1 296 ? -18.547 26.781 3.939 1 97.06 296 TYR A C 1
ATOM 2354 O O . TYR A 1 296 ? -18.438 25.562 4.023 1 97.06 296 TYR A O 1
ATOM 2362 N N . GLY A 1 297 ? -19.141 27.5 4.824 1 95.38 297 GLY A N 1
ATOM 2363 C CA . GLY A 1 297 ? -20.016 26.906 5.828 1 95.38 297 GLY A CA 1
ATOM 2364 C C . GLY A 1 297 ? -19.266 26.234 6.957 1 95.38 297 GLY A C 1
ATOM 2365 O O . GLY A 1 297 ? -19.688 25.203 7.465 1 95.38 297 GLY A O 1
ATOM 2366 N N . VAL A 1 298 ? -18.109 26.719 7.312 1 96.25 298 VAL A N 1
ATOM 2367 C CA . VAL A 1 298 ? -17.375 26.188 8.453 1 96.25 298 VAL A CA 1
ATOM 2368 C C . VAL A 1 298 ? -18.047 26.609 9.758 1 96.25 298 VAL A C 1
ATOM 2370 O O . VAL A 1 298 ? -18.375 27.797 9.938 1 96.25 298 VAL A O 1
ATOM 2373 N N . LEU A 1 299 ? -18.172 25.812 10.703 1 96.19 299 LEU A N 1
ATOM 2374 C CA . LEU A 1 299 ? -18.922 26.047 11.93 1 96.19 299 LEU A CA 1
ATOM 2375 C C . LEU A 1 299 ? -18.156 26.969 12.859 1 96.19 299 LEU A C 1
ATOM 2377 O O . LEU A 1 299 ? -16.922 26.891 12.953 1 96.19 299 LEU A O 1
ATOM 2381 N N . PRO A 1 300 ? -18.812 27.734 13.664 1 93.88 300 PRO A N 1
ATOM 2382 C CA . PRO A 1 300 ? -18.156 28.672 14.57 1 93.88 300 PRO A CA 1
ATOM 2383 C C . PRO A 1 300 ? -17.344 27.984 15.656 1 93.88 300 PRO A C 1
ATOM 2385 O O . PRO A 1 300 ? -16.328 28.516 16.109 1 93.88 300 PRO A O 1
ATOM 2388 N N . GLU A 1 301 ? -17.797 26.844 16 1 91.19 301 GLU A N 1
ATOM 2389 C CA . GLU A 1 301 ? -17.109 26.141 17.078 1 91.19 301 GLU A CA 1
ATOM 2390 C C . GLU A 1 301 ? -16.094 25.141 16.531 1 91.19 301 GLU A C 1
ATOM 2392 O O . GLU A 1 301 ? -15.508 24.375 17.281 1 91.19 301 GLU A O 1
ATOM 2397 N N . GLY A 1 302 ? -15.875 25.172 15.281 1 94.69 302 GLY A N 1
ATOM 2398 C CA . GLY A 1 302 ? -15.023 24.188 14.648 1 94.69 302 GLY A CA 1
ATOM 2399 C C . GLY A 1 302 ? -13.547 24.406 14.922 1 94.69 302 GLY A C 1
ATOM 2400 O O . GLY A 1 302 ? -13.078 25.547 14.969 1 94.69 302 GLY A O 1
ATOM 2401 N N . ARG A 1 303 ? -12.82 23.312 15.039 1 97.12 303 ARG A N 1
ATOM 2402 C CA . ARG A 1 303 ? -11.383 23.328 15.281 1 97.12 303 ARG A CA 1
ATOM 2403 C C . ARG A 1 303 ? -10.641 23.984 14.117 1 97.12 303 ARG A C 1
ATOM 2405 O O . ARG A 1 303 ? -9.555 24.547 14.305 1 97.12 303 ARG A O 1
ATOM 2412 N N . LEU A 1 304 ? -11.227 23.938 12.961 1 97.94 304 LEU A N 1
ATOM 2413 C CA . LEU A 1 304 ? -10.594 24.531 11.781 1 97.94 304 LEU A CA 1
ATOM 2414 C C . LEU A 1 304 ? -10.352 26.016 11.984 1 97.94 304 LEU A C 1
ATOM 2416 O O . LEU A 1 304 ? -9.367 26.562 11.484 1 97.94 304 LEU A O 1
ATOM 2420 N N . ARG A 1 305 ? -11.219 26.688 12.641 1 96.44 305 ARG A N 1
ATOM 2421 C CA . ARG A 1 305 ? -11.07 28.125 12.914 1 96.44 305 ARG A CA 1
ATOM 2422 C C . ARG A 1 305 ? -9.891 28.375 13.852 1 96.44 305 ARG A C 1
ATOM 2424 O O . ARG A 1 305 ? -9.148 29.344 13.664 1 96.44 305 ARG A O 1
ATOM 2431 N N . ASP A 1 306 ? -9.758 27.516 14.852 1 96.25 306 ASP A N 1
ATOM 2432 C CA . ASP A 1 306 ? -8.609 27.625 15.742 1 96.25 306 ASP A CA 1
ATOM 2433 C C . ASP A 1 306 ? -7.297 27.453 14.977 1 96.25 306 ASP A C 1
ATOM 2435 O O . ASP A 1 306 ? -6.363 28.25 15.156 1 96.25 306 ASP A O 1
ATOM 2439 N N . TYR A 1 307 ? -7.234 26.422 14.141 1 97.81 307 TYR A N 1
ATOM 2440 C CA . TYR A 1 307 ? -6.035 26.156 13.352 1 97.81 307 TYR A CA 1
ATOM 2441 C C . TYR A 1 307 ? -5.688 27.359 12.477 1 97.81 307 TYR A C 1
ATOM 2443 O O . TYR A 1 307 ? -4.527 27.766 12.406 1 97.81 307 TYR A O 1
ATOM 2451 N N . ALA A 1 308 ? -6.68 27.906 11.82 1 97.81 308 ALA A N 1
ATOM 2452 C CA . ALA A 1 308 ? -6.434 29.031 10.93 1 97.81 308 ALA A CA 1
ATOM 2453 C C . ALA A 1 308 ? -5.973 30.266 11.719 1 97.81 308 ALA A C 1
ATOM 2455 O O . ALA A 1 308 ? -5.062 30.969 11.289 1 97.81 308 ALA A O 1
ATOM 2456 N N . LYS A 1 309 ? -6.613 30.516 12.805 1 95.69 309 LYS A N 1
ATOM 2457 C CA . LYS A 1 309 ? -6.234 31.641 13.656 1 95.69 309 LYS A CA 1
ATOM 2458 C C . LYS A 1 309 ? -4.793 31.5 14.133 1 95.69 309 LYS A C 1
ATOM 2460 O O . LYS A 1 309 ? -4.035 32.469 14.109 1 95.69 309 LYS A O 1
ATOM 2465 N N . MET A 1 310 ? -4.445 30.328 14.555 1 96 310 MET A N 1
ATOM 2466 C CA . MET A 1 310 ? -3.1 30.047 15.047 1 96 310 MET A CA 1
ATOM 2467 C C . MET A 1 310 ? -2.053 30.406 14 1 96 310 MET A C 1
ATOM 2469 O O . MET A 1 310 ? -1.071 31.078 14.305 1 96 310 MET A O 1
ATOM 2473 N N . VAL A 1 311 ? -2.256 29.953 12.836 1 97.56 311 VAL A N 1
ATOM 2474 C CA . VAL A 1 311 ? -1.28 30.172 11.766 1 97.56 311 VAL A CA 1
ATOM 2475 C C . VAL A 1 311 ? -1.247 31.656 11.391 1 97.56 311 VAL A C 1
ATOM 2477 O O . VAL A 1 311 ? -0.175 32.219 11.156 1 97.56 311 VAL A O 1
ATOM 2480 N N . THR A 1 312 ? -2.414 32.312 11.336 1 97.38 312 THR A N 1
ATOM 2481 C CA . THR A 1 312 ? -2.502 33.75 11.016 1 97.38 312 THR A CA 1
ATOM 2482 C C . THR A 1 312 ? -1.71 34.562 12.023 1 97.38 312 THR A C 1
ATOM 2484 O O . THR A 1 312 ? -0.971 35.469 11.641 1 97.38 312 THR A O 1
ATOM 2487 N N . PHE A 1 313 ? -1.859 34.25 13.289 1 95.75 313 PHE A N 1
ATOM 2488 C CA . PHE A 1 313 ? -1.158 34.969 14.344 1 95.75 313 PHE A CA 1
ATOM 2489 C C . PHE A 1 313 ? 0.336 34.656 14.305 1 95.75 313 PHE A C 1
ATOM 2491 O O . PHE A 1 313 ? 1.157 35.531 14.578 1 95.75 313 PHE A O 1
ATOM 2498 N N . TYR A 1 314 ? 0.665 33.406 14.023 1 96 314 TYR A N 1
ATOM 2499 C CA . TYR A 1 314 ? 2.068 33.031 13.883 1 96 314 TYR A CA 1
ATOM 2500 C C . TYR A 1 314 ? 2.748 33.875 12.805 1 96 314 TYR A C 1
ATOM 2502 O O . TYR A 1 314 ? 3.857 34.375 13.008 1 96 314 TYR A O 1
ATOM 2510 N N . ILE A 1 315 ? 2.111 34.031 11.625 1 96.62 315 ILE A N 1
ATOM 2511 C CA . ILE A 1 315 ? 2.65 34.812 10.531 1 96.62 315 ILE A CA 1
ATOM 2512 C C . ILE A 1 315 ? 2.838 36.281 10.992 1 96.62 315 ILE A C 1
ATOM 2514 O O . ILE A 1 315 ? 3.893 36.875 10.766 1 96.62 315 ILE A O 1
ATOM 2518 N N . ALA A 1 316 ? 1.853 36.812 11.648 1 95.69 316 ALA A N 1
ATOM 2519 C CA . ALA A 1 316 ? 1.922 38.188 12.133 1 95.69 316 ALA A CA 1
ATOM 2520 C C . ALA A 1 316 ? 3.082 38.375 13.109 1 95.69 316 ALA A C 1
ATOM 2522 O O . ALA A 1 316 ? 3.773 39.375 13.07 1 95.69 316 ALA A O 1
ATOM 2523 N N . ALA A 1 317 ? 3.209 37.406 13.969 1 94.12 317 ALA A N 1
ATOM 2524 C CA . ALA A 1 317 ? 4.297 37.469 14.945 1 94.12 317 ALA A CA 1
ATOM 2525 C C . ALA A 1 317 ? 5.656 37.406 14.25 1 94.12 317 ALA A C 1
ATOM 2527 O O . ALA A 1 317 ? 6.566 38.156 14.602 1 94.12 317 ALA A O 1
ATOM 2528 N N . LYS A 1 318 ? 5.785 36.531 13.336 1 92.56 318 LYS A N 1
ATOM 2529 C CA . LYS A 1 318 ? 7.035 36.406 12.594 1 92.56 318 LYS A CA 1
ATOM 2530 C C . LYS A 1 318 ? 7.348 37.656 11.82 1 92.56 318 LYS A C 1
ATOM 2532 O O . LYS A 1 318 ? 8.516 38 11.594 1 92.56 318 LYS A O 1
ATOM 2537 N N . GLN A 1 319 ? 6.289 38.375 11.406 1 91.12 319 GLN A N 1
ATOM 2538 C CA . GLN A 1 319 ? 6.449 39.594 10.633 1 91.12 319 GLN A CA 1
ATOM 2539 C C . GLN A 1 319 ? 6.602 40.812 11.539 1 91.12 319 GLN A C 1
ATOM 2541 O O . GLN A 1 319 ? 6.746 41.938 11.062 1 91.12 319 GLN A O 1
ATOM 2546 N N . GLY A 1 320 ? 6.496 40.594 12.797 1 89.69 320 GLY A N 1
ATOM 2547 C CA . GLY A 1 320 ? 6.711 41.656 13.758 1 89.69 320 GLY A CA 1
ATOM 2548 C C . GLY A 1 320 ? 5.48 42.5 13.992 1 89.69 320 GLY A C 1
ATOM 2549 O O . GLY A 1 320 ? 5.578 43.625 14.508 1 89.69 320 GLY A O 1
ATOM 2550 N N . GLU A 1 321 ? 4.34 42 13.594 1 90.94 321 GLU A N 1
ATOM 2551 C CA . GLU A 1 321 ? 3.098 42.75 13.773 1 90.94 321 GLU A CA 1
ATOM 2552 C C . GLU A 1 321 ? 2.572 42.625 15.203 1 90.94 321 GLU A C 1
ATOM 2554 O O . GLU A 1 321 ? 1.706 43.375 15.625 1 90.94 321 GLU A O 1
ATOM 2559 N N . ILE A 1 322 ? 2.92 41.594 15.836 1 88.06 322 ILE A N 1
ATOM 2560 C CA . ILE A 1 322 ? 2.459 41.312 17.203 1 88.06 322 ILE A CA 1
ATOM 2561 C C . ILE A 1 322 ? 3.611 41.531 18.172 1 88.06 322 ILE A C 1
ATOM 2563 O O . ILE A 1 322 ? 4.699 40.969 18 1 88.06 322 ILE A O 1
ATOM 2567 N N . GLU A 1 323 ? 3.238 42.344 19.234 1 79.94 323 GLU A N 1
ATOM 2568 C CA . GLU A 1 323 ? 4.203 42.531 20.312 1 79.94 323 GLU A CA 1
ATOM 2569 C C . GLU A 1 323 ? 4.031 41.5 21.406 1 79.94 323 GLU A C 1
ATOM 2571 O O . GLU A 1 323 ? 2.906 41.125 21.75 1 79.94 323 GLU A O 1
ATOM 2576 N N . GLY A 1 324 ? 5.082 40.875 21.922 1 80.62 324 GLY A N 1
ATOM 2577 C CA . GLY A 1 324 ? 5 39.906 22.984 1 80.62 324 GLY A CA 1
ATOM 2578 C C . GLY A 1 324 ? 4.773 38.469 22.5 1 80.62 324 GLY A C 1
ATOM 2579 O O . GLY A 1 324 ? 5.047 38.188 21.328 1 80.62 324 GLY A O 1
ATOM 2580 N N . ASP A 1 325 ? 4.293 37.656 23.469 1 85.25 325 ASP A N 1
ATOM 2581 C CA . ASP A 1 325 ? 4.035 36.25 23.141 1 85.25 325 ASP A CA 1
ATOM 2582 C C . ASP A 1 325 ? 2.658 36.094 22.5 1 85.25 325 ASP A C 1
ATOM 2584 O O . ASP A 1 325 ? 1.639 36.094 23.203 1 85.25 325 ASP A O 1
ATOM 2588 N N . PHE A 1 326 ? 2.615 35.938 21.219 1 86.75 326 PHE A N 1
ATOM 2589 C CA . PHE A 1 326 ? 1.36 35.875 20.469 1 86.75 326 PHE A CA 1
ATOM 2590 C C . PHE A 1 326 ? 0.53 34.688 20.922 1 86.75 326 PHE A C 1
ATOM 2592 O O . PHE A 1 326 ? -0.685 34.656 20.719 1 86.75 326 PHE A O 1
ATOM 2599 N N . LYS A 1 327 ? 1.108 33.688 21.578 1 88.25 327 LYS A N 1
ATOM 2600 C CA . LYS A 1 327 ? 0.39 32.5 22.047 1 88.25 327 LYS A CA 1
ATOM 2601 C C . LYS A 1 327 ? -0.628 32.844 23.125 1 88.25 327 LYS A C 1
ATOM 2603 O O . LYS A 1 327 ? -1.643 32.188 23.281 1 88.25 327 LYS A O 1
ATOM 2608 N N . ALA A 1 328 ? -0.342 33.875 23.719 1 84.31 328 ALA A N 1
ATOM 2609 C CA . ALA A 1 328 ? -1.235 34.344 24.781 1 84.31 328 ALA A CA 1
ATOM 2610 C C . ALA A 1 328 ? -2.559 34.844 24.203 1 84.31 328 ALA A C 1
ATOM 2612 O O . ALA A 1 328 ? -3.555 34.938 24.922 1 84.31 328 ALA A O 1
ATOM 2613 N N . LEU A 1 329 ? -2.543 35.094 22.938 1 83 329 LEU A N 1
ATOM 2614 C CA . LEU A 1 329 ? -3.744 35.594 22.281 1 83 329 LEU A CA 1
ATOM 2615 C C . LEU A 1 329 ? -4.652 34.438 21.859 1 83 329 LEU A C 1
ATOM 2617 O O . LEU A 1 329 ? -5.789 34.656 21.438 1 83 329 LEU A O 1
ATOM 2621 N N . LEU A 1 330 ? -4.164 33.188 22 1 89.75 330 LEU A N 1
ATOM 2622 C CA . LEU A 1 330 ? -4.938 32.031 21.656 1 89.75 330 LEU A CA 1
ATOM 2623 C C . LEU A 1 330 ? -5.656 31.453 22.875 1 89.75 330 LEU A C 1
ATOM 2625 O O . LEU A 1 330 ? -5.574 30.25 23.141 1 89.75 330 LEU A O 1
ATOM 2629 N N . THR A 1 331 ? -6.395 32.219 23.562 1 82.25 331 THR A N 1
ATOM 2630 C CA . THR A 1 331 ? -6.949 31.969 24.891 1 82.25 331 THR A CA 1
ATOM 2631 C C . THR A 1 331 ? -8.125 31 24.797 1 82.25 331 THR A C 1
ATOM 2633 O O . THR A 1 331 ? -8.516 30.406 25.812 1 82.25 331 THR A O 1
ATOM 2636 N N . ASN A 1 332 ? -8.656 30.844 23.766 1 86.38 332 ASN A N 1
ATOM 2637 C CA . ASN A 1 332 ? -9.836 30 23.641 1 86.38 332 ASN A CA 1
ATOM 2638 C C . ASN A 1 332 ? -9.461 28.516 23.531 1 86.38 332 ASN A C 1
ATOM 2640 O O . ASN A 1 332 ? -10.336 27.656 23.531 1 86.38 332 ASN A O 1
ATOM 2644 N N . ILE A 1 333 ? -8.188 28.234 23.422 1 92.12 333 ILE A N 1
ATOM 2645 C CA . ILE A 1 333 ? -7.727 26.859 23.344 1 92.12 333 ILE A CA 1
ATOM 2646 C C . ILE A 1 333 ? -7.266 26.375 24.719 1 92.12 333 ILE A C 1
ATOM 2648 O O . ILE A 1 333 ? -6.289 26.906 25.266 1 92.12 333 ILE A O 1
ATOM 2652 N N . PRO A 1 334 ? -7.953 25.391 25.25 1 93.44 334 PRO A N 1
ATOM 2653 C CA . PRO A 1 334 ? -7.637 24.969 26.609 1 93.44 334 PRO A CA 1
ATOM 2654 C C . PRO A 1 334 ? -6.227 24.391 26.734 1 93.44 334 PRO A C 1
ATOM 2656 O O . PRO A 1 334 ? -5.812 23.578 25.906 1 93.44 334 PRO A O 1
ATOM 2659 N N . THR A 1 335 ? -5.547 24.688 27.828 1 93.56 335 THR A N 1
ATOM 2660 C CA . THR A 1 335 ? -4.148 24.328 28.016 1 93.56 335 THR A CA 1
ATOM 2661 C C . THR A 1 335 ? -4.027 22.891 28.516 1 93.56 335 THR A C 1
ATOM 2663 O O . THR A 1 335 ? -2.934 22.312 28.516 1 93.56 335 THR A O 1
ATOM 2666 N N . ASN A 1 336 ? -5.125 22.25 28.906 1 95.19 336 ASN A N 1
ATOM 2667 C CA . ASN A 1 336 ? -5.09 20.859 29.344 1 95.19 336 ASN A CA 1
ATOM 2668 C C . ASN A 1 336 ? -5.469 19.906 28.219 1 95.19 336 ASN A C 1
ATOM 2670 O O . ASN A 1 336 ? -6.109 18.891 28.453 1 95.19 336 ASN A O 1
ATOM 2674 N N . THR A 1 337 ? -5.25 20.328 27 1 96.75 337 THR A N 1
ATOM 2675 C CA . THR A 1 337 ? -5.496 19.531 25.812 1 96.75 337 THR A CA 1
ATOM 2676 C C . THR A 1 337 ? -4.211 19.359 25.016 1 96.75 337 THR A C 1
ATOM 2678 O O . THR A 1 337 ? -3.215 20.047 25.25 1 96.75 337 THR A O 1
ATOM 2681 N N . ASP A 1 338 ? -4.25 18.406 24.109 1 96.88 338 ASP A N 1
ATOM 2682 C CA . ASP A 1 338 ? -3.082 18.172 23.266 1 96.88 338 ASP A CA 1
ATOM 2683 C C . ASP A 1 338 ? -2.746 19.422 22.453 1 96.88 338 ASP A C 1
ATOM 2685 O O . ASP A 1 338 ? -1.584 19.812 22.359 1 96.88 338 ASP A O 1
ATOM 2689 N N . LEU A 1 339 ? -3.766 20.094 21.891 1 97.06 339 LEU A N 1
ATOM 2690 C CA . LEU A 1 339 ? -3.504 21.297 21.094 1 97.06 339 LEU A CA 1
ATOM 2691 C C . LEU A 1 339 ? -2.965 22.422 21.969 1 97.06 339 LEU A C 1
ATOM 2693 O O . LEU A 1 339 ? -2.02 23.109 21.594 1 97.06 339 LEU A O 1
ATOM 2697 N N . GLY A 1 340 ? -3.627 22.609 23.125 1 96.19 340 GLY A N 1
ATOM 2698 C CA . GLY A 1 340 ? -3.133 23.641 24.031 1 96.19 340 GLY A CA 1
ATOM 2699 C C . GLY A 1 340 ? -1.675 23.438 24.406 1 96.19 340 GLY A C 1
ATOM 2700 O O . GLY A 1 340 ? -0.896 24.391 24.406 1 96.19 340 GLY A O 1
ATOM 2701 N N . GLN A 1 341 ? -1.327 22.25 24.672 1 95.44 341 GLN A N 1
ATOM 2702 C CA . GLN A 1 341 ? 0.046 21.953 25.062 1 95.44 341 GLN A CA 1
ATOM 2703 C C . GLN A 1 341 ? 0.992 22.062 23.859 1 95.44 341 GLN A C 1
ATOM 2705 O O . GLN A 1 341 ? 2.137 22.484 24.016 1 95.44 341 GLN A O 1
ATOM 2710 N N . ALA A 1 342 ? 0.552 21.641 22.719 1 96.06 342 ALA A N 1
ATOM 2711 C CA . ALA A 1 342 ? 1.373 21.797 21.516 1 96.06 342 ALA A CA 1
ATOM 2712 C C . ALA A 1 342 ? 1.71 23.25 21.25 1 96.06 342 ALA A C 1
ATOM 2714 O O . ALA A 1 342 ? 2.83 23.578 20.844 1 96.06 342 ALA A O 1
ATOM 2715 N N . ILE A 1 343 ? 0.732 24.109 21.438 1 95.38 343 ILE A N 1
ATOM 2716 C CA . ILE A 1 343 ? 0.932 25.531 21.25 1 95.38 343 ILE A CA 1
ATOM 2717 C C . ILE A 1 343 ? 1.945 26.047 22.266 1 95.38 343 ILE A C 1
ATOM 2719 O O . ILE A 1 343 ? 2.912 26.719 21.906 1 95.38 343 ILE A O 1
ATOM 2723 N N . LEU A 1 344 ? 1.806 25.672 23.484 1 92.44 344 LEU A N 1
ATOM 2724 C CA . LEU A 1 344 ? 2.621 26.172 24.578 1 92.44 344 LEU A CA 1
ATOM 2725 C C . LEU A 1 344 ? 4.07 25.734 24.438 1 92.44 344 LEU A C 1
ATOM 2727 O O . LEU A 1 344 ? 4.992 26.484 24.766 1 92.44 344 LEU A O 1
ATOM 2731 N N . THR A 1 345 ? 4.246 24.562 23.906 1 90.62 345 THR A N 1
ATOM 2732 C CA . THR A 1 345 ? 5.59 24 23.906 1 90.62 345 THR A CA 1
ATOM 2733 C C . THR A 1 345 ? 6.27 24.219 22.547 1 90.62 345 THR A C 1
ATOM 2735 O O . THR A 1 345 ? 7.461 23.953 22.406 1 90.62 345 THR A O 1
ATOM 2738 N N . SER A 1 346 ? 5.551 24.688 21.625 1 91.38 346 SER A N 1
ATOM 2739 C CA . SER A 1 346 ? 6.117 24.938 20.297 1 91.38 346 SER A CA 1
ATOM 2740 C C . SER A 1 346 ? 7.184 26.031 20.359 1 91.38 346 SER A C 1
ATOM 2742 O O . SER A 1 346 ? 6.98 27.078 20.969 1 91.38 346 SER A O 1
ATOM 2744 N N . PRO A 1 347 ? 8.25 25.703 19.688 1 83.81 347 PRO A N 1
ATOM 2745 C CA . PRO A 1 347 ? 9.258 26.766 19.625 1 83.81 347 PRO A CA 1
ATOM 2746 C C . PRO A 1 347 ? 8.875 27.906 18.688 1 83.81 347 PRO A C 1
ATOM 2748 O O . PRO A 1 347 ? 8.211 27.672 17.672 1 83.81 347 PRO A O 1
ATOM 2751 N N . PHE A 1 348 ? 9.109 29.047 19.031 1 80.75 348 PHE A N 1
ATOM 2752 C CA . PHE A 1 348 ? 8.883 30.219 18.188 1 80.75 348 PHE A CA 1
ATOM 2753 C C . PHE A 1 348 ? 10.094 31.156 18.219 1 80.75 348 PHE A C 1
ATOM 2755 O O . PHE A 1 348 ? 10.586 31.5 19.297 1 80.75 348 PHE A O 1
ATOM 2762 N N . ARG A 1 349 ? 10.641 31.344 17.031 1 70.75 349 ARG A N 1
ATOM 2763 C CA . ARG A 1 349 ? 11.727 32.312 16.875 1 70.75 349 ARG A CA 1
ATOM 2764 C C . ARG A 1 349 ? 11.336 33.406 15.883 1 70.75 349 ARG A C 1
ATOM 2766 O O . ARG A 1 349 ? 10.953 33.125 14.75 1 70.75 349 ARG A O 1
ATOM 2773 N N . LYS A 1 350 ? 11.32 34.625 16.375 1 63.38 350 LYS A N 1
ATOM 2774 C CA . LYS A 1 350 ? 11.023 35.75 15.492 1 63.38 350 LYS A CA 1
ATOM 2775 C C . LYS A 1 350 ? 12.055 35.844 14.375 1 63.38 350 LYS A C 1
ATOM 2777 O O . LYS A 1 350 ? 13.211 35.438 14.547 1 63.38 350 LYS A O 1
ATOM 2782 N N . PHE A 1 351 ? 11.516 36.156 13.242 1 54.91 351 PHE A N 1
ATOM 2783 C CA . PHE A 1 351 ? 12.422 36.375 12.117 1 54.91 351 PHE A CA 1
ATOM 2784 C C . PHE A 1 351 ? 13.594 37.25 12.531 1 54.91 351 PHE A C 1
ATOM 2786 O O . PHE A 1 351 ? 13.422 38.219 13.289 1 54.91 351 PHE A O 1
ATOM 2793 N N . GLY A 1 352 ? 14.758 37.031 12.148 1 45.56 352 GLY A N 1
ATOM 2794 C CA . GLY A 1 352 ? 15.953 37.781 12.43 1 45.56 352 GLY A CA 1
ATOM 2795 C C . GLY A 1 352 ? 16.578 37.469 13.781 1 45.56 352 GLY A C 1
ATOM 2796 O O . GLY A 1 352 ? 17.656 37.938 14.102 1 45.56 352 GLY A O 1
ATOM 2797 N N . VAL A 1 353 ? 15.797 36.906 14.602 1 41.78 353 VAL A N 1
ATOM 2798 C CA . VAL A 1 353 ? 16.375 36.562 15.891 1 41.78 353 VAL A CA 1
ATOM 2799 C C . VAL A 1 353 ? 16.984 35.156 15.82 1 41.78 353 VAL A C 1
ATOM 2801 O O . VAL A 1 353 ? 16.266 34.188 15.57 1 41.78 353 VAL A O 1
ATOM 2804 N N . VAL A 1 354 ? 18.156 35.062 15.406 1 38.19 354 VAL A N 1
ATOM 2805 C CA . VAL A 1 354 ? 18.938 33.812 15.453 1 38.19 354 VAL A CA 1
ATOM 2806 C C . VAL A 1 354 ? 19.109 33.375 16.906 1 38.19 354 VAL A C 1
ATOM 2808 O O . VAL A 1 354 ? 19.672 34.125 17.719 1 38.19 354 VAL A O 1
ATOM 2811 N N . LEU A 1 355 ? 18.172 32.594 17.422 1 33.72 355 LEU A N 1
ATOM 2812 C CA . LEU A 1 355 ? 18.562 32.156 18.75 1 33.72 355 LEU A CA 1
ATOM 2813 C C . LEU A 1 355 ? 19.891 31.391 18.688 1 33.72 355 LEU A C 1
ATOM 2815 O O . LEU A 1 355 ? 20.125 30.641 17.75 1 33.72 355 LEU A O 1
ATOM 2819 N N . GLY A 1 356 ? 20.812 31.984 19.281 1 26.62 356 GLY A N 1
ATOM 2820 C CA . GLY A 1 356 ? 22.094 31.297 19.469 1 26.62 356 GLY A CA 1
ATOM 2821 C C . GLY A 1 356 ? 21.922 29.797 19.688 1 26.62 356 GLY A C 1
ATOM 2822 O O . GLY A 1 356 ? 20.844 29.328 20.016 1 26.62 356 GLY A O 1
ATOM 2823 N N . ASP A 1 357 ? 23.016 28.938 19.656 1 27.11 357 ASP A N 1
ATOM 2824 C CA . ASP A 1 357 ? 23.062 27.531 20.047 1 27.11 357 ASP A CA 1
ATO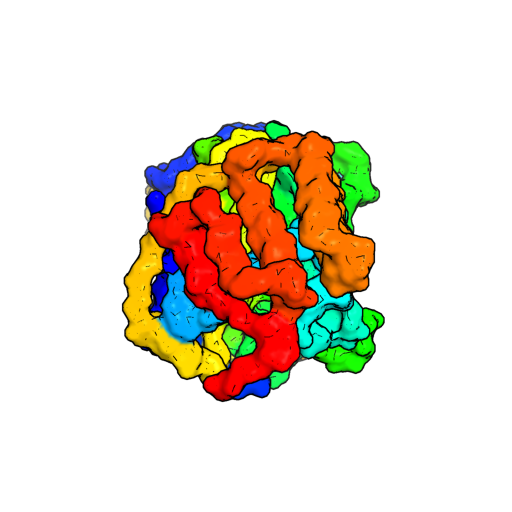M 2825 C C . ASP A 1 357 ? 22.078 27.234 21.172 1 27.11 357 ASP A C 1
ATOM 2827 O O . ASP A 1 357 ? 21.922 28.047 22.094 1 27.11 357 ASP A O 1
ATOM 2831 N N . MET B 1 1 ? -10.703 -2.02 20.328 1 57.19 1 MET B N 1
ATOM 2832 C CA . MET B 1 1 ? -10.203 -3.357 20.031 1 57.19 1 MET B CA 1
ATOM 2833 C C . MET B 1 1 ? -9.156 -3.316 18.922 1 57.19 1 MET B C 1
ATOM 2835 O O . MET B 1 1 ? -9.219 -2.457 18.047 1 57.19 1 MET B O 1
ATOM 2839 N N . ASN B 1 2 ? -8.094 -4.039 19 1 74 2 ASN B N 1
ATOM 2840 C CA . ASN B 1 2 ? -7.012 -4.168 18.031 1 74 2 ASN B CA 1
ATOM 2841 C C . ASN B 1 2 ? -7.523 -4.684 16.688 1 74 2 ASN B C 1
ATOM 2843 O O . ASN B 1 2 ? -8.078 -5.785 16.609 1 74 2 ASN B O 1
ATOM 2847 N N . PRO B 1 3 ? -7.402 -3.795 15.727 1 85.5 3 PRO B N 1
ATOM 2848 C CA . PRO B 1 3 ? -8 -4.188 14.445 1 85.5 3 PRO B CA 1
ATOM 2849 C C . PRO B 1 3 ? -7.094 -5.102 13.625 1 85.5 3 PRO B C 1
ATOM 2851 O O . PRO B 1 3 ? -7.473 -5.547 12.539 1 85.5 3 PRO B O 1
ATOM 2854 N N . PHE B 1 4 ? -5.934 -5.445 14.148 1 90.25 4 PHE B N 1
ATOM 2855 C CA . PHE B 1 4 ? -4.973 -6.203 13.359 1 90.25 4 PHE B CA 1
ATOM 2856 C C . PHE B 1 4 ? -5.066 -7.691 13.672 1 90.25 4 PHE B C 1
ATOM 2858 O O . PHE B 1 4 ? -5.133 -8.086 14.836 1 90.25 4 PHE B O 1
ATOM 2865 N N . ASN B 1 5 ? -5.145 -8.438 12.586 1 93.31 5 ASN B N 1
ATOM 2866 C CA . ASN B 1 5 ? -5.09 -9.891 12.648 1 93.31 5 ASN B CA 1
ATOM 2867 C C . ASN B 1 5 ? -3.771 -10.43 12.094 1 93.31 5 ASN B C 1
ATOM 2869 O O . ASN B 1 5 ? -3.555 -10.422 10.883 1 93.31 5 ASN B O 1
ATOM 2873 N N . ILE B 1 6 ? -2.945 -10.945 12.953 1 94.38 6 ILE B N 1
ATOM 2874 C CA . ILE B 1 6 ? -1.64 -11.43 12.523 1 94.38 6 ILE B CA 1
ATOM 2875 C C . ILE B 1 6 ? -1.673 -12.953 12.406 1 94.38 6 ILE B C 1
ATOM 2877 O O . ILE B 1 6 ? -2.084 -13.648 13.336 1 94.38 6 ILE B O 1
ATOM 2881 N N . ILE B 1 7 ? -1.264 -13.445 11.352 1 95.94 7 ILE B N 1
ATOM 2882 C CA . ILE B 1 7 ? -1.178 -14.883 11.094 1 95.94 7 ILE B CA 1
ATOM 2883 C C . ILE B 1 7 ? 0.218 -15.234 10.586 1 95.94 7 ILE B C 1
ATOM 2885 O O . ILE B 1 7 ? 0.605 -14.828 9.484 1 95.94 7 ILE B O 1
ATOM 2889 N N . SER B 1 8 ? 0.971 -15.922 11.406 1 95.94 8 SER B N 1
ATOM 2890 C CA . SER B 1 8 ? 2.316 -16.344 11.031 1 95.94 8 SER B CA 1
ATOM 2891 C C . SER B 1 8 ? 2.422 -17.859 10.953 1 95.94 8 SER B C 1
ATOM 2893 O O . SER B 1 8 ? 2.088 -18.562 11.914 1 95.94 8 SER B O 1
ATOM 2895 N N . ASP B 1 9 ? 2.783 -18.359 9.82 1 96.31 9 ASP B N 1
ATOM 2896 C CA . ASP B 1 9 ? 2.934 -19.797 9.625 1 96.31 9 ASP B CA 1
ATOM 2897 C C . ASP B 1 9 ? 4.09 -20.094 8.672 1 96.31 9 ASP B C 1
ATOM 2899 O O . ASP B 1 9 ? 4.676 -19.188 8.094 1 96.31 9 ASP B O 1
ATOM 2903 N N . THR B 1 10 ? 4.43 -21.359 8.578 1 95.75 10 THR B N 1
ATOM 2904 C CA . THR B 1 10 ? 5.543 -21.766 7.738 1 95.75 10 THR B CA 1
ATOM 2905 C C . THR B 1 10 ? 5.164 -21.703 6.262 1 95.75 10 THR B C 1
ATOM 2907 O O . THR B 1 10 ? 5.906 -21.141 5.449 1 95.75 10 THR B O 1
ATOM 2910 N N . GLY B 1 11 ? 3.969 -22.266 5.938 1 97 11 GLY B N 1
ATOM 2911 C CA . GLY B 1 11 ? 3.562 -22.328 4.543 1 97 11 GLY B CA 1
ATOM 2912 C C . GLY B 1 11 ? 2.223 -21.672 4.277 1 97 11 GLY B C 1
ATOM 2913 O O . GLY B 1 11 ? 1.52 -21.281 5.211 1 97 11 GLY B O 1
ATOM 2914 N N . VAL B 1 12 ? 1.907 -21.531 3.039 1 97.06 12 VAL B N 1
ATOM 2915 C CA . VAL B 1 12 ? 0.716 -20.812 2.58 1 97.06 12 VAL B CA 1
ATOM 2916 C C . VAL B 1 12 ? -0.536 -21.578 3.029 1 97.06 12 VAL B C 1
ATOM 2918 O O . VAL B 1 12 ? -1.497 -20.969 3.504 1 97.06 12 VAL B O 1
ATOM 2921 N N . SER B 1 13 ? -0.551 -22.938 2.922 1 97.38 13 SER B N 1
ATOM 2922 C CA . SER B 1 13 ? -1.728 -23.719 3.27 1 97.38 13 SER B CA 1
ATOM 2923 C C . SER B 1 13 ? -2.129 -23.5 4.723 1 97.38 13 SER B C 1
ATOM 2925 O O . SER B 1 13 ? -3.301 -23.25 5.02 1 97.38 13 SER B O 1
ATOM 2927 N N . ALA B 1 14 ? -1.146 -23.594 5.574 1 97.44 14 ALA B N 1
ATOM 2928 C CA . ALA B 1 14 ? -1.423 -23.422 6.996 1 97.44 14 ALA B CA 1
ATOM 2929 C C . ALA B 1 14 ? -1.906 -22.016 7.293 1 97.44 14 ALA B C 1
ATOM 2931 O O . ALA B 1 14 ? -2.816 -21.812 8.102 1 97.44 14 ALA B O 1
ATOM 2932 N N . ALA B 1 15 ? -1.294 -21.031 6.707 1 97.19 15 ALA B N 1
ATOM 2933 C CA . ALA B 1 15 ? -1.656 -19.625 6.926 1 97.19 15 ALA B CA 1
ATOM 2934 C C . ALA B 1 15 ? -3.082 -19.359 6.461 1 97.19 15 ALA B C 1
ATOM 2936 O O . ALA B 1 15 ? -3.852 -18.688 7.156 1 97.19 15 ALA B O 1
ATOM 2937 N N . VAL B 1 16 ? -3.42 -19.828 5.285 1 97.12 16 VAL B N 1
ATOM 2938 C CA . VAL B 1 16 ? -4.75 -19.609 4.727 1 97.12 16 VAL B CA 1
ATOM 2939 C C . VAL B 1 16 ? -5.797 -20.312 5.586 1 97.12 16 VAL B C 1
ATOM 2941 O O . VAL B 1 16 ? -6.867 -19.766 5.852 1 97.12 16 VAL B O 1
ATOM 2944 N N . TYR B 1 17 ? -5.465 -21.547 5.953 1 97.88 17 TYR B N 1
ATOM 2945 C CA . TYR B 1 17 ? -6.367 -22.266 6.84 1 97.88 17 TYR B CA 1
ATOM 2946 C C . TYR B 1 17 ? -6.641 -21.469 8.109 1 97.88 17 TYR B C 1
ATOM 2948 O O . TYR B 1 17 ? -7.793 -21.328 8.531 1 97.88 17 TYR B O 1
ATOM 2956 N N . ALA B 1 18 ? -5.602 -20.984 8.703 1 97.69 18 ALA B N 1
ATOM 2957 C CA . ALA B 1 18 ? -5.738 -20.188 9.922 1 97.69 18 ALA B CA 1
ATOM 2958 C C . ALA B 1 18 ? -6.574 -18.938 9.664 1 97.69 18 ALA B C 1
ATOM 2960 O O . ALA B 1 18 ? -7.375 -18.531 10.516 1 97.69 18 ALA B O 1
ATOM 2961 N N . GLY B 1 19 ? -6.34 -18.297 8.531 1 97.31 19 GLY B N 1
ATOM 2962 C CA . GLY B 1 19 ? -7.121 -17.125 8.164 1 97.31 19 GLY B CA 1
ATOM 2963 C C . GLY B 1 19 ? -8.602 -17.406 8.031 1 97.31 19 GLY B C 1
ATOM 2964 O O . GLY B 1 19 ? -9.438 -16.672 8.562 1 97.31 19 GLY B O 1
ATOM 2965 N N . LEU B 1 20 ? -8.914 -18.5 7.316 1 97.75 20 LEU B N 1
ATOM 2966 C CA . LEU B 1 20 ? -10.305 -18.906 7.145 1 97.75 20 LEU B CA 1
ATOM 2967 C C . LEU B 1 20 ? -10.945 -19.234 8.484 1 97.75 20 LEU B C 1
ATOM 2969 O O . LEU B 1 20 ? -12.094 -18.859 8.742 1 97.75 20 LEU B O 1
ATOM 2973 N N . SER B 1 21 ? -10.219 -19.969 9.281 1 97.94 21 SER B N 1
ATOM 2974 C CA . SER B 1 21 ? -10.719 -20.328 10.609 1 97.94 21 SER B CA 1
ATOM 2975 C C . SER B 1 21 ? -11.031 -19.078 11.43 1 97.94 21 SER B C 1
ATOM 2977 O O . SER B 1 21 ? -12.086 -19 12.062 1 97.94 21 SER B O 1
ATOM 2979 N N . ARG B 1 22 ? -10.141 -18.125 11.438 1 97.31 22 ARG B N 1
ATOM 2980 C CA . ARG B 1 22 ? -10.336 -16.891 12.195 1 97.31 22 ARG B CA 1
ATOM 2981 C C . ARG B 1 22 ? -11.531 -16.109 11.656 1 97.31 22 ARG B C 1
ATOM 2983 O O . ARG B 1 22 ? -12.312 -15.555 12.43 1 97.31 22 ARG B O 1
ATOM 2990 N N . ALA B 1 23 ? -11.609 -15.984 10.336 1 97 23 ALA B N 1
ATOM 2991 C CA . ALA B 1 23 ? -12.727 -15.273 9.727 1 97 23 ALA B CA 1
ATOM 2992 C C . ALA B 1 23 ? -14.062 -15.914 10.117 1 97 23 ALA B C 1
ATOM 2994 O O . ALA B 1 23 ? -15.031 -15.211 10.398 1 97 23 ALA B O 1
ATOM 2995 N N . LYS B 1 24 ? -14.078 -17.219 10.07 1 96.44 24 LYS B N 1
ATOM 2996 C CA . LYS B 1 24 ? -15.305 -17.938 10.422 1 96.44 24 LYS B CA 1
ATOM 2997 C C . LYS B 1 24 ? -15.688 -17.672 11.875 1 96.44 24 LYS B C 1
ATOM 2999 O O . LYS B 1 24 ? -16.875 -17.531 12.188 1 96.44 24 LYS B O 1
ATOM 3004 N N . CYS B 1 25 ? -14.75 -17.578 12.742 1 96.38 25 CYS B N 1
ATOM 3005 C CA . CYS B 1 25 ? -14.992 -17.484 14.172 1 96.38 25 CYS B CA 1
ATOM 3006 C C . CYS B 1 25 ? -15.266 -16.031 14.586 1 96.38 25 CYS B C 1
ATOM 3008 O O . CYS B 1 25 ? -16.109 -15.781 15.445 1 96.38 25 CYS B O 1
ATOM 3010 N N . THR B 1 26 ? -14.555 -15.055 14.023 1 95.62 26 THR B N 1
ATOM 3011 C CA . THR B 1 26 ? -14.586 -13.703 14.586 1 95.62 26 THR B CA 1
ATOM 3012 C C . THR B 1 26 ? -14.891 -12.672 13.508 1 95.62 26 THR B C 1
ATOM 3014 O O . THR B 1 26 ? -14.984 -11.477 13.797 1 95.62 26 THR B O 1
ATOM 3017 N N . GLY B 1 27 ? -15 -13.102 12.289 1 95.75 27 GLY B N 1
ATOM 3018 C CA . GLY B 1 27 ? -15.219 -12.156 11.203 1 95.75 27 GLY B CA 1
ATOM 3019 C C . GLY B 1 27 ? -16.547 -11.414 11.312 1 95.75 27 GLY B C 1
ATOM 3020 O O . GLY B 1 27 ? -17.453 -11.859 12.023 1 95.75 27 GLY B O 1
ATOM 3021 N N . GLN B 1 28 ? -16.609 -10.281 10.703 1 93.56 28 GLN B N 1
ATOM 3022 C CA . GLN B 1 28 ? -17.828 -9.492 10.617 1 93.56 28 GLN B CA 1
ATOM 3023 C C . GLN B 1 28 ? -18.531 -9.695 9.266 1 93.56 28 GLN B C 1
ATOM 3025 O O . GLN B 1 28 ? -17.859 -9.914 8.25 1 93.56 28 GLN B O 1
ATOM 3030 N N . TYR B 1 29 ? -19.859 -9.68 9.359 1 92.38 29 TYR B N 1
ATOM 3031 C CA . TYR B 1 29 ? -20.625 -9.844 8.141 1 92.38 29 TYR B CA 1
ATOM 3032 C C . TYR B 1 29 ? -21 -8.5 7.535 1 92.38 29 TYR B C 1
ATOM 3034 O O . TYR B 1 29 ? -21.281 -7.543 8.258 1 92.38 29 TYR B O 1
ATOM 3042 N N . LYS B 1 30 ? -20.828 -8.336 6.25 1 88.12 30 LYS B N 1
ATOM 3043 C CA . LYS B 1 30 ? -21.344 -7.16 5.555 1 88.12 30 LYS B CA 1
ATOM 3044 C C . LYS B 1 30 ? -22.078 -7.559 4.277 1 88.12 30 LYS B C 1
ATOM 3046 O O . LYS B 1 30 ? -21.734 -8.555 3.643 1 88.12 30 LYS B O 1
ATOM 3051 N N . GLU B 1 31 ? -23.094 -6.75 4.023 1 79.62 31 GLU B N 1
ATOM 3052 C CA . GLU B 1 31 ? -23.891 -6.969 2.814 1 79.62 31 GLU B CA 1
ATOM 3053 C C . GLU B 1 31 ? -23.203 -6.348 1.597 1 79.62 31 GLU B C 1
ATOM 3055 O O . GLU B 1 31 ? -22.5 -5.348 1.718 1 79.62 31 GLU B O 1
ATOM 3060 N N . CYS B 1 32 ? -22.984 -7.125 0.604 1 66.19 32 CYS B N 1
ATOM 3061 C CA . CYS B 1 32 ? -22.469 -6.547 -0.629 1 66.19 32 CYS B CA 1
ATOM 3062 C C . CYS B 1 32 ? -23.344 -6.902 -1.816 1 66.19 32 CYS B C 1
ATOM 3064 O O . CYS B 1 32 ? -24.328 -7.637 -1.668 1 66.19 32 CYS B O 1
ATOM 3066 N N . ARG B 1 33 ? -23.016 -6.238 -2.895 1 57.41 33 ARG B N 1
ATOM 3067 C CA . ARG B 1 33 ? -23.719 -6.441 -4.156 1 57.41 33 ARG B CA 1
ATOM 3068 C C . ARG B 1 33 ? -23.828 -7.926 -4.496 1 57.41 33 ARG B C 1
ATOM 3070 O O . A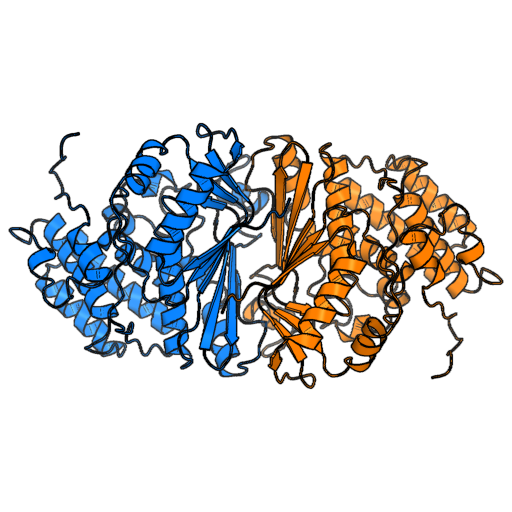RG B 1 33 ? -24.828 -8.375 -5.047 1 57.41 33 ARG B O 1
ATOM 3077 N N . ASN B 1 34 ? -22.875 -8.719 -4.102 1 59.75 34 ASN B N 1
ATOM 3078 C CA . ASN B 1 34 ? -22.781 -10.117 -4.492 1 59.75 34 ASN B CA 1
ATOM 3079 C C . ASN B 1 34 ? -23.391 -11.039 -3.439 1 59.75 34 ASN B C 1
ATOM 3081 O O . ASN B 1 34 ? -23.031 -12.211 -3.35 1 59.75 34 ASN B O 1
ATOM 3085 N N . GLY B 1 35 ? -24.234 -10.594 -2.562 1 72.19 35 GLY B N 1
ATOM 3086 C CA . GLY B 1 35 ? -24.891 -11.477 -1.608 1 72.19 35 GLY B CA 1
ATOM 3087 C C . GLY B 1 35 ? -24.281 -11.406 -0.221 1 72.19 35 GLY B C 1
ATOM 3088 O O . GLY B 1 35 ? -24.688 -12.156 0.674 1 72.19 35 GLY B O 1
ATOM 3089 N N . GLY B 1 36 ? -23.219 -10.742 -0.006 1 90.38 36 GLY B N 1
ATOM 3090 C CA . GLY B 1 36 ? -22.625 -10.523 1.308 1 90.38 36 GLY B CA 1
ATOM 3091 C C . GLY B 1 36 ? -21.281 -11.211 1.484 1 90.38 36 GLY B C 1
ATOM 3092 O O . GLY B 1 36 ? -20.891 -12.023 0.652 1 90.38 36 GLY B O 1
ATOM 3093 N N . SER B 1 37 ? -20.625 -10.883 2.508 1 94.25 37 SER B N 1
ATOM 3094 C CA . SER B 1 37 ? -19.312 -11.461 2.807 1 94.25 37 SER B CA 1
ATOM 3095 C C . SER B 1 37 ? -18.984 -11.367 4.293 1 94.25 37 SER B C 1
ATOM 3097 O O . SER B 1 37 ? -19.562 -10.547 5.008 1 94.25 37 SER B O 1
ATOM 3099 N N . THR B 1 38 ? -18.281 -12.336 4.762 1 96.12 38 THR B N 1
ATOM 3100 C CA . THR B 1 38 ? -17.656 -12.281 6.078 1 96.12 38 THR B CA 1
ATOM 3101 C C . THR B 1 38 ? -16.188 -11.852 5.969 1 96.12 38 THR B C 1
ATOM 3103 O O . THR B 1 38 ? -15.43 -12.422 5.184 1 96.12 38 THR B O 1
ATOM 3106 N N . PHE B 1 39 ? -15.852 -10.797 6.809 1 95.81 39 PHE B N 1
ATOM 3107 C CA . PHE B 1 39 ? -14.516 -10.266 6.57 1 95.81 39 PHE B CA 1
ATOM 3108 C C . PHE B 1 39 ? -13.781 -10.047 7.887 1 95.81 39 PHE B C 1
ATOM 3110 O O . PHE B 1 39 ? -14.406 -9.945 8.945 1 95.81 39 PHE B O 1
ATOM 3117 N N . LEU B 1 40 ? -12.445 -10.133 7.836 1 96.31 40 LEU B N 1
ATOM 3118 C CA . LEU B 1 40 ? -11.492 -9.672 8.844 1 96.31 40 LEU B CA 1
ATOM 3119 C C . LEU B 1 40 ? -10.812 -8.383 8.391 1 96.31 40 LEU B C 1
ATOM 3121 O O . LEU B 1 40 ? -10.453 -8.242 7.223 1 96.31 40 LEU B O 1
ATOM 3125 N N . ARG B 1 41 ? -10.711 -7.484 9.367 1 94.5 41 ARG B N 1
ATOM 3126 C CA . ARG B 1 41 ? -10 -6.25 9.07 1 94.5 41 ARG B CA 1
ATOM 3127 C C . ARG B 1 41 ? -8.492 -6.441 9.211 1 94.5 41 ARG B C 1
ATOM 3129 O O . ARG B 1 41 ? -8.031 -7.051 10.18 1 94.5 41 ARG B O 1
ATOM 3136 N N . ASN B 1 42 ? -7.77 -5.93 8.297 1 95.62 42 ASN B N 1
ATOM 3137 C CA . ASN B 1 42 ? -6.32 -5.793 8.391 1 95.62 42 ASN B CA 1
ATOM 3138 C C . ASN B 1 42 ? -5.656 -7.113 8.766 1 95.62 42 ASN B C 1
ATOM 3140 O O . ASN B 1 42 ? -5.047 -7.23 9.828 1 95.62 42 ASN B O 1
ATOM 3144 N N . VAL B 1 43 ? -5.676 -8.062 7.922 1 96.69 43 VAL B N 1
ATOM 3145 C CA . VAL B 1 43 ? -5.004 -9.336 8.141 1 96.69 43 VAL B CA 1
ATOM 3146 C C . VAL B 1 43 ? -3.574 -9.266 7.613 1 96.69 43 VAL B C 1
ATOM 3148 O O . VAL B 1 43 ? -3.35 -8.914 6.453 1 96.69 43 VAL B O 1
ATOM 3151 N N . LYS B 1 44 ? -2.65 -9.586 8.484 1 96.31 44 LYS B N 1
ATOM 3152 C CA . LYS B 1 44 ? -1.233 -9.633 8.141 1 96.31 44 LYS B CA 1
ATOM 3153 C C . LYS B 1 44 ? -0.713 -11.062 8.117 1 96.31 44 LYS B C 1
ATOM 3155 O O . LYS B 1 44 ? -0.477 -11.656 9.172 1 96.31 44 LYS B O 1
ATOM 3160 N N . PHE B 1 45 ? -0.48 -11.547 6.941 1 96.88 45 PHE B N 1
ATOM 3161 C CA . PHE B 1 45 ? 0.091 -12.875 6.793 1 96.88 45 PHE B CA 1
ATOM 3162 C C . PHE B 1 45 ? 1.614 -12.812 6.766 1 96.88 45 PHE B C 1
ATOM 3164 O O . PHE B 1 45 ? 2.191 -11.922 6.145 1 96.88 45 PHE B O 1
ATOM 3171 N N . HIS B 1 46 ? 2.182 -13.688 7.473 1 97.06 46 HIS B N 1
ATOM 3172 C CA . HIS B 1 46 ? 3.629 -13.867 7.5 1 97.06 46 HIS B CA 1
ATOM 3173 C C . HIS B 1 46 ? 4.004 -15.312 7.191 1 97.06 46 HIS B C 1
ATOM 3175 O O . HIS B 1 46 ? 3.66 -16.219 7.945 1 97.06 46 HIS B O 1
ATOM 3181 N N . ILE B 1 47 ? 4.664 -15.492 6.086 1 97.62 47 ILE B N 1
ATOM 3182 C CA . ILE B 1 47 ? 5.105 -16.812 5.648 1 97.62 47 ILE B CA 1
ATOM 3183 C C . ILE B 1 47 ? 6.621 -16.938 5.824 1 97.62 47 ILE B C 1
ATOM 3185 O O . ILE B 1 47 ? 7.387 -16.219 5.18 1 97.62 47 ILE B O 1
ATOM 3189 N N . THR B 1 48 ? 7.066 -17.922 6.609 1 97.12 48 THR B N 1
ATOM 3190 C CA . THR B 1 48 ? 8.492 -18.031 6.922 1 97.12 48 THR B CA 1
ATOM 3191 C C . THR B 1 48 ? 9.219 -18.844 5.855 1 97.12 48 THR B C 1
ATOM 3193 O O . THR B 1 48 ? 10.43 -18.703 5.68 1 97.12 48 THR B O 1
ATOM 3196 N N . ASP B 1 49 ? 8.531 -19.75 5.125 1 97.62 49 ASP B N 1
ATOM 3197 C CA . ASP B 1 49 ? 9.086 -20.5 4.004 1 97.62 49 ASP B CA 1
ATOM 3198 C C . ASP B 1 49 ? 8.266 -20.281 2.736 1 97.62 49 ASP B C 1
ATOM 3200 O O . ASP B 1 49 ? 7.434 -21.125 2.377 1 97.62 49 ASP B O 1
ATOM 3204 N N . PRO B 1 50 ? 8.609 -19.234 1.966 1 97.62 50 PRO B N 1
ATOM 3205 C CA . PRO B 1 50 ? 7.82 -18.891 0.781 1 97.62 50 PRO B CA 1
ATOM 3206 C C . PRO B 1 50 ? 7.852 -19.984 -0.286 1 97.62 50 PRO B C 1
ATOM 3208 O O . PRO B 1 50 ? 7.012 -20 -1.19 1 97.62 50 PRO B O 1
ATOM 3211 N N . ARG B 1 51 ? 8.766 -20.969 -0.195 1 98 51 ARG B N 1
ATOM 3212 C CA . ARG B 1 51 ? 8.789 -22.078 -1.135 1 98 51 ARG B CA 1
ATOM 3213 C C . ARG B 1 51 ? 7.637 -23.047 -0.86 1 98 51 ARG B C 1
ATOM 3215 O O . ARG B 1 51 ? 7.285 -23.859 -1.716 1 98 51 ARG B O 1
ATOM 3222 N N . ASN B 1 52 ? 7.156 -22.984 0.358 1 98 52 ASN B N 1
ATOM 3223 C CA . ASN B 1 52 ? 5.984 -23.797 0.699 1 98 52 ASN B CA 1
ATOM 3224 C C . ASN B 1 52 ? 4.695 -23.125 0.226 1 98 52 ASN B C 1
ATOM 3226 O O . ASN B 1 52 ? 3.803 -22.844 1.03 1 98 52 ASN B O 1
ATOM 3230 N N . ARG B 1 53 ? 4.594 -22.984 -1.117 1 98.06 53 ARG B N 1
ATOM 3231 C CA . ARG B 1 53 ? 3.555 -22.156 -1.737 1 98.06 53 ARG B CA 1
ATOM 3232 C C . ARG B 1 53 ? 2.461 -23.031 -2.346 1 98.06 53 ARG B C 1
ATOM 3234 O O . ARG B 1 53 ? 1.386 -22.547 -2.689 1 98.06 53 ARG B O 1
ATOM 3241 N N . ASN B 1 54 ? 2.711 -24.359 -2.514 1 96.94 54 ASN B N 1
ATOM 3242 C CA . ASN B 1 54 ? 1.759 -25.25 -3.174 1 96.94 54 ASN B CA 1
ATOM 3243 C C . ASN B 1 54 ? 0.593 -25.609 -2.256 1 96.94 54 ASN B C 1
ATOM 3245 O O . ASN B 1 54 ? 0.765 -26.344 -1.286 1 96.94 54 ASN B O 1
ATOM 3249 N N . LEU B 1 55 ? -0.542 -25.125 -2.598 1 94.44 55 LEU B N 1
ATOM 3250 C CA . LEU B 1 55 ? -1.709 -25.219 -1.726 1 94.44 55 LEU B CA 1
ATOM 3251 C C . LEU B 1 55 ? -2.227 -26.641 -1.646 1 94.44 55 LEU B C 1
ATOM 3253 O O . LEU B 1 55 ? -2.451 -27.281 -2.676 1 94.44 55 LEU B O 1
ATOM 3257 N N . THR B 1 56 ? -2.475 -27.219 -0.467 1 93 56 THR B N 1
ATOM 3258 C CA . THR B 1 56 ? -2.963 -28.562 -0.223 1 93 56 THR B CA 1
ATOM 3259 C C . THR B 1 56 ? -4.152 -28.547 0.73 1 93 56 THR B C 1
ATOM 3261 O O . THR B 1 56 ? -4.359 -29.5 1.491 1 93 56 THR B O 1
ATOM 3264 N N . LEU B 1 57 ? -4.98 -27.672 0.683 1 94.94 57 LEU B N 1
ATOM 3265 C CA . LEU B 1 57 ? -6.117 -27.625 1.595 1 94.94 57 LEU B CA 1
ATOM 3266 C C . LEU B 1 57 ? -7.223 -28.562 1.142 1 94.94 57 LEU B C 1
ATOM 3268 O O . LEU B 1 57 ? -7.883 -28.312 0.129 1 94.94 57 LEU B O 1
ATOM 3272 N N . ASN B 1 58 ? -7.445 -29.578 1.922 1 93.94 58 ASN B N 1
ATOM 3273 C CA . ASN B 1 58 ? -8.57 -30.484 1.661 1 93.94 58 ASN B CA 1
ATOM 3274 C C . ASN B 1 58 ? -9.906 -29.75 1.755 1 93.94 58 ASN B C 1
ATOM 3276 O O . ASN B 1 58 ? -10.094 -28.891 2.625 1 93.94 58 ASN B O 1
ATOM 3280 N N . GLY B 1 59 ? -10.758 -30.078 0.871 1 92.38 59 GLY B N 1
ATOM 3281 C CA . GLY B 1 59 ? -12.062 -29.422 0.855 1 92.38 59 GLY B CA 1
ATOM 3282 C C . GLY B 1 59 ? -12.125 -28.234 -0.089 1 92.38 59 GLY B C 1
ATOM 3283 O O . GLY B 1 59 ? -13.203 -27.859 -0.536 1 92.38 59 GLY B O 1
ATOM 3284 N N . ARG B 1 60 ? -11.016 -27.625 -0.372 1 91.38 60 ARG B N 1
ATOM 3285 C CA . ARG B 1 60 ? -10.984 -26.453 -1.246 1 91.38 60 ARG B CA 1
ATOM 3286 C C . ARG B 1 60 ? -11.047 -26.859 -2.713 1 91.38 60 ARG B C 1
ATOM 3288 O O . ARG B 1 60 ? -11.648 -26.172 -3.533 1 91.38 60 ARG B O 1
ATOM 3295 N N . LYS B 1 61 ? -10.422 -28.016 -3.068 1 87.56 61 LYS B N 1
ATOM 3296 C CA . LYS B 1 61 ? -10.344 -28.547 -4.426 1 87.56 61 LYS B CA 1
ATOM 3297 C C . LYS B 1 61 ? -9.492 -27.641 -5.32 1 87.56 61 LYS B C 1
ATOM 3299 O O . LYS B 1 61 ? -9.938 -27.234 -6.395 1 87.56 61 LYS B O 1
ATOM 3304 N N . SER B 1 62 ? -8.312 -27.406 -4.91 1 91.75 62 SER B N 1
ATOM 3305 C CA . SER B 1 62 ? -7.375 -26.562 -5.645 1 91.75 62 SER B CA 1
ATOM 3306 C C . SER B 1 62 ? -6.77 -27.312 -6.828 1 91.75 62 SER B C 1
ATOM 3308 O O . SER B 1 62 ? -6.469 -28.5 -6.73 1 91.75 62 SER B O 1
ATOM 3310 N N . ASN B 1 63 ? -6.641 -26.641 -7.934 1 94.38 63 ASN B N 1
ATOM 3311 C CA . ASN B 1 63 ? -5.984 -27.172 -9.125 1 94.38 63 ASN B CA 1
ATOM 3312 C C . ASN B 1 63 ? -4.578 -26.609 -9.289 1 94.38 63 ASN B C 1
ATOM 3314 O O . ASN B 1 63 ? -4.406 -25.531 -9.859 1 94.38 63 ASN B O 1
ATOM 3318 N N . ILE B 1 64 ? -3.576 -27.344 -8.898 1 96.75 64 ILE B N 1
ATOM 3319 C CA . ILE B 1 64 ? -2.193 -26.891 -8.883 1 96.75 64 ILE B CA 1
ATOM 3320 C C . ILE B 1 64 ? -1.722 -26.625 -10.312 1 96.75 64 ILE B C 1
ATOM 3322 O O . ILE B 1 64 ? -0.897 -25.734 -10.539 1 96.75 64 ILE B O 1
ATOM 3326 N N . PHE B 1 65 ? -2.225 -27.328 -11.328 1 96.56 65 PHE B N 1
ATOM 3327 C CA . PHE B 1 65 ? -1.816 -27.141 -12.719 1 96.56 65 PHE B CA 1
ATOM 3328 C C . PHE B 1 65 ? -2.271 -25.781 -13.242 1 96.56 65 PHE B C 1
ATOM 3330 O O . PHE B 1 65 ? -1.504 -25.078 -13.898 1 96.56 65 PHE B O 1
ATOM 3337 N N . GLN B 1 66 ? -3.482 -25.484 -12.875 1 95.69 66 GLN B N 1
ATOM 3338 C CA . GLN B 1 66 ? -4.027 -24.172 -13.227 1 95.69 66 GLN B CA 1
ATOM 3339 C C . GLN B 1 66 ? -3.248 -23.047 -12.547 1 95.69 66 GLN B C 1
ATOM 3341 O O . GLN B 1 66 ? -2.994 -22.016 -13.148 1 95.69 66 GLN B O 1
ATOM 3346 N N . MET B 1 67 ? -2.854 -23.219 -11.336 1 96.88 67 MET B N 1
ATOM 3347 C CA . MET B 1 67 ? -2.131 -22.203 -10.578 1 96.88 67 MET B CA 1
ATOM 3348 C C . MET B 1 67 ? -0.77 -21.922 -11.203 1 96.88 67 MET B C 1
ATOM 3350 O O . MET B 1 67 ? -0.383 -20.75 -11.367 1 96.88 67 MET B O 1
ATOM 3354 N N . VAL B 1 68 ? -0.102 -22.969 -11.531 1 98.31 68 VAL B N 1
ATOM 3355 C CA . VAL B 1 68 ? 1.208 -22.812 -12.156 1 98.31 68 VAL B CA 1
ATOM 3356 C C . VAL B 1 68 ? 1.058 -22.125 -13.516 1 98.31 68 VAL B C 1
ATOM 3358 O O . VAL B 1 68 ? 1.795 -21.203 -13.836 1 98.31 68 VAL B O 1
ATOM 3361 N N . ALA B 1 69 ? 0.065 -22.594 -14.289 1 98.5 69 ALA B N 1
ATOM 3362 C CA . ALA B 1 69 ? -0.149 -22.031 -15.625 1 98.5 69 ALA B CA 1
ATOM 3363 C C . ALA B 1 69 ? -0.447 -20.531 -15.547 1 98.5 69 ALA B C 1
ATOM 3365 O O . ALA B 1 69 ? 0.133 -19.734 -16.297 1 98.5 69 ALA B O 1
ATOM 3366 N N . GLU B 1 70 ? -1.322 -20.172 -14.703 1 98.31 70 GLU B N 1
ATOM 3367 C CA . GLU B 1 70 ? -1.664 -18.766 -14.539 1 98.31 70 GLU B CA 1
ATOM 3368 C C . GLU B 1 70 ? -0.458 -17.953 -14.078 1 98.31 70 GLU B C 1
ATOM 3370 O O . GLU B 1 70 ? -0.28 -16.797 -14.492 1 98.31 70 GLU B O 1
ATOM 3375 N N . THR B 1 71 ? 0.325 -18.516 -13.227 1 98.75 71 THR B N 1
ATOM 3376 C CA . THR B 1 71 ? 1.516 -17.828 -12.742 1 98.75 71 THR B CA 1
ATOM 3377 C C . THR B 1 71 ? 2.502 -17.578 -13.875 1 98.75 71 THR B C 1
ATOM 3379 O O . THR B 1 71 ? 3.078 -16.5 -13.984 1 98.75 71 THR B O 1
ATOM 3382 N N . PHE B 1 72 ? 2.709 -18.609 -14.711 1 98.88 72 PHE B N 1
ATOM 3383 C CA . PHE B 1 72 ? 3.578 -18.422 -15.867 1 98.88 72 PHE B CA 1
ATOM 3384 C C . PHE B 1 72 ? 3.037 -17.328 -16.781 1 98.88 72 PHE B C 1
ATOM 3386 O O . PHE B 1 72 ? 3.805 -16.547 -17.344 1 98.88 72 PHE B O 1
ATOM 3393 N N . TRP B 1 73 ? 1.709 -17.297 -16.938 1 98.81 73 TRP B N 1
ATOM 3394 C CA . TRP B 1 73 ? 1.036 -16.266 -17.703 1 98.81 73 TRP B CA 1
ATOM 3395 C C . TRP B 1 73 ? 1.31 -14.883 -17.125 1 98.81 73 TRP B C 1
ATOM 3397 O O . TRP B 1 73 ? 1.654 -13.953 -17.859 1 98.81 73 TRP B O 1
ATOM 3407 N N . VAL B 1 74 ? 1.271 -14.719 -15.836 1 98.75 74 VAL B N 1
ATOM 3408 C CA . VAL B 1 74 ? 1.545 -13.453 -15.164 1 98.75 74 VAL B CA 1
ATOM 3409 C C . VAL B 1 74 ? 3.012 -13.07 -15.352 1 98.75 74 VAL B C 1
ATOM 3411 O O . VAL B 1 74 ? 3.324 -11.93 -15.68 1 98.75 74 VAL B O 1
ATOM 3414 N N . MET B 1 75 ? 3.914 -14.062 -15.188 1 98.81 75 MET B N 1
ATOM 3415 C CA . MET B 1 75 ? 5.344 -13.797 -15.297 1 98.81 75 MET B CA 1
ATOM 3416 C C . MET B 1 75 ? 5.727 -13.445 -16.734 1 98.81 75 MET B C 1
ATOM 3418 O O . MET B 1 75 ? 6.754 -12.805 -16.969 1 98.81 75 MET B O 1
ATOM 3422 N N . SER B 1 76 ? 4.898 -13.805 -17.688 1 98.69 76 SER B N 1
ATOM 3423 C CA . SER B 1 76 ? 5.152 -13.477 -19.078 1 98.69 76 SER B CA 1
ATOM 3424 C C . SER B 1 76 ? 4.766 -12.031 -19.391 1 98.69 76 SER B C 1
ATOM 3426 O O . SER B 1 76 ? 5.047 -11.531 -20.484 1 98.69 76 SER B O 1
ATOM 3428 N N . GLY B 1 77 ? 4.07 -11.422 -18.469 1 98.44 77 GLY B N 1
ATOM 3429 C CA . GLY B 1 77 ? 3.635 -10.047 -18.672 1 98.44 77 GLY B CA 1
ATOM 3430 C C . GLY B 1 77 ? 2.338 -9.938 -19.438 1 98.44 77 GLY B C 1
ATOM 3431 O O . GLY B 1 77 ? 2 -8.867 -19.953 1 98.44 77 GLY B O 1
ATOM 3432 N N . SER B 1 78 ? 1.619 -10.992 -19.531 1 97.75 78 SER B N 1
ATOM 3433 C CA . SER B 1 78 ? 0.425 -11.008 -20.359 1 97.75 78 SER B CA 1
ATOM 3434 C C . SER B 1 78 ? -0.795 -10.508 -19.594 1 97.75 78 SER B C 1
ATOM 3436 O O . SER B 1 78 ? -0.881 -10.68 -18.375 1 97.75 78 SER B O 1
ATOM 3438 N N . GLY B 1 79 ? -1.659 -9.883 -20.234 1 97.75 79 GLY B N 1
ATOM 3439 C CA . GLY B 1 79 ? -2.988 -9.555 -19.75 1 97.75 79 GLY B CA 1
ATOM 3440 C C . GLY 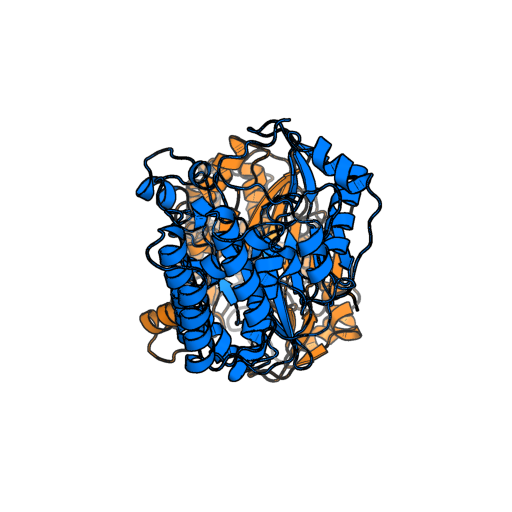B 1 79 ? -4.102 -10.148 -20.594 1 97.75 79 GLY B C 1
ATOM 3441 O O . GLY B 1 79 ? -5.281 -10.008 -20.266 1 97.75 79 GLY B O 1
ATOM 3442 N N . ASN B 1 80 ? -3.684 -10.82 -21.656 1 98.12 80 ASN B N 1
ATOM 3443 C CA . ASN B 1 80 ? -4.629 -11.406 -22.609 1 98.12 80 ASN B CA 1
ATOM 3444 C C . ASN B 1 80 ? -5.164 -12.742 -22.094 1 98.12 80 ASN B C 1
ATOM 3446 O O . ASN B 1 80 ? -4.391 -13.648 -21.797 1 98.12 80 ASN B O 1
ATOM 3450 N N . ILE B 1 81 ? -6.5 -12.875 -22.031 1 97.69 81 ILE B N 1
ATOM 3451 C CA . ILE B 1 81 ? -7.059 -14.078 -21.422 1 97.69 81 ILE B CA 1
ATOM 3452 C C . ILE B 1 81 ? -7.402 -15.102 -22.5 1 97.69 81 ILE B C 1
ATOM 3454 O O . ILE B 1 81 ? -7.676 -16.266 -22.188 1 97.69 81 ILE B O 1
ATOM 3458 N N . LYS B 1 82 ? -7.344 -14.742 -23.766 1 96.5 82 LYS B N 1
ATOM 3459 C CA . LYS B 1 82 ? -7.816 -15.602 -24.844 1 96.5 82 LYS B CA 1
ATOM 3460 C C . LYS B 1 82 ? -6.863 -16.766 -25.078 1 96.5 82 LYS B C 1
ATOM 3462 O O . LYS B 1 82 ? -5.645 -16.609 -25 1 96.5 82 LYS B O 1
ATOM 3467 N N . GLU B 1 83 ? -7.426 -17.906 -25.359 1 93.94 83 GLU B N 1
ATOM 3468 C CA . GLU B 1 83 ? -6.758 -19.141 -25.75 1 93.94 83 GLU B CA 1
ATOM 3469 C C . GLU B 1 83 ? -6.07 -19.797 -24.562 1 93.94 83 GLU B C 1
ATOM 3471 O O . GLU B 1 83 ? -6.543 -20.812 -24.047 1 93.94 83 GLU B O 1
ATOM 3476 N N . PHE B 1 84 ? -5.039 -19.094 -24.016 1 97.25 84 PHE B N 1
ATOM 3477 C CA . PHE B 1 84 ? -4.223 -19.75 -23 1 97.25 84 PHE B CA 1
ATOM 3478 C C . PHE B 1 84 ? -4.945 -19.781 -21.672 1 97.25 84 PHE B C 1
ATOM 3480 O O . PHE B 1 84 ? -5.23 -20.859 -21.125 1 97.25 84 PHE B O 1
ATOM 3487 N N . LEU B 1 85 ? -5.203 -18.578 -21.109 1 97.12 85 LEU B N 1
ATOM 3488 C CA . LEU B 1 85 ? -5.773 -18.531 -19.766 1 97.12 85 LEU B CA 1
ATOM 3489 C C . LEU B 1 85 ? -7.164 -19.141 -19.734 1 97.12 85 LEU B C 1
ATOM 3491 O O . LEU B 1 85 ? -7.543 -19.797 -18.75 1 97.12 85 LEU B O 1
ATOM 3495 N N . GLU B 1 86 ? -7.914 -18.984 -20.781 1 96.06 86 GLU B N 1
ATOM 3496 C CA . GLU B 1 86 ? -9.266 -19.547 -20.875 1 96.06 86 GLU B CA 1
ATOM 3497 C C . GLU B 1 86 ? -9.234 -21.062 -20.828 1 96.06 86 GLU B C 1
ATOM 3499 O O . GLU B 1 86 ? -10.18 -21.703 -20.344 1 96.06 86 GLU B O 1
ATOM 3504 N N . PHE B 1 87 ? -8.219 -21.625 -21.344 1 96 87 PHE B N 1
ATOM 3505 C CA . PHE B 1 87 ? -8.07 -23.062 -21.312 1 96 87 PHE B CA 1
ATOM 3506 C C . PHE B 1 87 ? -8.023 -23.578 -19.891 1 96 87 PHE B C 1
ATOM 3508 O O . PHE B 1 87 ? -8.586 -24.641 -19.578 1 96 87 PHE B O 1
ATOM 3515 N N . PHE B 1 88 ? -7.395 -22.875 -19 1 95.31 88 PHE B N 1
ATOM 3516 C CA . PHE B 1 88 ? -7.199 -23.297 -17.625 1 95.31 88 PHE B CA 1
ATOM 3517 C C . PHE B 1 88 ? -8.297 -22.734 -16.719 1 95.31 88 PHE B C 1
ATOM 3519 O O . PHE B 1 88 ? -8.633 -23.328 -15.695 1 95.31 88 PHE B O 1
ATOM 3526 N N . LEU B 1 89 ? -8.766 -21.531 -17.078 1 94.12 89 LEU B N 1
ATOM 3527 C CA . LEU B 1 89 ? -9.82 -20.844 -16.344 1 94.12 89 LEU B CA 1
ATOM 3528 C C . LEU B 1 89 ? -10.984 -20.484 -17.25 1 94.12 89 LEU B C 1
ATOM 3530 O O . LEU B 1 89 ? -11.117 -19.344 -17.688 1 94.12 89 LEU B O 1
ATOM 3534 N N . PRO B 1 90 ? -11.875 -21.344 -17.406 1 90.12 90 PRO B N 1
ATOM 3535 C CA . PRO B 1 90 ? -12.977 -21.109 -18.344 1 90.12 90 PRO B CA 1
ATOM 3536 C C . PRO B 1 90 ? -13.859 -19.938 -17.938 1 90.12 90 PRO B C 1
ATOM 3538 O O . PRO B 1 90 ? -14.539 -19.344 -18.781 1 90.12 90 PRO B O 1
ATOM 3541 N N . ARG B 1 91 ? -13.906 -19.531 -16.672 1 90.69 91 ARG B N 1
ATOM 3542 C CA . ARG B 1 91 ? -14.742 -18.422 -16.219 1 90.69 91 ARG B CA 1
ATOM 3543 C C . ARG B 1 91 ? -14.008 -17.094 -16.344 1 90.69 91 ARG B C 1
ATOM 3545 O O . ARG B 1 91 ? -14.57 -16.031 -16.047 1 90.69 91 ARG B O 1
ATOM 3552 N N . ALA B 1 92 ? -12.75 -17.062 -16.812 1 93.06 92 ALA B N 1
ATOM 3553 C CA . ALA B 1 92 ? -11.922 -15.867 -16.906 1 93.06 92 ALA B CA 1
ATOM 3554 C C . ALA B 1 92 ? -12.641 -14.758 -17.656 1 93.06 92 ALA B C 1
ATOM 3556 O O . ALA B 1 92 ? -12.578 -13.586 -17.266 1 93.06 92 ALA B O 1
ATOM 3557 N N . PRO B 1 93 ? -13.438 -15.047 -18.703 1 94.5 93 PRO B N 1
ATOM 3558 C CA . PRO B 1 93 ? -14.094 -13.977 -19.453 1 94.5 93 PRO B CA 1
ATOM 3559 C C . PRO B 1 93 ? -15.133 -13.227 -18.625 1 94.5 93 PRO B C 1
ATOM 3561 O O . PRO B 1 93 ? -15.422 -12.062 -18.906 1 94.5 93 PRO B O 1
ATOM 3564 N N . GLN B 1 94 ? -15.648 -13.867 -17.672 1 93.19 94 GLN B N 1
ATOM 3565 C CA . GLN B 1 94 ? -16.656 -13.234 -16.812 1 93.19 94 GLN B CA 1
ATOM 3566 C C . GLN B 1 94 ? -16.062 -12.055 -16.047 1 93.19 94 GLN B C 1
ATOM 3568 O O . GLN B 1 94 ? -16.797 -11.164 -15.609 1 93.19 94 GLN B O 1
ATOM 3573 N N . TYR B 1 95 ? -14.75 -11.984 -15.969 1 94.12 95 TYR B N 1
ATOM 3574 C CA . TYR B 1 95 ? -14.086 -10.938 -15.211 1 94.12 95 TYR B CA 1
ATOM 3575 C C . TYR B 1 95 ? -13.32 -9.984 -16.125 1 94.12 95 TYR B C 1
ATOM 3577 O O . TYR B 1 95 ? -12.406 -9.289 -15.688 1 94.12 95 TYR B O 1
ATOM 3585 N N . SER B 1 96 ? -13.664 -10.047 -17.391 1 96.69 96 SER B N 1
ATOM 3586 C CA . SER B 1 96 ? -13.039 -9.172 -18.391 1 96.69 96 SER B CA 1
ATOM 3587 C C . SER B 1 96 ? -14.016 -8.133 -18.906 1 96.69 96 SER B C 1
ATOM 3589 O O . SER B 1 96 ? -15.148 -8.469 -19.281 1 96.69 96 SER B O 1
ATOM 3591 N N . ASP B 1 97 ? -13.641 -6.875 -18.906 1 96.31 97 ASP B N 1
ATOM 3592 C CA . ASP B 1 97 ? -14.5 -5.785 -19.359 1 96.31 97 ASP B CA 1
ATOM 3593 C C . ASP B 1 97 ? -14.625 -5.762 -20.875 1 96.31 97 ASP B C 1
ATOM 3595 O O . ASP B 1 97 ? -15.664 -5.391 -21.422 1 96.31 97 ASP B O 1
ATOM 3599 N N . ASP B 1 98 ? -13.531 -6.188 -21.594 1 95.38 98 ASP B N 1
ATOM 3600 C CA . ASP B 1 98 ? -13.547 -6.117 -23.062 1 95.38 98 ASP B CA 1
ATOM 3601 C C . ASP B 1 98 ? -13.57 -7.516 -23.672 1 95.38 98 ASP B C 1
ATOM 3603 O O . ASP B 1 98 ? -13.562 -7.66 -24.906 1 95.38 98 ASP B O 1
ATOM 3607 N N . GLY B 1 99 ? -13.477 -8.57 -22.875 1 94.94 99 GLY B N 1
ATOM 3608 C CA . GLY B 1 99 ? -13.508 -9.945 -23.344 1 94.94 99 GLY B CA 1
ATOM 3609 C C . GLY B 1 99 ? -12.164 -10.43 -23.859 1 94.94 99 GLY B C 1
ATOM 3610 O O . GLY B 1 99 ? -12.031 -11.594 -24.25 1 94.94 99 GLY B O 1
ATOM 3611 N N . ILE B 1 100 ? -11.156 -9.609 -23.734 1 96.75 100 ILE B N 1
ATOM 3612 C CA . ILE B 1 100 ? -9.859 -9.945 -24.312 1 96.75 100 ILE B CA 1
ATOM 3613 C C . ILE B 1 100 ? -8.797 -9.93 -23.219 1 96.75 100 ILE B C 1
ATOM 3615 O O . ILE B 1 100 ? -7.973 -10.844 -23.125 1 96.75 100 ILE B O 1
ATOM 3619 N N . ASN B 1 101 ? -8.836 -8.93 -22.375 1 97.25 101 ASN B N 1
ATOM 3620 C CA . ASN B 1 101 ? -7.848 -8.734 -21.328 1 97.25 101 ASN B CA 1
ATOM 3621 C C . ASN B 1 101 ? -8.5 -8.664 -19.953 1 97.25 101 ASN B C 1
ATOM 3623 O O . ASN B 1 101 ? -9.672 -8.312 -19.828 1 97.25 101 ASN B O 1
ATOM 3627 N N . TRP B 1 102 ? -7.785 -9.141 -18.984 1 97.62 102 TRP B N 1
ATOM 3628 C CA . TRP B 1 102 ? -8.117 -8.695 -17.625 1 97.62 102 TRP B CA 1
ATOM 3629 C C . TRP B 1 102 ? -7.535 -7.32 -17.344 1 97.62 102 TRP B C 1
ATOM 3631 O O . TRP B 1 102 ? -6.324 -7.117 -17.453 1 97.62 102 TRP B O 1
ATOM 3641 N N . HIS B 1 103 ? -8.367 -6.379 -16.984 1 96.81 103 HIS B N 1
ATOM 3642 C CA . HIS B 1 103 ? -7.934 -5.008 -16.719 1 96.81 103 HIS B CA 1
ATOM 3643 C C . HIS B 1 103 ? -6.91 -4.961 -15.594 1 96.81 103 HIS B C 1
ATOM 3645 O O . HIS B 1 103 ? -5.938 -4.203 -15.664 1 96.81 103 HIS B O 1
ATOM 3651 N N . GLY B 1 104 ? -7.098 -5.742 -14.57 1 96.56 104 GLY B N 1
ATOM 3652 C CA . GLY B 1 104 ? -6.25 -5.715 -13.391 1 96.56 104 GLY B CA 1
ATOM 3653 C C . GLY B 1 104 ? -5.141 -6.75 -13.43 1 96.56 104 GLY B C 1
ATOM 3654 O O . GLY B 1 104 ? -4.535 -7.059 -12.398 1 96.56 104 GLY B O 1
ATOM 3655 N N . ALA B 1 105 ? -4.852 -7.336 -14.633 1 97.88 105 ALA B N 1
ATOM 3656 C CA . ALA B 1 105 ? -3.799 -8.344 -14.719 1 97.88 105 ALA B CA 1
ATOM 3657 C C . ALA B 1 105 ? -2.475 -7.809 -14.188 1 97.88 105 ALA B C 1
ATOM 3659 O O . ALA B 1 105 ? -2.068 -6.695 -14.531 1 97.88 105 ALA B O 1
ATOM 3660 N N . TYR B 1 106 ? -1.786 -8.562 -13.414 1 98.19 106 TYR B N 1
ATOM 3661 C CA . TYR B 1 106 ? -0.574 -8.109 -12.742 1 98.19 106 TYR B CA 1
ATOM 3662 C C . TYR B 1 106 ? 0.608 -8.094 -13.703 1 98.19 106 TYR B C 1
ATOM 3664 O O . TYR B 1 106 ? 1.514 -7.266 -13.57 1 98.19 106 TYR B O 1
ATOM 3672 N N . GLY B 1 107 ? 0.646 -9.008 -14.633 1 98.12 107 GLY B N 1
ATOM 3673 C CA . GLY B 1 107 ? 1.768 -9.164 -15.547 1 98.12 107 GLY B CA 1
ATOM 3674 C C . GLY B 1 107 ? 2.172 -7.875 -16.234 1 98.12 107 GLY B C 1
ATOM 3675 O O . GLY B 1 107 ? 3.275 -7.367 -16.016 1 98.12 107 GLY B O 1
ATOM 3676 N N . PRO B 1 108 ? 1.216 -7.316 -17.031 1 97.94 108 PRO B N 1
ATOM 3677 C CA . PRO B 1 108 ? 1.562 -6.07 -17.719 1 97.94 108 PRO B CA 1
ATOM 3678 C C . PRO B 1 108 ? 2.012 -4.973 -16.766 1 97.94 108 PRO B C 1
ATOM 3680 O O . PRO B 1 108 ? 2.906 -4.188 -17.094 1 97.94 108 PRO B O 1
ATOM 3683 N N . ARG B 1 109 ? 1.506 -4.93 -15.609 1 97.88 109 ARG B N 1
ATOM 3684 C CA . ARG B 1 109 ? 1.748 -3.844 -14.664 1 97.88 109 ARG B CA 1
ATOM 3685 C C . ARG B 1 109 ? 3.113 -3.992 -14 1 97.88 109 ARG B C 1
ATOM 3687 O O . ARG B 1 109 ? 3.807 -3 -13.766 1 97.88 109 ARG B O 1
ATOM 3694 N N . MET B 1 110 ? 3.51 -5.168 -13.672 1 97.69 110 MET B N 1
ATOM 3695 C CA . MET B 1 110 ? 4.797 -5.395 -13.023 1 97.69 110 MET B CA 1
ATOM 3696 C C . MET B 1 110 ? 5.949 -5.035 -13.953 1 97.69 110 MET B C 1
ATOM 3698 O O . MET B 1 110 ? 6.984 -4.543 -13.5 1 97.69 110 MET B O 1
ATOM 3702 N N . TYR B 1 111 ? 5.766 -5.238 -15.25 1 98.06 111 TYR B N 1
ATOM 3703 C CA . TYR B 1 111 ? 6.824 -4.965 -16.219 1 98.06 111 TYR B CA 1
ATOM 3704 C C . TYR B 1 111 ? 6.738 -3.535 -16.734 1 98.06 111 TYR B C 1
ATOM 3706 O O . TYR B 1 111 ? 7.684 -3.029 -17.344 1 98.06 111 TYR B O 1
ATOM 3714 N N . ALA B 1 112 ? 5.582 -2.877 -16.469 1 97.44 112 ALA B N 1
ATOM 3715 C CA . ALA B 1 112 ? 5.395 -1.521 -16.984 1 97.44 112 ALA B CA 1
ATOM 3716 C C . ALA B 1 112 ? 6.438 -0.57 -16.406 1 97.44 112 ALA B C 1
ATOM 3718 O O . ALA B 1 112 ? 6.809 -0.686 -15.227 1 97.44 112 ALA B O 1
ATOM 3719 N N . HIS B 1 113 ? 6.91 0.329 -17.203 1 97.56 113 HIS B N 1
ATOM 3720 C CA . HIS B 1 113 ? 7.809 1.411 -16.797 1 97.56 113 HIS B CA 1
ATOM 3721 C C . HIS B 1 113 ? 9.117 0.865 -16.25 1 97.56 113 HIS B C 1
ATOM 3723 O O . HIS B 1 113 ? 9.727 1.477 -15.359 1 97.56 113 HIS B O 1
ATOM 3729 N N . ASN B 1 114 ? 9.438 -0.398 -16.609 1 97.12 114 ASN B N 1
ATOM 3730 C CA . ASN B 1 114 ? 10.711 -1.021 -16.25 1 97.12 114 ASN B CA 1
ATOM 3731 C C . ASN B 1 114 ? 10.844 -1.202 -14.742 1 97.12 114 ASN B C 1
ATOM 3733 O O . ASN B 1 114 ? 11.953 -1.257 -14.211 1 97.12 114 ASN B O 1
ATOM 3737 N N . GLN B 1 115 ? 9.766 -1.319 -14.07 1 97 115 GLN B N 1
ATOM 3738 C CA . GLN B 1 115 ? 9.797 -1.272 -12.609 1 97 115 GLN B CA 1
ATOM 3739 C C . GLN B 1 115 ? 10.516 -2.488 -12.031 1 97 115 GLN B C 1
ATOM 3741 O O . GLN B 1 115 ? 11.266 -2.369 -11.062 1 97 115 GLN B O 1
ATOM 3746 N N . LEU B 1 116 ? 10.227 -3.611 -12.594 1 98 116 LEU B N 1
ATOM 3747 C CA . LEU B 1 116 ? 10.844 -4.816 -12.055 1 98 116 LEU B CA 1
ATOM 3748 C C . LEU B 1 116 ? 12.359 -4.77 -12.219 1 98 116 LEU B C 1
ATOM 3750 O O . LEU B 1 116 ? 13.102 -5.09 -11.289 1 98 116 LEU B O 1
ATOM 3754 N N . GLN B 1 117 ? 12.828 -4.406 -13.383 1 97.81 117 GLN B N 1
ATOM 3755 C CA . GLN B 1 117 ? 14.258 -4.281 -13.617 1 97.81 117 GLN B CA 1
ATOM 3756 C C . GLN B 1 117 ? 14.875 -3.238 -12.688 1 97.81 117 GLN B C 1
ATOM 3758 O O . GLN B 1 117 ? 15.969 -3.443 -12.148 1 97.81 117 GLN B O 1
ATOM 3763 N N . SER B 1 118 ? 14.195 -2.107 -12.57 1 96.88 118 SER B N 1
ATOM 3764 C CA . SER B 1 118 ? 14.688 -1.054 -11.688 1 96.88 118 SER B CA 1
ATOM 3765 C C . SER B 1 118 ? 14.852 -1.559 -10.258 1 96.88 118 SER B C 1
ATOM 3767 O O . SER B 1 118 ? 15.812 -1.209 -9.578 1 96.88 118 SER B O 1
ATOM 3769 N N . ALA B 1 119 ? 13.867 -2.316 -9.805 1 97.56 119 ALA B N 1
ATOM 3770 C CA . ALA B 1 119 ? 13.953 -2.887 -8.469 1 97.56 119 ALA B CA 1
ATOM 3771 C C . ALA B 1 119 ? 15.172 -3.797 -8.336 1 97.56 119 ALA B C 1
ATOM 3773 O O . ALA B 1 119 ? 15.914 -3.711 -7.359 1 97.56 119 ALA B O 1
ATOM 3774 N N . ILE B 1 120 ? 15.359 -4.66 -9.305 1 98.06 120 ILE B N 1
ATOM 3775 C CA . ILE B 1 120 ? 16.5 -5.57 -9.305 1 98.06 120 ILE B CA 1
ATOM 3776 C C . ILE B 1 120 ? 17.797 -4.766 -9.234 1 98.06 120 ILE B C 1
ATOM 3778 O O . ILE B 1 120 ? 18.656 -5.027 -8.391 1 98.06 120 ILE B O 1
ATOM 3782 N N . ASP B 1 121 ? 17.922 -3.77 -10.117 1 97.19 121 ASP B N 1
ATOM 3783 C CA . ASP B 1 121 ? 19.125 -2.957 -10.188 1 97.19 121 ASP B CA 1
ATOM 3784 C C . ASP B 1 121 ? 19.391 -2.258 -8.859 1 97.19 121 ASP B C 1
ATOM 3786 O O . ASP B 1 121 ? 20.531 -2.219 -8.391 1 97.19 121 ASP B O 1
ATOM 3790 N N . LEU B 1 122 ? 18.406 -1.74 -8.289 1 95.69 122 LEU B N 1
ATOM 3791 C CA . LEU B 1 122 ? 18.547 -0.997 -7.039 1 95.69 122 LEU B CA 1
ATOM 3792 C C . LEU B 1 122 ? 19 -1.913 -5.91 1 95.69 122 LEU B C 1
ATOM 3794 O O . LEU B 1 122 ? 19.859 -1.531 -5.102 1 95.69 122 LEU B O 1
ATOM 3798 N N . LEU B 1 123 ? 18.391 -3.057 -5.836 1 96.75 123 LEU B N 1
ATOM 3799 C CA . LEU B 1 123 ? 18.734 -4 -4.777 1 96.75 123 LEU B CA 1
ATOM 3800 C C . LEU B 1 123 ? 20.188 -4.445 -4.895 1 96.75 123 LEU B C 1
ATOM 3802 O O . LEU B 1 123 ? 20.859 -4.645 -3.885 1 96.75 123 LEU B O 1
ATOM 3806 N N . ILE B 1 124 ? 20.656 -4.637 -6.102 1 96.5 124 ILE B N 1
ATOM 3807 C CA . ILE B 1 124 ? 22.047 -5.051 -6.332 1 96.5 124 ILE B CA 1
ATOM 3808 C C . ILE B 1 124 ? 22.984 -3.91 -5.969 1 96.5 124 ILE B C 1
ATOM 3810 O O . ILE B 1 124 ? 24.031 -4.133 -5.359 1 96.5 124 ILE B O 1
ATOM 3814 N N . LYS B 1 125 ? 22.641 -2.711 -6.285 1 94.25 125 LYS B N 1
ATOM 3815 C CA . LYS B 1 125 ? 23.484 -1.537 -6.074 1 94.25 125 LYS B CA 1
ATOM 3816 C C . LYS B 1 125 ? 23.516 -1.144 -4.598 1 94.25 125 LYS B C 1
ATOM 3818 O O . LYS B 1 125 ? 24.547 -0.699 -4.094 1 94.25 125 LYS B O 1
ATOM 3823 N N . ASP B 1 126 ? 22.375 -1.222 -3.963 1 92.94 126 ASP B N 1
ATOM 3824 C CA . ASP B 1 126 ? 22.219 -0.769 -2.584 1 92.94 126 ASP B CA 1
ATOM 3825 C C . ASP B 1 126 ? 21.297 -1.708 -1.799 1 92.94 126 ASP B C 1
ATOM 3827 O O . ASP B 1 126 ? 20.078 -1.558 -1.825 1 92.94 126 ASP B O 1
ATOM 3831 N N . LYS B 1 127 ? 21.859 -2.592 -1.005 1 92.88 127 LYS B N 1
ATOM 3832 C CA . LYS B 1 127 ? 21.078 -3.59 -0.28 1 92.88 127 LYS B CA 1
ATOM 3833 C C . LYS B 1 127 ? 20.188 -2.932 0.776 1 92.88 127 LYS B C 1
ATOM 3835 O O . LYS B 1 127 ? 19.234 -3.543 1.26 1 92.88 127 LYS B O 1
ATOM 3840 N N . ASP B 1 128 ? 20.484 -1.708 1.173 1 92.31 128 ASP B N 1
ATOM 3841 C CA . ASP B 1 128 ? 19.75 -1.042 2.246 1 92.31 128 ASP B CA 1
ATOM 3842 C C . ASP B 1 128 ? 18.688 -0.105 1.686 1 92.31 128 ASP B C 1
ATOM 3844 O O . ASP B 1 128 ? 18.031 0.619 2.438 1 92.31 128 ASP B O 1
ATOM 3848 N N . THR B 1 129 ? 18.469 -0.135 0.372 1 92.88 129 THR B N 1
ATOM 3849 C CA . THR B 1 129 ? 17.516 0.753 -0.271 1 92.88 129 THR B CA 1
ATOM 3850 C C . THR B 1 129 ? 16.109 0.544 0.305 1 92.88 129 THR B C 1
ATOM 3852 O O . THR B 1 129 ? 15.758 -0.57 0.692 1 92.88 129 THR B O 1
ATOM 3855 N N . ARG B 1 130 ? 15.336 1.649 0.401 1 93.31 130 ARG B N 1
ATOM 3856 C CA . ARG B 1 130 ? 13.93 1.617 0.792 1 93.31 130 ARG B CA 1
ATOM 3857 C C . ARG B 1 130 ? 13.023 1.945 -0.391 1 93.31 130 ARG B C 1
ATOM 3859 O O . ARG B 1 130 ? 11.844 2.248 -0.211 1 93.31 130 ARG B O 1
ATOM 3866 N N . ARG B 1 131 ? 13.664 1.872 -1.606 1 95.12 131 ARG B N 1
ATOM 3867 C CA . ARG B 1 131 ? 12.93 2.338 -2.779 1 95.12 131 ARG B CA 1
ATOM 3868 C C . ARG B 1 131 ? 12.719 1.206 -3.781 1 95.12 131 ARG B C 1
ATOM 3870 O O . ARG B 1 131 ? 12.375 1.449 -4.938 1 95.12 131 ARG B O 1
ATOM 3877 N N . ALA B 1 132 ? 13.094 -0.013 -3.352 1 97.19 132 ALA B N 1
ATOM 3878 C CA . ALA B 1 132 ? 12.789 -1.15 -4.215 1 97.19 132 ALA B CA 1
ATOM 3879 C C . ALA B 1 132 ? 11.328 -1.563 -4.074 1 97.19 132 ALA B C 1
ATOM 3881 O O . ALA B 1 132 ? 10.945 -2.221 -3.1 1 97.19 132 ALA B O 1
ATOM 3882 N N . TYR B 1 133 ? 10.508 -1.129 -4.965 1 98.06 133 TYR B N 1
ATOM 3883 C CA . TYR B 1 133 ? 9.078 -1.416 -4.973 1 98.06 133 TYR B CA 1
ATOM 3884 C C . TYR B 1 133 ? 8.555 -1.574 -6.395 1 98.06 133 TYR B C 1
ATOM 3886 O O . TYR B 1 133 ? 9.227 -1.181 -7.355 1 98.06 133 TYR B O 1
ATOM 3894 N N . VAL B 1 134 ? 7.484 -2.23 -6.535 1 98.62 134 VAL B N 1
ATOM 3895 C CA . VAL B 1 134 ? 6.754 -2.365 -7.789 1 98.62 134 VAL B CA 1
ATOM 3896 C C . VAL B 1 134 ? 5.312 -1.892 -7.602 1 98.62 134 VAL B C 1
ATOM 3898 O O . VAL B 1 134 ? 4.57 -2.455 -6.797 1 98.62 134 VAL B O 1
ATOM 3901 N N . MET B 1 135 ? 4.934 -0.84 -8.312 1 98.44 135 MET B N 1
ATOM 3902 C CA . MET B 1 135 ? 3.58 -0.302 -8.25 1 98.44 135 MET B CA 1
ATOM 3903 C C . MET B 1 135 ? 2.66 -1.035 -9.219 1 98.44 135 MET B C 1
ATOM 3905 O O . MET B 1 135 ? 2.863 -0.979 -10.438 1 98.44 135 MET B O 1
ATOM 3909 N N . ILE B 1 136 ? 1.651 -1.704 -8.664 1 98.62 136 ILE B N 1
ATOM 3910 C CA . ILE B 1 136 ? 0.661 -2.4 -9.477 1 98.62 136 ILE B CA 1
ATOM 3911 C C . ILE B 1 136 ? -0.536 -1.486 -9.727 1 98.62 136 ILE B C 1
ATOM 3913 O O . ILE B 1 136 ? -1.013 -1.373 -10.859 1 98.62 136 ILE B O 1
ATOM 3917 N N . ALA B 1 137 ? -0.975 -0.846 -8.664 1 98.06 137 ALA B N 1
ATOM 3918 C CA . ALA B 1 137 ? -2.02 0.162 -8.828 1 98.06 137 ALA B CA 1
ATOM 3919 C C . ALA B 1 137 ? -1.505 1.367 -9.609 1 98.06 137 ALA B C 1
ATOM 3921 O O . ALA B 1 137 ? -0.363 1.794 -9.422 1 98.06 137 ALA B O 1
ATOM 3922 N N . ASP B 1 138 ? -2.324 1.902 -10.484 1 98.19 138 ASP B N 1
ATOM 3923 C CA . ASP B 1 138 ? -1.983 3.014 -11.367 1 98.19 138 ASP B CA 1
ATOM 3924 C C . ASP B 1 138 ? -3.172 3.955 -11.555 1 98.19 138 ASP B C 1
ATOM 3926 O O . ASP B 1 138 ? -4.16 3.596 -12.195 1 98.19 138 ASP B O 1
ATOM 3930 N N . PRO B 1 139 ? -3.068 5.203 -11.008 1 97.88 139 PRO B N 1
ATOM 3931 C CA . PRO B 1 139 ? -4.219 6.105 -11.109 1 97.88 139 PRO B CA 1
ATOM 3932 C C . PRO B 1 139 ? -4.598 6.418 -12.555 1 97.88 139 PRO B C 1
ATOM 3934 O O . PRO B 1 139 ? -5.754 6.738 -12.844 1 97.88 139 PRO B O 1
ATOM 3937 N N . THR B 1 140 ? -3.666 6.297 -13.492 1 97.94 140 THR B N 1
ATOM 3938 C CA . THR B 1 140 ? -3.945 6.59 -14.891 1 97.94 140 THR B CA 1
ATOM 3939 C C . THR B 1 140 ? -4.699 5.438 -15.547 1 97.94 140 THR B C 1
ATOM 3941 O O . THR B 1 140 ? -5.215 5.578 -16.656 1 97.94 140 THR B O 1
ATOM 3944 N N . LEU B 1 141 ? -4.816 4.289 -14.836 1 97.5 141 LEU B N 1
ATOM 3945 C CA . LEU B 1 141 ? -5.531 3.129 -15.359 1 97.5 141 LEU B CA 1
ATOM 3946 C C . LEU B 1 141 ? -6.734 2.791 -14.484 1 97.5 141 LEU B C 1
ATOM 3948 O O . LEU B 1 141 ? -7.746 2.285 -14.977 1 97.5 141 LEU B O 1
ATOM 3952 N N . ASP B 1 142 ? -6.617 3.123 -13.164 1 97.62 142 ASP B N 1
ATOM 3953 C CA . ASP B 1 142 ? -7.535 2.496 -12.219 1 97.62 142 ASP B CA 1
ATOM 3954 C C . ASP B 1 142 ? -8.484 3.527 -11.609 1 97.62 142 ASP B C 1
ATOM 3956 O O . ASP B 1 142 ? -9.406 3.17 -10.883 1 97.62 142 ASP B O 1
ATOM 3960 N N . SER B 1 143 ? -8.25 4.828 -11.867 1 97.31 143 SER B N 1
ATOM 3961 C CA . SER B 1 143 ? -9.164 5.844 -11.367 1 97.31 143 SER B CA 1
ATOM 3962 C C . SER B 1 143 ? -10.5 5.797 -12.102 1 97.31 143 SER B C 1
ATOM 3964 O O . SER B 1 143 ? -10.594 5.199 -13.18 1 97.31 143 SER B O 1
ATOM 3966 N N . ALA B 1 144 ? -11.508 6.402 -11.5 1 95.38 144 ALA B N 1
ATOM 3967 C CA . ALA B 1 144 ? -12.836 6.402 -12.109 1 95.38 144 ALA B CA 1
ATOM 3968 C C . ALA B 1 144 ? -12.805 7.031 -13.5 1 95.38 144 ALA B C 1
ATOM 3970 O O . ALA B 1 144 ? -13.289 6.441 -14.469 1 95.38 144 ALA B O 1
ATOM 3971 N N . PRO B 1 145 ? -12.141 8.219 -13.648 1 96 145 PRO B N 1
ATOM 3972 C CA . PRO B 1 145 ? -12.07 8.797 -14.992 1 96 145 PRO B CA 1
ATOM 3973 C C . PRO B 1 145 ? -11.328 7.906 -15.977 1 96 145 PRO B C 1
ATOM 3975 O O . PRO B 1 145 ? -11.695 7.828 -17.156 1 96 145 PRO B O 1
ATOM 3978 N N . ALA B 1 146 ? -10.281 7.246 -15.531 1 96.81 146 ALA B N 1
ATOM 3979 C CA . ALA B 1 146 ? -9.523 6.363 -16.406 1 96.81 146 ALA B CA 1
ATOM 3980 C C . ALA B 1 146 ? -10.383 5.18 -16.859 1 96.81 146 ALA B C 1
ATOM 3982 O O . ALA B 1 146 ? -10.344 4.793 -18.031 1 96.81 146 ALA B O 1
ATOM 3983 N N . ILE B 1 147 ? -11.109 4.594 -15.977 1 96.75 147 ILE B N 1
ATOM 3984 C CA . ILE B 1 147 ? -11.992 3.475 -16.281 1 96.75 147 ILE B CA 1
ATOM 3985 C C . ILE B 1 147 ? -13.062 3.918 -17.266 1 96.75 147 ILE B C 1
ATOM 3987 O O . ILE B 1 147 ? -13.352 3.213 -18.234 1 96.75 147 ILE B O 1
ATOM 3991 N N . GLU B 1 148 ? -13.609 5.098 -17.031 1 96.19 148 GLU B N 1
ATOM 3992 C CA . GLU B 1 148 ? -14.633 5.617 -17.938 1 96.19 148 GLU B CA 1
ATOM 3993 C C . GLU B 1 148 ? -14.062 5.879 -19.328 1 96.19 148 GLU B C 1
ATOM 3995 O O . GLU B 1 148 ? -14.742 5.652 -20.328 1 96.19 148 GLU B O 1
ATOM 4000 N N . ALA B 1 149 ? -12.914 6.367 -19.344 1 96.56 149 ALA B N 1
ATOM 4001 C CA . ALA B 1 149 ? -12.273 6.625 -20.641 1 96.56 149 ALA B CA 1
ATOM 4002 C C . ALA B 1 149 ? -12.047 5.324 -21.406 1 96.56 149 ALA B C 1
ATOM 4004 O O . ALA B 1 149 ? -12.164 5.297 -22.641 1 96.56 149 ALA B O 1
ATOM 4005 N N . ALA B 1 150 ? -11.781 4.277 -20.719 1 95.38 150 ALA B N 1
ATOM 4006 C CA . ALA B 1 150 ? -11.43 3.008 -21.359 1 95.38 150 ALA B CA 1
ATOM 4007 C C . ALA B 1 150 ? -12.68 2.221 -21.734 1 95.38 150 ALA B C 1
ATOM 4009 O O . ALA B 1 150 ? -12.695 1.534 -22.766 1 95.38 150 ALA B O 1
ATOM 4010 N N . TYR B 1 151 ? -13.781 2.34 -20.891 1 96.25 151 TYR B N 1
ATOM 4011 C CA . TYR B 1 151 ? -14.859 1.375 -21.047 1 96.25 151 TYR B CA 1
ATOM 4012 C C . TYR B 1 151 ? -16.203 2.082 -21.188 1 96.25 151 TYR B C 1
ATOM 4014 O O . TYR B 1 151 ? -17.234 1.437 -21.391 1 96.25 151 TYR B O 1
ATOM 4022 N N . GLY B 1 152 ? -16.25 3.34 -20.969 1 95.94 152 GLY B N 1
ATOM 4023 C CA . GLY B 1 152 ? -17.469 4.109 -21.109 1 95.94 152 GLY B CA 1
ATOM 4024 C C . GLY B 1 152 ? -17.906 4.781 -19.828 1 95.94 152 GLY B C 1
ATOM 4025 O O . GLY B 1 152 ? -17.625 4.285 -18.734 1 95.94 152 GLY B O 1
ATOM 4026 N N . VAL B 1 153 ? -18.609 5.875 -19.953 1 93.94 153 VAL B N 1
ATOM 4027 C CA . VAL B 1 153 ? -19.078 6.68 -18.828 1 93.94 153 VAL B CA 1
ATOM 4028 C C . VAL B 1 153 ? -19.984 5.836 -17.938 1 93.94 153 VAL B C 1
ATOM 4030 O O . VAL B 1 153 ? -20.875 5.133 -18.422 1 93.94 153 VAL B O 1
ATOM 4033 N N . GLY B 1 154 ? -19.703 5.883 -16.688 1 91.19 154 GLY B N 1
ATOM 4034 C CA . GLY B 1 154 ? -20.531 5.18 -15.727 1 91.19 154 GLY B CA 1
ATOM 4035 C C . GLY B 1 154 ? -20.172 3.709 -15.594 1 91.19 154 GLY B C 1
ATOM 4036 O O . GLY B 1 154 ? -20.766 2.994 -14.781 1 91.19 154 GLY B O 1
ATOM 4037 N N . HIS B 1 155 ? -19.188 3.236 -16.297 1 92.88 155 HIS B N 1
ATOM 4038 C CA . HIS B 1 155 ? -18.797 1.828 -16.281 1 92.88 155 HIS B CA 1
ATOM 4039 C C . HIS B 1 155 ? -18.188 1.438 -14.945 1 92.88 155 HIS B C 1
ATOM 4041 O O . HIS B 1 155 ? -17.328 2.156 -14.414 1 92.88 155 HIS B O 1
ATOM 4047 N N . SER B 1 156 ? -18.641 0.335 -14.406 1 89.69 156 SER B N 1
ATOM 4048 C CA . SER B 1 156 ? -18 -0.276 -13.242 1 89.69 156 SER B CA 1
ATOM 4049 C C . SER B 1 156 ? -17.109 -1.439 -13.648 1 89.69 156 SER B C 1
ATOM 4051 O O . SER B 1 156 ? -17.578 -2.434 -14.203 1 89.69 156 SER B O 1
ATOM 4053 N N . PRO B 1 157 ? -15.938 -1.268 -13.367 1 93.12 157 PRO B N 1
ATOM 4054 C CA . PRO B 1 157 ? -15.016 -2.301 -13.859 1 93.12 157 PRO B CA 1
ATOM 4055 C C . PRO B 1 157 ? -15.242 -3.654 -13.188 1 93.12 157 PRO B C 1
ATOM 4057 O O . PRO B 1 157 ? -15.547 -3.717 -12 1 93.12 157 PRO B O 1
ATOM 4060 N N . LYS B 1 158 ? -15.023 -4.699 -13.977 1 91.69 158 LYS B N 1
ATOM 4061 C CA . LYS B 1 158 ? -15.203 -6.062 -13.484 1 91.69 158 LYS B CA 1
ATOM 4062 C C . LYS B 1 158 ? -13.953 -6.555 -12.758 1 91.69 158 LYS B C 1
ATOM 4064 O O . LYS B 1 158 ? -14.023 -7.492 -11.961 1 91.69 158 LYS B O 1
ATOM 4069 N N . ASP B 1 159 ? -12.898 -5.844 -13.062 1 89.38 159 ASP B N 1
ATOM 4070 C CA . ASP B 1 159 ? -11.617 -6.27 -12.516 1 89.38 159 ASP B CA 1
ATOM 4071 C C . ASP B 1 159 ? -10.711 -5.07 -12.234 1 89.38 159 ASP B C 1
ATOM 4073 O O . ASP B 1 159 ? -10.289 -4.379 -13.164 1 89.38 159 ASP B O 1
ATOM 4077 N N . VAL B 1 160 ? -10.516 -4.734 -11.008 1 93.19 160 VAL B N 1
ATOM 4078 C CA . VAL B 1 160 ? -9.477 -3.793 -10.594 1 93.19 160 VAL B CA 1
ATOM 4079 C C . VAL B 1 160 ? -8.484 -4.492 -9.664 1 93.19 160 VAL B C 1
ATOM 4081 O O . VAL B 1 160 ? -8.875 -5.352 -8.867 1 93.19 160 VAL B O 1
ATOM 4084 N N . PRO B 1 161 ? -7.254 -4.191 -9.812 1 96.81 161 PRO B N 1
ATOM 4085 C CA . PRO B 1 161 ? -6.273 -4.953 -9.039 1 96.81 161 PRO B CA 1
ATOM 4086 C C . PRO B 1 161 ? -6.496 -4.848 -7.531 1 96.81 161 PRO B C 1
ATOM 4088 O O . PRO B 1 161 ? -6.527 -3.742 -6.984 1 96.81 161 PRO B O 1
ATOM 4091 N N . CYS B 1 162 ? -6.57 -5.98 -6.926 1 97.19 162 CYS B N 1
ATOM 4092 C CA . CYS B 1 162 ? -6.688 -6.043 -5.473 1 97.19 162 CYS B CA 1
ATOM 4093 C C . CYS B 1 162 ? -5.32 -5.93 -4.812 1 97.19 162 CYS B C 1
ATOM 4095 O O . CYS B 1 162 ? -5.199 -5.359 -3.727 1 97.19 162 CYS B O 1
ATOM 4097 N N . ASN B 1 163 ? -4.312 -6.594 -5.426 1 98.5 163 ASN B N 1
ATOM 4098 C CA . ASN B 1 163 ? -2.932 -6.355 -5.02 1 98.5 163 ASN B CA 1
ATOM 4099 C C . ASN B 1 163 ? -2.412 -5.02 -5.543 1 98.5 163 ASN B C 1
ATOM 4101 O O . ASN B 1 163 ? -2.482 -4.75 -6.742 1 98.5 163 ASN B O 1
ATOM 4105 N N . ARG B 1 164 ? -1.907 -4.195 -4.645 1 98.56 164 ARG B N 1
ATOM 4106 C CA . ARG B 1 164 ? -1.747 -2.785 -4.973 1 98.56 164 ARG B CA 1
ATOM 4107 C C . ARG B 1 164 ? -0.278 -2.436 -5.188 1 98.56 164 ARG B C 1
ATOM 4109 O O . ARG B 1 164 ? 0.056 -1.649 -6.074 1 98.56 164 ARG B O 1
ATOM 4116 N N . GLU B 1 165 ? 0.562 -2.977 -4.379 1 98.75 165 GLU B N 1
ATOM 4117 C CA . GLU B 1 165 ? 1.978 -2.621 -4.441 1 98.75 165 GLU B CA 1
ATOM 4118 C C . GLU B 1 165 ? 2.844 -3.689 -3.781 1 98.75 165 GLU B C 1
ATOM 4120 O O . GLU B 1 165 ? 2.379 -4.422 -2.904 1 98.75 165 GLU B O 1
ATOM 4125 N N . ILE B 1 166 ? 4.078 -3.799 -4.266 1 98.81 166 ILE B N 1
ATOM 4126 C CA . ILE B 1 166 ? 5.074 -4.727 -3.734 1 98.81 166 ILE B CA 1
ATOM 4127 C C . ILE B 1 166 ? 6.238 -3.943 -3.133 1 98.81 166 ILE B C 1
ATOM 4129 O O . ILE B 1 166 ? 6.785 -3.043 -3.773 1 98.81 166 ILE B O 1
ATOM 4133 N N . HIS B 1 167 ? 6.574 -4.195 -1.889 1 98.69 167 HIS B N 1
ATOM 4134 C CA . HIS B 1 167 ? 7.785 -3.691 -1.253 1 98.69 167 HIS B CA 1
ATOM 4135 C C . HIS B 1 167 ? 8.836 -4.789 -1.107 1 98.69 167 HIS B C 1
ATOM 4137 O O . HIS B 1 167 ? 8.531 -5.879 -0.609 1 98.69 167 HIS B O 1
ATOM 4143 N N . ILE B 1 168 ? 10.07 -4.523 -1.505 1 98.62 168 ILE B N 1
ATOM 4144 C CA . ILE B 1 168 ? 11.156 -5.488 -1.422 1 98.62 168 ILE B CA 1
ATOM 4145 C C . ILE B 1 168 ? 12.289 -4.922 -0.56 1 98.62 168 ILE B C 1
ATOM 4147 O O . ILE B 1 168 ? 12.742 -3.801 -0.788 1 98.62 168 ILE B O 1
ATOM 4151 N N . ASN B 1 169 ? 12.656 -5.668 0.409 1 96.25 169 ASN B N 1
ATOM 4152 C CA . ASN B 1 169 ? 13.734 -5.266 1.305 1 96.25 169 ASN B CA 1
ATOM 4153 C C . ASN B 1 169 ? 14.742 -6.391 1.511 1 96.25 169 ASN B C 1
ATOM 4155 O O . ASN B 1 169 ? 14.375 -7.566 1.502 1 96.25 169 ASN B O 1
ATOM 4159 N N . ILE B 1 170 ? 15.984 -6.031 1.686 1 96.56 170 ILE B N 1
ATOM 4160 C CA . ILE B 1 170 ? 17.016 -6.988 2.086 1 96.56 170 ILE B CA 1
ATOM 4161 C C . ILE B 1 170 ? 17.234 -6.898 3.592 1 96.56 170 ILE B C 1
ATOM 4163 O O . ILE B 1 170 ? 17.609 -5.84 4.109 1 96.56 170 ILE B O 1
ATOM 4167 N N . ILE B 1 171 ? 16.906 -7.945 4.281 1 94.5 171 ILE B N 1
ATOM 4168 C CA . ILE B 1 171 ? 17.109 -8.055 5.723 1 94.5 171 ILE B CA 1
ATOM 4169 C C . ILE B 1 171 ? 18.078 -9.195 6.023 1 94.5 171 ILE B C 1
ATOM 4171 O O . ILE B 1 171 ? 17.781 -10.352 5.727 1 94.5 171 ILE B O 1
ATOM 4175 N N . GLU B 1 172 ? 19.281 -8.859 6.629 1 93.25 172 GLU B N 1
ATOM 4176 C CA . GLU B 1 172 ? 20.312 -9.859 6.914 1 93.25 172 GLU B CA 1
ATOM 4177 C C . GLU B 1 172 ? 20.625 -10.688 5.676 1 93.25 172 GLU B C 1
ATOM 4179 O O . GLU B 1 172 ? 20.625 -11.922 5.727 1 93.25 172 GLU B O 1
ATOM 4184 N N . ASP B 1 173 ? 20.703 -10.062 4.547 1 95.88 173 ASP B N 1
ATOM 4185 C CA . ASP B 1 173 ? 21.125 -10.609 3.26 1 95.88 173 ASP B CA 1
ATOM 4186 C C . ASP B 1 173 ? 20.078 -11.555 2.695 1 95.88 173 ASP B C 1
ATOM 4188 O O . ASP B 1 173 ? 20.391 -12.438 1.896 1 95.88 173 ASP B O 1
ATOM 4192 N N . LYS B 1 174 ? 18.906 -11.445 3.193 1 97.81 174 LYS B N 1
ATOM 4193 C CA . LYS B 1 174 ? 17.766 -12.18 2.646 1 97.81 174 LYS B CA 1
ATOM 4194 C C . LYS B 1 174 ? 16.781 -11.234 1.964 1 97.81 174 LYS B C 1
ATOM 4196 O O . LYS B 1 174 ? 16.516 -10.133 2.457 1 97.81 174 LYS B O 1
ATOM 4201 N N . LEU B 1 175 ? 16.297 -11.617 0.807 1 98.44 175 LEU B N 1
ATOM 4202 C CA . LEU B 1 175 ? 15.297 -10.82 0.092 1 98.44 175 LEU B CA 1
ATOM 4203 C C . LEU B 1 175 ? 13.898 -11.078 0.643 1 98.44 175 LEU B C 1
ATOM 4205 O O . LEU B 1 175 ? 13.328 -12.148 0.424 1 98.44 175 LEU B O 1
ATOM 4209 N N . CYS B 1 176 ? 13.383 -10.148 1.363 1 98.12 176 CYS B N 1
ATOM 4210 C CA . CYS B 1 176 ? 12.031 -10.18 1.901 1 98.12 176 CYS B CA 1
ATOM 4211 C C . CYS B 1 176 ? 11.078 -9.375 1.021 1 98.12 176 CYS B C 1
ATOM 4213 O O . CYS B 1 176 ? 11.492 -8.43 0.354 1 98.12 176 CYS B O 1
ATOM 4215 N N . MET B 1 177 ? 9.898 -9.789 0.984 1 98.56 177 MET B N 1
ATOM 4216 C CA . MET B 1 177 ? 8.93 -9.109 0.126 1 98.56 177 MET B CA 1
ATOM 4217 C C . MET B 1 177 ? 7.574 -9 0.814 1 98.56 177 MET B C 1
ATOM 4219 O O . MET B 1 177 ? 7.137 -9.93 1.487 1 98.56 177 MET B O 1
ATOM 4223 N N . LYS B 1 178 ? 6.988 -7.855 0.701 1 98.12 178 LYS B N 1
ATOM 4224 C CA . LYS B 1 178 ? 5.656 -7.555 1.213 1 98.12 178 LYS B CA 1
ATOM 4225 C C . LYS B 1 178 ? 4.723 -7.113 0.088 1 98.12 178 LYS B C 1
ATOM 4227 O O . LYS B 1 178 ? 5.078 -6.258 -0.722 1 98.12 178 LYS B O 1
ATOM 4232 N N . VAL B 1 179 ? 3.553 -7.719 0.049 1 98.56 179 VAL B N 1
ATOM 4233 C CA . VAL B 1 179 ? 2.525 -7.301 -0.901 1 98.56 179 VAL B CA 1
ATOM 4234 C C . VAL B 1 179 ? 1.365 -6.645 -0.155 1 98.56 179 VAL B C 1
ATOM 4236 O O . VAL B 1 179 ? 0.889 -7.176 0.853 1 98.56 179 VAL B O 1
ATOM 4239 N N . ILE B 1 180 ? 0.984 -5.504 -0.64 1 98.44 180 ILE B N 1
ATOM 4240 C CA . ILE B 1 180 ? -0.152 -4.773 -0.088 1 98.44 180 ILE B CA 1
ATOM 4241 C C . ILE B 1 180 ? -1.405 -5.074 -0.907 1 98.44 180 ILE B C 1
ATOM 4243 O O . ILE B 1 180 ? -1.409 -4.91 -2.129 1 98.44 180 ILE B O 1
ATOM 4247 N N . GLN B 1 181 ? -2.414 -5.473 -0.204 1 98.56 181 GLN B N 1
ATOM 4248 C CA . GLN B 1 181 ? -3.668 -5.836 -0.858 1 98.56 181 GLN B CA 1
ATOM 4249 C C . GLN B 1 181 ? -4.852 -5.133 -0.203 1 98.56 181 GLN B C 1
ATOM 4251 O O . GLN B 1 181 ? -5.023 -5.195 1.017 1 98.56 181 GLN B O 1
ATOM 4256 N N . ARG B 1 182 ? -5.703 -4.488 -0.998 1 97.5 182 ARG B N 1
ATOM 4257 C CA . ARG B 1 182 ? -6.844 -3.76 -0.454 1 97.5 182 ARG B CA 1
ATOM 4258 C C . ARG B 1 182 ? -7.973 -4.711 -0.074 1 97.5 182 ARG B C 1
ATOM 4260 O O . ARG B 1 182 ? -8.641 -4.516 0.944 1 97.5 182 ARG B O 1
ATOM 4267 N N . SER B 1 183 ? -8.203 -5.684 -0.93 1 96.44 183 SER B N 1
ATOM 4268 C CA . SER B 1 183 ? -9.297 -6.641 -0.8 1 96.44 183 SER B CA 1
ATOM 4269 C C . SER B 1 183 ? -8.859 -8.047 -1.198 1 96.44 183 SER B C 1
ATOM 4271 O O . SER B 1 183 ? -8.375 -8.258 -2.312 1 96.44 183 SER B O 1
ATOM 4273 N N . GLY B 1 184 ? -9.023 -8.938 -0.289 1 97 184 GLY B N 1
ATOM 4274 C CA . GLY B 1 184 ? -8.531 -10.281 -0.556 1 97 184 GLY B CA 1
ATOM 4275 C C . GLY B 1 184 ? -9.57 -11.359 -0.304 1 97 184 GLY B C 1
ATOM 4276 O O . GLY B 1 184 ? -10.016 -11.539 0.829 1 97 184 GLY B O 1
ATOM 4277 N N . ASP B 1 185 ? -9.953 -12.07 -1.322 1 96 185 ASP B N 1
ATOM 4278 C CA . ASP B 1 185 ? -10.789 -13.258 -1.18 1 96 185 ASP B CA 1
ATOM 4279 C C . ASP B 1 185 ? -9.984 -14.43 -0.616 1 96 185 ASP B C 1
ATOM 4281 O O . ASP B 1 185 ? -9.094 -14.961 -1.287 1 96 185 ASP B O 1
ATOM 4285 N N . MET B 1 186 ? -10.344 -14.859 0.487 1 96.44 186 MET B N 1
ATOM 4286 C CA . MET B 1 186 ? -9.531 -15.836 1.216 1 96.44 186 MET B CA 1
ATOM 4287 C C . MET B 1 186 ? -9.758 -17.234 0.679 1 96.44 186 MET B C 1
ATOM 4289 O O . MET B 1 186 ? -9.055 -18.172 1.064 1 96.44 186 MET B O 1
ATOM 4293 N N . LEU B 1 187 ? -10.68 -17.406 -0.245 1 93.94 187 LEU B N 1
ATOM 4294 C CA . LEU B 1 187 ? -10.875 -18.719 -0.858 1 93.94 187 LEU B CA 1
ATOM 4295 C C . LEU B 1 187 ? -10.188 -18.797 -2.217 1 93.94 187 LEU B C 1
ATOM 4297 O O . LEU B 1 187 ? -9.656 -19.844 -2.594 1 93.94 187 LEU B O 1
ATOM 4301 N N . PHE B 1 188 ? -10.156 -17.672 -2.967 1 91.19 188 PHE B N 1
ATOM 4302 C CA . PHE B 1 188 ? -9.695 -17.766 -4.348 1 91.19 188 PHE B CA 1
ATOM 4303 C C . PHE B 1 188 ? -8.43 -16.938 -4.547 1 91.19 188 PHE B C 1
ATOM 4305 O O . PHE B 1 188 ? -7.355 -17.5 -4.793 1 91.19 188 PHE B O 1
ATOM 4312 N N . GLY B 1 189 ? -8.492 -15.641 -4.406 1 93.56 189 GLY B N 1
ATOM 4313 C CA . GLY B 1 189 ? -7.32 -14.797 -4.605 1 93.56 189 GLY B CA 1
ATOM 4314 C C . GLY B 1 189 ? -6.285 -14.953 -3.508 1 93.56 189 GLY B C 1
ATOM 4315 O O . GLY B 1 189 ? -5.328 -15.719 -3.652 1 93.56 189 GLY B O 1
ATOM 4316 N N . THR B 1 190 ? -6.629 -14.414 -2.428 1 92.75 190 THR B N 1
ATOM 4317 C CA . THR B 1 190 ? -5.746 -14.391 -1.266 1 92.75 190 THR B CA 1
ATOM 4318 C C . THR B 1 190 ? -5.531 -15.805 -0.723 1 92.75 190 THR B C 1
ATOM 4320 O O . THR B 1 190 ? -4.453 -16.125 -0.221 1 92.75 190 THR B O 1
ATOM 4323 N N . GLY B 1 191 ? -6.465 -16.625 -0.93 1 93.69 191 GLY B N 1
ATOM 4324 C CA . GLY B 1 191 ? -6.379 -17.969 -0.364 1 93.69 191 GLY B CA 1
ATOM 4325 C C . GLY B 1 191 ? -5.773 -18.984 -1.317 1 93.69 191 GLY B C 1
ATOM 4326 O O . GLY B 1 191 ? -5.707 -20.172 -1.005 1 93.69 191 GLY B O 1
ATOM 4327 N N . SER B 1 192 ? -5.336 -18.516 -2.473 1 94.38 192 SER B N 1
ATOM 4328 C CA . SER B 1 192 ? -4.871 -19.5 -3.449 1 94.38 192 SER B CA 1
ATOM 4329 C C . SER B 1 192 ? -3.828 -18.906 -4.383 1 94.38 192 SER B C 1
ATOM 4331 O O . SER B 1 192 ? -2.633 -18.922 -4.082 1 94.38 192 SER B O 1
ATOM 4333 N N . ILE B 1 193 ? -4.262 -18.172 -5.418 1 97.06 193 ILE B N 1
ATOM 4334 C CA . ILE B 1 193 ? -3.408 -17.844 -6.551 1 97.06 193 ILE B CA 1
ATOM 4335 C C . ILE B 1 193 ? -2.439 -16.734 -6.164 1 97.06 193 ILE B C 1
ATOM 4337 O O . ILE B 1 193 ? -1.281 -16.734 -6.586 1 97.06 193 ILE B O 1
ATOM 4341 N N . ASN B 1 194 ? -2.832 -15.773 -5.293 1 97.94 194 ASN B N 1
ATOM 4342 C CA . ASN B 1 194 ? -2.02 -14.594 -5.027 1 97.94 194 ASN B CA 1
ATOM 4343 C C . ASN B 1 194 ? -0.741 -14.953 -4.273 1 97.94 194 ASN B C 1
ATOM 4345 O O . ASN B 1 194 ? 0.358 -14.602 -4.711 1 97.94 194 ASN B O 1
ATOM 4349 N N . PRO B 1 195 ? -0.88 -15.648 -3.172 1 97.69 195 PRO B N 1
ATOM 4350 C CA . PRO B 1 195 ? 0.38 -15.992 -2.506 1 97.69 195 PRO B CA 1
ATOM 4351 C C . PRO B 1 195 ? 1.276 -16.891 -3.357 1 97.69 195 PRO B C 1
ATOM 4353 O O . PRO B 1 195 ? 2.504 -16.797 -3.273 1 97.69 195 PRO B O 1
ATOM 4356 N N . PHE B 1 196 ? 0.71 -17.75 -4.16 1 98.12 196 PHE B N 1
ATOM 4357 C CA . PHE B 1 196 ? 1.511 -18.578 -5.07 1 98.12 196 PHE B CA 1
ATOM 4358 C C . PHE B 1 196 ? 2.303 -17.688 -6.027 1 98.12 196 PHE B C 1
ATOM 4360 O O . PHE B 1 196 ? 3.527 -17.812 -6.117 1 98.12 196 PHE B O 1
ATOM 4367 N N . GLU B 1 197 ? 1.647 -16.812 -6.68 1 98.44 197 GLU B N 1
ATOM 4368 C CA . GLU B 1 197 ? 2.25 -15.953 -7.699 1 98.44 197 GLU B CA 1
ATOM 4369 C C . GLU B 1 197 ? 3.334 -15.062 -7.098 1 98.44 197 GLU B C 1
ATOM 4371 O O . GLU B 1 197 ? 4.426 -14.938 -7.66 1 98.44 197 GLU B O 1
ATOM 4376 N N . PHE B 1 198 ? 3.064 -14.492 -5.945 1 98.81 198 PHE B N 1
ATOM 4377 C CA . PHE B 1 198 ? 3.973 -13.477 -5.426 1 98.81 198 PHE B CA 1
ATOM 4378 C C . PHE B 1 198 ? 5.148 -14.117 -4.703 1 98.81 198 PHE B C 1
ATOM 4380 O O . PHE B 1 198 ? 6.262 -13.586 -4.727 1 98.81 198 PHE B O 1
ATOM 4387 N N . THR B 1 199 ? 4.957 -15.273 -4.066 1 98.69 199 THR B N 1
ATOM 4388 C CA . THR B 1 199 ? 6.113 -15.977 -3.521 1 98.69 199 THR B CA 1
ATOM 4389 C C . THR B 1 199 ? 6.984 -16.531 -4.645 1 98.69 199 THR B C 1
ATOM 4391 O O . THR B 1 199 ? 8.203 -16.609 -4.508 1 98.69 199 THR B O 1
ATOM 4394 N N . PHE B 1 200 ? 6.336 -16.938 -5.727 1 98.75 200 PHE B N 1
ATOM 4395 C CA . PHE B 1 200 ? 7.062 -17.328 -6.926 1 98.75 200 PHE B CA 1
ATOM 4396 C C . PHE B 1 200 ? 7.91 -16.188 -7.449 1 98.75 200 PHE B C 1
ATOM 4398 O O . PHE B 1 200 ? 9.109 -16.344 -7.699 1 98.75 200 PHE B O 1
ATOM 4405 N N . LEU B 1 201 ? 7.355 -15.023 -7.566 1 98.81 201 LEU B N 1
ATOM 4406 C CA . LEU B 1 201 ? 8.078 -13.828 -7.992 1 98.81 201 LEU B CA 1
ATOM 4407 C C . LEU B 1 201 ? 9.219 -13.508 -7.031 1 98.81 201 LEU B C 1
ATOM 4409 O O . LEU B 1 201 ? 10.32 -13.156 -7.465 1 98.81 201 LEU B O 1
ATOM 4413 N N . GLN B 1 202 ? 8.922 -13.578 -5.766 1 98.81 202 GLN B N 1
ATOM 4414 C CA . GLN B 1 202 ? 9.945 -13.312 -4.758 1 98.81 202 GLN B CA 1
ATOM 4415 C C . GLN B 1 202 ? 11.172 -14.195 -4.984 1 98.81 202 GLN B C 1
ATOM 4417 O O . GLN B 1 202 ? 12.305 -13.719 -4.902 1 98.81 202 GLN B O 1
ATOM 4422 N N . GLU B 1 203 ? 10.906 -15.438 -5.172 1 98.69 203 GLU B N 1
ATOM 4423 C CA . GLU B 1 203 ? 12.023 -16.359 -5.363 1 98.69 203 GLU B CA 1
ATOM 4424 C C . GLU B 1 203 ? 12.781 -16.047 -6.652 1 98.69 203 GLU B C 1
ATOM 4426 O O . GLU B 1 203 ? 14.008 -16.141 -6.695 1 98.69 203 GLU B O 1
ATOM 4431 N N . LEU B 1 204 ? 12.055 -15.719 -7.734 1 98.69 204 LEU B N 1
ATOM 4432 C CA . LEU B 1 204 ? 12.711 -15.281 -8.961 1 98.69 204 LEU B CA 1
ATOM 4433 C C . LEU B 1 204 ? 13.633 -14.102 -8.703 1 98.69 204 LEU B C 1
ATOM 4435 O O . LEU B 1 204 ? 14.766 -14.062 -9.195 1 98.69 204 LEU B O 1
ATOM 4439 N N . LEU B 1 205 ? 13.148 -13.164 -7.926 1 98.5 205 LEU B N 1
ATOM 4440 C CA . LEU B 1 205 ? 13.93 -11.969 -7.625 1 98.5 205 LEU B CA 1
ATOM 4441 C C . LEU B 1 205 ? 15.125 -12.305 -6.746 1 98.5 205 LEU B C 1
ATOM 4443 O O . LEU B 1 205 ? 16.219 -11.742 -6.922 1 98.5 205 LEU B O 1
ATOM 4447 N N . SER B 1 206 ? 14.859 -13.164 -5.777 1 98.38 206 SER B N 1
ATOM 4448 C CA . SER B 1 206 ? 15.969 -13.633 -4.949 1 98.38 206 SER B CA 1
ATOM 4449 C C . SER B 1 206 ? 17.078 -14.234 -5.801 1 98.38 206 SER B C 1
ATOM 4451 O O . SER B 1 206 ? 18.25 -13.883 -5.637 1 98.38 206 SER B O 1
ATOM 4453 N N . GLU B 1 207 ? 16.797 -15.086 -6.723 1 98.12 207 GLU B N 1
ATOM 4454 C CA . GLU B 1 207 ? 17.781 -15.742 -7.578 1 98.12 207 GLU B CA 1
ATOM 4455 C C . GLU B 1 207 ? 18.438 -14.742 -8.531 1 98.12 207 GLU B C 1
ATOM 4457 O O . GLU B 1 207 ? 19.641 -14.844 -8.812 1 98.12 207 GLU B O 1
ATOM 4462 N N . ALA B 1 208 ? 17.656 -13.805 -9.016 1 97.56 208 ALA B N 1
ATOM 4463 C CA . ALA B 1 208 ? 18.172 -12.805 -9.945 1 97.56 208 ALA B CA 1
ATOM 4464 C C . ALA B 1 208 ? 19.172 -11.875 -9.258 1 97.56 208 ALA B C 1
ATOM 4466 O O . ALA B 1 208 ? 20.109 -11.383 -9.891 1 97.56 208 ALA B O 1
ATOM 4467 N N . THR B 1 209 ? 18.984 -11.578 -8.016 1 97.69 209 THR B N 1
ATOM 4468 C CA . THR B 1 209 ? 19.797 -10.609 -7.301 1 97.69 209 THR B CA 1
ATOM 4469 C C . THR B 1 209 ? 20.922 -11.305 -6.547 1 97.69 209 THR B C 1
ATOM 4471 O O . THR B 1 209 ? 21.906 -10.672 -6.152 1 97.69 209 THR B O 1
ATOM 4474 N N . GLY B 1 210 ? 20.75 -12.594 -6.23 1 97.25 210 GLY B N 1
ATOM 4475 C CA . GLY B 1 210 ? 21.766 -13.359 -5.523 1 97.25 210 GLY B CA 1
ATOM 4476 C C . GLY B 1 210 ? 21.562 -13.375 -4.02 1 97.25 210 GLY B C 1
ATOM 4477 O O . GLY B 1 210 ? 22.297 -14.039 -3.293 1 97.25 210 GLY B O 1
ATOM 4478 N N . TYR B 1 211 ? 20.562 -12.648 -3.494 1 98.06 211 TYR B N 1
ATOM 4479 C CA . TYR B 1 211 ? 20.25 -12.68 -2.068 1 98.06 211 TYR B CA 1
ATOM 4480 C C . TYR B 1 211 ? 19.5 -13.961 -1.707 1 98.06 211 TYR B C 1
ATOM 4482 O O . TYR B 1 211 ? 18.75 -14.5 -2.521 1 98.06 211 TYR B O 1
ATOM 4490 N N . ALA B 1 212 ? 19.734 -14.445 -0.502 1 98.19 212 ALA B N 1
ATOM 4491 C CA . ALA B 1 212 ? 18.969 -15.594 -0.029 1 98.19 212 ALA B CA 1
ATOM 4492 C C . ALA B 1 212 ? 17.484 -15.258 0.082 1 98.19 212 ALA B C 1
ATOM 4494 O O . ALA B 1 212 ? 17.109 -14.086 0.233 1 98.19 212 ALA B O 1
ATOM 4495 N N . LEU B 1 213 ? 16.672 -16.266 -0.033 1 98.31 213 LEU B N 1
ATOM 4496 C CA . LEU B 1 213 ? 15.227 -16.094 0.064 1 98.31 213 LEU B CA 1
ATOM 4497 C C . LEU B 1 213 ? 14.805 -15.82 1.506 1 98.31 213 LEU B C 1
ATOM 4499 O O . LEU B 1 213 ? 15.148 -16.594 2.408 1 98.31 213 LEU B O 1
ATOM 4503 N N . GLY B 1 214 ? 14.125 -14.695 1.771 1 98.12 214 GLY B N 1
ATOM 4504 C CA . GLY B 1 214 ? 13.609 -14.336 3.084 1 98.12 214 GLY B CA 1
ATOM 4505 C C . GLY B 1 214 ? 12.125 -14.609 3.236 1 98.12 214 GLY B C 1
ATOM 4506 O O . GLY B 1 214 ? 11.562 -15.414 2.498 1 98.12 214 GLY B O 1
ATOM 4507 N N . ASP B 1 215 ? 11.523 -13.984 4.199 1 98 215 ASP B N 1
ATOM 4508 C CA . ASP B 1 215 ? 10.109 -14.219 4.488 1 98 215 ASP B CA 1
ATOM 4509 C C . ASP B 1 215 ? 9.211 -13.438 3.529 1 98 215 ASP B C 1
ATOM 4511 O O . ASP B 1 215 ? 9.688 -12.555 2.807 1 98 215 ASP B O 1
ATOM 4515 N N . TYR B 1 216 ? 8.016 -13.867 3.441 1 98.12 216 TYR B N 1
ATOM 4516 C CA . TYR B 1 216 ? 6.973 -13.234 2.639 1 98.12 216 TYR B CA 1
ATOM 4517 C C . TYR B 1 216 ? 5.848 -12.711 3.521 1 98.12 216 TYR B C 1
ATOM 4519 O O . TYR B 1 216 ? 5.414 -13.391 4.457 1 98.12 216 TYR B O 1
ATOM 4527 N N . GLN B 1 217 ? 5.453 -11.469 3.199 1 97.12 217 GLN B N 1
ATOM 4528 C CA . GLN B 1 217 ? 4.336 -10.875 3.922 1 97.12 217 GLN B CA 1
ATOM 4529 C C . GLN B 1 217 ? 3.219 -10.461 2.967 1 97.12 217 GLN B C 1
ATOM 4531 O O . GLN B 1 217 ? 3.486 -9.945 1.879 1 97.12 217 GLN B O 1
ATOM 4536 N N . TRP B 1 218 ? 2.078 -10.664 3.402 1 95.5 218 TRP B N 1
ATOM 4537 C CA . TRP B 1 218 ? 0.862 -10.273 2.695 1 95.5 218 TRP B CA 1
ATOM 4538 C C . TRP B 1 218 ? -0.057 -9.461 3.598 1 95.5 218 TRP B C 1
ATOM 4540 O O . TRP B 1 218 ? -0.623 -9.984 4.559 1 95.5 218 TRP B O 1
ATOM 4550 N N . ASP B 1 219 ? -0.178 -8.164 3.307 1 96.69 219 ASP B N 1
ATOM 4551 C CA . ASP B 1 219 ? -0.961 -7.23 4.109 1 96.69 219 ASP B CA 1
ATOM 4552 C C . ASP B 1 219 ? -2.314 -6.945 3.461 1 96.69 219 ASP B C 1
ATOM 4554 O O . ASP B 1 219 ? -2.408 -6.129 2.545 1 96.69 219 ASP B O 1
ATOM 4558 N N . VAL B 1 220 ? -3.348 -7.516 4.047 1 98 220 VAL B N 1
ATOM 4559 C CA . VAL B 1 220 ? -4.676 -7.441 3.451 1 98 220 VAL B CA 1
ATOM 4560 C C . VAL B 1 220 ? -5.57 -6.531 4.289 1 98 220 VAL B C 1
ATOM 4562 O O . VAL B 1 220 ? -5.82 -6.809 5.465 1 98 220 VAL B O 1
ATOM 4565 N N . THR B 1 221 ? -6.074 -5.453 3.664 1 97.88 221 THR B N 1
ATOM 4566 C CA . THR B 1 221 ? -6.91 -4.5 4.383 1 97.88 221 THR B CA 1
ATOM 4567 C C . THR B 1 221 ? -8.273 -5.109 4.715 1 97.88 221 THR B C 1
ATOM 4569 O O . THR B 1 221 ? -8.742 -5.016 5.852 1 97.88 221 THR B O 1
ATOM 4572 N N . ASP B 1 222 ? -8.891 -5.75 3.73 1 96.62 222 ASP B N 1
ATOM 4573 C CA . ASP B 1 222 ? -10.156 -6.469 3.881 1 96.62 222 ASP B CA 1
ATOM 4574 C C . ASP B 1 222 ? -10.031 -7.91 3.393 1 96.62 222 ASP B C 1
ATOM 4576 O O . ASP B 1 222 ? -10.023 -8.164 2.186 1 96.62 222 ASP B O 1
ATOM 4580 N N . ALA B 1 223 ? -9.859 -8.828 4.262 1 97.56 223 ALA B N 1
ATOM 4581 C CA . ALA B 1 223 ? -9.82 -10.25 3.936 1 97.56 223 ALA B CA 1
ATOM 4582 C C . ALA B 1 223 ? -11.188 -10.906 4.148 1 97.56 223 ALA B C 1
ATOM 4584 O O . ALA B 1 223 ? -11.734 -10.859 5.25 1 97.56 223 ALA B O 1
ATOM 4585 N N . HIS B 1 224 ? -11.734 -11.516 3.107 1 96.69 224 HIS B N 1
ATOM 4586 C CA . HIS B 1 224 ? -13.117 -11.953 3.225 1 96.69 224 HIS B CA 1
ATOM 4587 C C . HIS B 1 224 ? -13.344 -13.266 2.482 1 96.69 224 HIS B C 1
ATOM 4589 O O . HIS B 1 224 ? -12.484 -13.711 1.727 1 96.69 224 HIS B O 1
ATOM 4595 N N . TYR B 1 225 ? -14.375 -13.891 2.762 1 96.19 225 TYR B N 1
ATOM 4596 C CA . TYR B 1 225 ? -14.992 -14.883 1.889 1 96.19 225 TYR B CA 1
ATOM 4597 C C . TYR B 1 225 ? -16.469 -14.562 1.651 1 96.19 225 TYR B C 1
ATOM 4599 O O . TYR B 1 225 ? -17.141 -14.016 2.529 1 96.19 225 TYR B O 1
ATOM 4607 N N . TYR B 1 226 ? -16.906 -14.867 0.486 1 94.5 226 TYR B N 1
ATOM 4608 C CA . TYR B 1 226 ? -18.281 -14.547 0.101 1 94.5 226 TYR B CA 1
ATOM 4609 C C . TYR B 1 226 ? -19.25 -15.57 0.663 1 94.5 226 TYR B C 1
ATOM 4611 O O . TYR B 1 226 ? -18.953 -16.766 0.725 1 94.5 226 TYR B O 1
ATOM 4619 N N . LYS B 1 227 ? -20.406 -15.055 0.955 1 94.38 227 LYS B N 1
ATOM 4620 C CA . LYS B 1 227 ? -21.469 -15.906 1.48 1 94.38 227 LYS B CA 1
ATOM 4621 C C . LYS B 1 227 ? -21.781 -17.047 0.52 1 94.38 227 LYS B C 1
ATOM 4623 O O . LYS B 1 227 ? -22.062 -18.172 0.95 1 94.38 227 LYS B O 1
ATOM 4628 N N . ALA B 1 228 ? -21.734 -16.828 -0.74 1 93.12 228 ALA B N 1
ATOM 4629 C CA . ALA B 1 228 ? -22.047 -17.812 -1.768 1 93.12 228 ALA B CA 1
ATOM 4630 C C . ALA B 1 228 ? -21.125 -19.031 -1.654 1 93.12 228 ALA B C 1
ATOM 4632 O O . ALA B 1 228 ? -21.469 -20.125 -2.104 1 93.12 228 ALA B O 1
ATOM 4633 N N . PHE B 1 229 ? -19.969 -18.859 -1.004 1 93.94 229 PHE B N 1
ATOM 4634 C CA . PHE B 1 229 ? -18.984 -19.938 -0.944 1 93.94 229 PHE B CA 1
ATOM 4635 C C . PHE B 1 229 ? -18.781 -20.406 0.493 1 93.94 229 PHE B C 1
ATOM 4637 O O . PHE B 1 229 ? -17.75 -21.016 0.812 1 93.94 229 PHE B O 1
ATOM 4644 N N . GLU B 1 230 ? -19.625 -20.094 1.335 1 95.12 230 GLU B N 1
ATOM 4645 C CA . GLU B 1 230 ? -19.5 -20.453 2.744 1 95.12 230 GLU B CA 1
ATOM 4646 C C . GLU B 1 230 ? -19.453 -21.969 2.932 1 95.12 230 GLU B C 1
ATOM 4648 O O . GLU B 1 230 ? -18.75 -22.453 3.824 1 95.12 230 GLU B O 1
ATOM 4653 N N . ASP B 1 231 ? -20.188 -22.672 2.145 1 96.25 231 ASP B N 1
ATOM 4654 C CA . ASP B 1 231 ? -20.156 -24.125 2.236 1 96.25 231 ASP B CA 1
ATOM 4655 C C . ASP B 1 231 ? -18.766 -24.672 1.942 1 96.25 231 ASP B C 1
ATOM 4657 O O . ASP B 1 231 ? -18.312 -25.609 2.604 1 96.25 231 ASP B O 1
ATOM 4661 N N . GLN B 1 232 ? -18.172 -24.156 0.958 1 96.25 232 GLN B N 1
ATOM 4662 C CA . GLN B 1 232 ? -16.828 -24.578 0.63 1 96.25 232 GLN B CA 1
ATOM 4663 C C . GLN B 1 232 ? -15.852 -24.25 1.757 1 96.25 232 GLN B C 1
ATOM 4665 O O . GLN B 1 232 ? -14.938 -25.016 2.049 1 96.25 232 GLN B O 1
ATOM 4670 N N . VAL B 1 233 ? -16 -23.078 2.367 1 97.12 233 VAL B N 1
ATOM 4671 C CA . VAL B 1 233 ? -15.188 -22.703 3.52 1 97.12 233 VAL B CA 1
ATOM 4672 C C . VAL B 1 233 ? -15.375 -23.719 4.641 1 97.12 233 VAL B C 1
ATOM 4674 O O . VAL B 1 233 ? -14.406 -24.172 5.25 1 97.12 233 VAL B O 1
ATOM 4677 N N . ASN B 1 234 ? -16.609 -24.094 4.855 1 97.69 234 ASN B N 1
ATOM 4678 C CA . ASN B 1 234 ? -16.906 -25.078 5.883 1 97.69 234 ASN B CA 1
ATOM 4679 C C . ASN B 1 234 ? -16.281 -26.438 5.555 1 97.69 234 ASN B C 1
ATOM 4681 O O . ASN B 1 234 ? -15.797 -27.125 6.453 1 97.69 234 ASN B O 1
ATOM 4685 N N . ASP B 1 235 ? -16.312 -26.797 4.316 1 97.38 235 ASP B N 1
ATOM 4686 C CA . ASP B 1 235 ? -15.68 -28.047 3.896 1 97.38 235 ASP B CA 1
ATOM 4687 C C . ASP B 1 235 ? -14.188 -28.047 4.227 1 97.38 235 ASP B C 1
ATOM 4689 O O . ASP B 1 235 ? -13.648 -29.047 4.703 1 97.38 235 ASP B O 1
ATOM 4693 N N . VAL B 1 236 ? -13.555 -26.984 3.986 1 97.19 236 VAL B N 1
ATOM 4694 C CA . VAL B 1 236 ? -12.133 -26.844 4.289 1 97.19 236 VAL B CA 1
ATOM 4695 C C . VAL B 1 236 ? -11.914 -27 5.793 1 97.19 236 VAL B C 1
ATOM 4697 O O . VAL B 1 236 ? -11.039 -27.766 6.227 1 97.19 236 VAL B O 1
ATOM 4700 N N . LEU B 1 237 ? -12.719 -26.359 6.566 1 97.5 237 LEU B N 1
ATOM 4701 C CA . LEU B 1 237 ? -12.508 -26.281 8.008 1 97.5 237 LEU B CA 1
ATOM 4702 C C . LEU B 1 237 ? -12.891 -27.594 8.68 1 97.5 237 LEU B C 1
ATOM 4704 O O . LEU B 1 237 ? -12.359 -27.938 9.742 1 97.5 237 LEU B O 1
ATOM 4708 N N . ARG B 1 238 ? -13.719 -28.328 8.031 1 96.94 238 ARG B N 1
ATOM 4709 C CA . ARG B 1 238 ? -14.156 -29.594 8.602 1 96.94 238 ARG B CA 1
ATOM 4710 C C . ARG B 1 238 ? -13.227 -30.734 8.195 1 96.94 238 ARG B C 1
ATOM 4712 O O . ARG B 1 238 ? -13.25 -31.812 8.797 1 96.94 238 ARG B O 1
ATOM 4719 N N . SER B 1 239 ? -12.57 -30.516 7.156 1 96.19 239 SER B N 1
ATOM 4720 C CA . SER B 1 239 ? -11.68 -31.562 6.656 1 96.19 239 SER B CA 1
ATOM 4721 C C . SER B 1 239 ? -10.422 -31.672 7.512 1 96.19 239 SER B C 1
ATOM 4723 O O . SER B 1 239 ? -9.922 -30.672 8.031 1 96.19 239 SER B O 1
ATOM 4725 N N . GLU B 1 240 ? -9.945 -32.906 7.68 1 95.31 240 GLU B N 1
ATOM 4726 C CA . GLU B 1 240 ? -8.641 -33.062 8.297 1 95.31 240 GLU B CA 1
ATOM 4727 C C . GLU B 1 240 ? -7.527 -32.531 7.402 1 95.31 240 GLU B C 1
ATOM 4729 O O . GLU B 1 240 ? -7.473 -32.844 6.211 1 95.31 240 GLU B O 1
ATOM 4734 N N . GLN B 1 241 ? -6.688 -31.672 8.055 1 96.44 241 GLN B N 1
ATOM 4735 C CA . GLN B 1 241 ? -5.621 -31.031 7.289 1 96.44 241 GLN B CA 1
ATOM 4736 C C . GLN B 1 241 ? -4.254 -31.562 7.699 1 96.44 241 GLN B C 1
ATOM 4738 O O . GLN B 1 241 ? -4.012 -31.828 8.875 1 96.44 241 GLN B O 1
ATOM 4743 N N . THR B 1 242 ? -3.412 -31.859 6.738 1 95.94 242 THR B N 1
ATOM 4744 C CA . THR B 1 242 ? -1.979 -32.062 6.93 1 95.94 242 THR B CA 1
ATOM 4745 C C . THR B 1 242 ? -1.185 -31 6.164 1 95.94 242 THR B C 1
ATOM 4747 O O . THR B 1 242 ? -1.369 -30.828 4.957 1 95.94 242 THR B O 1
ATOM 4750 N N . PHE B 1 243 ? -0.409 -30.297 6.887 1 97.19 243 PHE B N 1
ATOM 4751 C CA . PHE B 1 243 ? 0.42 -29.266 6.254 1 97.19 243 PHE B CA 1
ATOM 4752 C C . PHE B 1 243 ? 1.799 -29.828 5.918 1 97.19 243 PHE B C 1
ATOM 4754 O O . PHE B 1 243 ? 2.691 -29.844 6.766 1 97.19 243 PHE B O 1
ATOM 4761 N N . TRP B 1 244 ? 2.023 -30.141 4.703 1 96.56 244 TRP B N 1
ATOM 4762 C CA . TRP B 1 244 ? 3.215 -30.828 4.203 1 96.56 244 TRP B CA 1
ATOM 4763 C C . TRP B 1 244 ? 4.355 -29.844 3.988 1 96.56 244 TRP B C 1
ATOM 4765 O O . TRP B 1 244 ? 4.129 -28.688 3.596 1 96.56 244 TRP B O 1
ATOM 4775 N N . PRO B 1 245 ? 5.508 -30.234 4.168 1 96.12 245 PRO B N 1
ATOM 4776 C CA . PRO B 1 245 ? 6.656 -29.359 3.914 1 96.12 245 PRO B CA 1
ATOM 4777 C C . PRO B 1 245 ? 7.016 -29.281 2.432 1 96.12 245 PRO B C 1
ATOM 4779 O O . PRO B 1 245 ? 6.57 -30.109 1.638 1 96.12 245 PRO B O 1
ATOM 4782 N N . ASN B 1 246 ? 7.672 -28.219 2.086 1 95.06 246 ASN B N 1
ATOM 4783 C CA . ASN B 1 246 ? 8.344 -28.219 0.79 1 95.06 246 ASN B CA 1
ATOM 4784 C C . ASN B 1 246 ? 9.633 -29.031 0.825 1 95.06 246 ASN B C 1
ATOM 4786 O O . ASN B 1 246 ? 10.125 -29.375 1.9 1 95.06 246 ASN B O 1
ATOM 4790 N N . ASP B 1 247 ? 10.266 -29.328 -0.334 1 91.62 247 ASP B N 1
ATOM 4791 C CA . ASP B 1 247 ? 11.445 -30.188 -0.355 1 91.62 247 ASP B CA 1
ATOM 4792 C C . ASP B 1 247 ? 12.727 -29.359 -0.48 1 91.62 247 ASP B C 1
ATOM 4794 O O . ASP B 1 247 ? 13.805 -29.922 -0.683 1 91.62 247 ASP B O 1
ATOM 4798 N N . GLY B 1 248 ? 12.602 -28.125 -0.45 1 90.12 248 GLY B N 1
ATOM 4799 C CA . GLY B 1 248 ? 13.758 -27.25 -0.427 1 90.12 248 GLY B CA 1
ATOM 4800 C C . GLY B 1 248 ? 14.32 -26.953 -1.809 1 90.12 248 GLY B C 1
ATOM 4801 O O . GLY B 1 248 ? 15.242 -26.156 -1.956 1 90.12 248 GLY B O 1
ATOM 4802 N N . LYS B 1 249 ? 13.789 -27.516 -2.854 1 94.06 249 LYS B N 1
ATOM 4803 C CA . LYS B 1 249 ? 14.266 -27.297 -4.219 1 94.06 249 LYS B CA 1
ATOM 4804 C C . LYS B 1 249 ? 14.031 -25.844 -4.652 1 94.06 249 LYS B C 1
ATOM 4806 O O . LYS B 1 249 ? 12.938 -25.312 -4.496 1 94.06 249 LYS B O 1
ATOM 4811 N N . PRO B 1 250 ? 15.094 -25.219 -5.141 1 97 250 PRO B N 1
ATOM 4812 C CA . PRO B 1 250 ? 14.898 -23.859 -5.668 1 97 250 PRO B CA 1
ATOM 4813 C C . PRO B 1 250 ? 14.203 -23.859 -7.023 1 97 250 PRO B C 1
ATOM 4815 O O . PRO B 1 250 ? 14.07 -24.906 -7.664 1 97 250 PRO B O 1
ATOM 4818 N N . LEU B 1 251 ? 13.758 -22.672 -7.422 1 98.12 251 LEU B N 1
ATOM 4819 C CA . LEU B 1 251 ? 13.25 -22.562 -8.789 1 98.12 251 LEU B CA 1
ATOM 4820 C C . LEU B 1 251 ? 14.344 -22.891 -9.797 1 98.12 251 LEU B C 1
ATOM 4822 O O . LEU B 1 251 ? 14.062 -23.516 -10.828 1 98.12 251 LEU B O 1
ATOM 4826 N N . GLY B 1 252 ? 15.547 -22.5 -9.523 1 98.06 252 GLY B N 1
ATOM 4827 C CA . GLY B 1 252 ? 16.703 -22.875 -10.32 1 98.06 252 GLY B CA 1
ATOM 4828 C C . GLY B 1 252 ? 16.906 -22 -11.539 1 98.06 252 GLY B C 1
ATOM 4829 O O . GLY B 1 252 ? 17.312 -22.484 -12.594 1 98.06 252 GLY B O 1
ATOM 4830 N N . THR B 1 253 ? 16.609 -20.672 -11.445 1 97.56 253 THR B N 1
ATOM 4831 C CA . THR B 1 253 ? 16.766 -19.766 -12.578 1 97.56 253 THR B CA 1
ATOM 4832 C C . THR B 1 253 ? 18.094 -19.016 -12.5 1 97.56 253 THR B C 1
ATOM 4834 O O . THR B 1 253 ? 18.719 -18.953 -11.445 1 97.56 253 THR B O 1
ATOM 4837 N N . ARG B 1 254 ? 18.547 -18.484 -13.602 1 94.31 254 ARG B N 1
ATOM 4838 C CA . ARG B 1 254 ? 19.734 -17.641 -13.719 1 94.31 254 ARG B CA 1
ATOM 4839 C C . ARG B 1 254 ? 19.453 -16.422 -14.586 1 94.31 254 ARG B C 1
ATOM 4841 O O . ARG B 1 254 ? 20.281 -16.031 -15.414 1 94.31 254 ARG B O 1
ATOM 4848 N N . PHE B 1 255 ? 18.219 -15.992 -14.414 1 94.31 255 PHE B N 1
ATOM 4849 C CA . PHE B 1 255 ? 17.844 -14.828 -15.211 1 94.31 255 PHE B CA 1
ATOM 4850 C C . PHE B 1 255 ? 18.703 -13.625 -14.844 1 94.31 255 PHE B C 1
ATOM 4852 O O . PHE B 1 255 ? 18.891 -13.328 -13.664 1 94.31 255 PHE B O 1
ATOM 4859 N N . THR B 1 256 ? 19.188 -12.906 -15.781 1 87.5 256 THR B N 1
ATOM 4860 C CA . THR B 1 256 ? 20.094 -11.789 -15.539 1 87.5 256 THR B CA 1
ATOM 4861 C C . THR B 1 256 ? 19.328 -10.469 -15.516 1 87.5 256 THR B C 1
ATOM 4863 O O . THR B 1 256 ? 19.891 -9.422 -15.164 1 87.5 256 THR B O 1
ATOM 4866 N N . SER B 1 257 ? 18.062 -10.547 -16 1 95.88 257 SER B N 1
ATOM 4867 C CA . SER B 1 257 ? 17.25 -9.344 -16.062 1 95.88 257 SER B CA 1
ATOM 4868 C C . SER B 1 257 ? 15.766 -9.68 -16.062 1 95.88 257 SER B C 1
ATOM 4870 O O . SER B 1 257 ? 15.383 -10.836 -16.297 1 95.88 257 SER B O 1
ATOM 4872 N N . ALA B 1 258 ? 14.984 -8.641 -15.82 1 97.31 258 ALA B N 1
ATOM 4873 C CA . ALA B 1 258 ? 13.531 -8.797 -15.906 1 97.31 258 ALA B CA 1
ATOM 4874 C C . ALA B 1 258 ? 13.102 -9.117 -17.328 1 97.31 258 ALA B C 1
ATOM 4876 O O . ALA B 1 258 ? 12.141 -9.859 -17.547 1 97.31 258 ALA B O 1
ATOM 4877 N N . THR B 1 259 ? 13.828 -8.602 -18.297 1 96.69 259 THR B N 1
ATOM 4878 C CA . THR B 1 259 ? 13.523 -8.867 -19.703 1 96.69 259 THR B CA 1
ATOM 4879 C C . THR B 1 259 ? 13.719 -10.344 -20.031 1 96.69 259 THR B C 1
ATOM 4881 O O . THR B 1 259 ? 12.875 -10.953 -20.688 1 96.69 259 THR B O 1
ATOM 4884 N N . LYS B 1 260 ? 14.797 -10.859 -19.594 1 97.31 260 LYS B N 1
ATOM 4885 C CA . LYS B 1 260 ? 15.062 -12.281 -19.828 1 97.31 260 LYS B CA 1
ATOM 4886 C C . LYS B 1 260 ? 14.039 -13.156 -19.125 1 97.31 260 LYS B C 1
ATOM 4888 O O . LYS B 1 260 ? 13.633 -14.195 -19.641 1 97.31 260 LYS B O 1
ATOM 4893 N N . MET B 1 261 ? 13.688 -12.734 -17.953 1 98 261 MET B N 1
ATOM 4894 C CA . MET B 1 261 ? 12.625 -13.422 -17.219 1 98 261 MET B CA 1
ATOM 4895 C C . MET B 1 261 ? 11.328 -13.422 -18.031 1 98 261 MET B C 1
ATOM 4897 O O . MET B 1 261 ? 10.719 -14.477 -18.234 1 98 261 MET B O 1
ATOM 4901 N N . GLN B 1 262 ? 10.945 -12.281 -18.453 1 98.5 262 GLN B N 1
ATOM 4902 C CA . GLN B 1 262 ? 9.711 -12.125 -19.219 1 98.5 262 GLN B CA 1
ATOM 4903 C C . GLN B 1 262 ? 9.75 -12.969 -20.484 1 98.5 262 GLN B C 1
ATOM 4905 O O . GLN B 1 262 ? 8.766 -13.633 -20.828 1 98.5 262 GLN B O 1
ATOM 4910 N N . GLU B 1 263 ? 10.844 -12.945 -21.203 1 98.25 263 GLU B N 1
ATOM 4911 C CA . GLU B 1 263 ? 11.008 -13.672 -22.453 1 98.25 263 GLU B CA 1
ATOM 4912 C C . GLU B 1 263 ? 10.891 -15.18 -22.25 1 98.25 263 GLU B C 1
ATOM 4914 O O . GLU B 1 263 ? 10.281 -15.875 -23.062 1 98.25 263 GLU B O 1
ATOM 4919 N N . PHE B 1 264 ? 11.547 -15.602 -21.203 1 98.75 264 PHE B N 1
ATOM 4920 C CA . PHE B 1 264 ? 11.492 -17.031 -20.922 1 98.75 264 PHE B CA 1
ATOM 4921 C C . PHE B 1 264 ? 10.047 -17.484 -20.719 1 98.75 264 PHE B C 1
ATOM 4923 O O . PHE B 1 264 ? 9.586 -18.406 -21.391 1 98.75 264 PHE B O 1
ATOM 4930 N N . PHE B 1 265 ? 9.336 -16.844 -19.828 1 98.88 265 PHE B N 1
ATOM 4931 C CA . PHE B 1 265 ? 7.973 -17.266 -19.516 1 98.88 265 PHE B CA 1
ATOM 4932 C C . PHE B 1 265 ? 7.051 -17.078 -20.703 1 98.88 265 PHE B C 1
ATOM 4934 O O . PHE B 1 265 ? 6.16 -17.906 -20.938 1 98.88 265 PHE B O 1
ATOM 4941 N N . ALA B 1 266 ? 7.258 -16 -21.453 1 98.75 266 ALA B N 1
ATOM 4942 C CA . ALA B 1 266 ? 6.488 -15.812 -22.672 1 98.75 266 ALA B CA 1
ATOM 4943 C C . ALA B 1 266 ? 6.742 -16.953 -23.656 1 98.75 266 ALA B C 1
ATOM 4945 O O . ALA B 1 266 ? 5.828 -17.391 -24.359 1 98.75 266 ALA B O 1
ATOM 4946 N N . GLY B 1 267 ? 7.957 -17.359 -23.75 1 98.81 267 GLY B N 1
ATOM 4947 C CA . GLY B 1 267 ? 8.297 -18.484 -24.609 1 98.81 267 GLY B CA 1
ATOM 4948 C C . GLY B 1 267 ? 7.59 -19.766 -24.219 1 98.81 267 GLY B C 1
ATOM 4949 O O . GLY B 1 267 ? 7.059 -20.484 -25.062 1 98.81 267 GLY B O 1
ATOM 4950 N N . VAL B 1 268 ? 7.59 -20.062 -22.953 1 98.88 268 VAL B N 1
ATOM 4951 C CA . VAL B 1 268 ? 6.938 -21.266 -22.453 1 98.88 268 VAL B CA 1
ATOM 4952 C C . VAL B 1 268 ? 5.441 -21.203 -22.75 1 98.88 268 VAL B C 1
ATOM 4954 O O . VAL B 1 268 ? 4.855 -22.188 -23.234 1 98.88 268 VAL B O 1
ATOM 4957 N N . VAL B 1 269 ? 4.852 -20.062 -22.484 1 98.81 269 VAL B N 1
ATOM 4958 C CA . VAL B 1 269 ? 3.42 -19.891 -22.719 1 98.81 269 VAL B CA 1
ATOM 4959 C C . VAL B 1 269 ? 3.117 -20.062 -24.203 1 98.81 269 VAL B C 1
ATOM 4961 O O . VAL B 1 269 ? 2.107 -20.656 -24.578 1 98.81 269 VAL B O 1
ATOM 4964 N N . ARG B 1 270 ? 3.998 -19.562 -25.062 1 98.69 270 ARG B N 1
ATOM 4965 C CA . ARG B 1 270 ? 3.809 -19.734 -26.5 1 98.69 270 ARG B CA 1
ATOM 4966 C C . ARG B 1 270 ? 3.809 -21.219 -26.891 1 98.69 270 ARG B C 1
ATOM 4968 O O . ARG B 1 270 ? 3.014 -21.641 -27.719 1 98.69 270 ARG B O 1
ATOM 4975 N N . VAL B 1 271 ? 4.707 -21.969 -26.312 1 98.81 271 VAL B N 1
ATOM 4976 C CA . VAL B 1 271 ? 4.766 -23.391 -26.562 1 98.81 271 VAL B CA 1
ATOM 4977 C C . VAL B 1 271 ? 3.463 -24.062 -26.125 1 98.81 271 VAL B C 1
ATOM 4979 O O . VAL B 1 271 ? 2.891 -24.875 -26.859 1 98.81 271 VAL B O 1
ATOM 4982 N N . TRP B 1 272 ? 2.955 -23.719 -24.969 1 98.75 272 TRP B N 1
ATOM 4983 C CA . TRP B 1 272 ? 1.725 -24.297 -24.438 1 98.75 272 TRP B CA 1
ATOM 4984 C C . TRP B 1 272 ? 0.53 -23.922 -25.312 1 98.75 272 TRP B C 1
ATOM 4986 O O . TRP B 1 272 ? -0.393 -24.719 -25.484 1 98.75 272 TRP B O 1
ATOM 4996 N N . VAL B 1 273 ? 0.559 -22.688 -25.797 1 98.62 273 VAL B N 1
ATOM 4997 C CA . VAL B 1 273 ? -0.521 -22.266 -26.688 1 98.62 273 VAL B CA 1
ATOM 4998 C C . VAL B 1 273 ? -0.519 -23.125 -27.953 1 98.62 273 VAL B C 1
ATOM 5000 O O . VAL B 1 273 ? -1.576 -23.562 -28.422 1 98.62 273 VAL B O 1
ATOM 5003 N N . LYS B 1 274 ? 0.625 -23.422 -28.5 1 98.44 274 LYS B N 1
ATOM 5004 C CA . LYS B 1 274 ? 0.721 -24.312 -29.656 1 98.44 274 LYS B CA 1
ATOM 5005 C C . LYS B 1 274 ? 0.209 -25.703 -29.312 1 98.44 274 LYS B C 1
ATOM 5007 O O . LYS B 1 274 ? -0.451 -26.344 -30.141 1 98.44 274 LYS B O 1
ATOM 5012 N N . GLN B 1 275 ? 0.55 -26.156 -28.172 1 98.12 275 GLN B N 1
ATOM 5013 C CA . GLN B 1 275 ? 0.096 -27.469 -27.719 1 98.12 275 GLN B CA 1
ATOM 5014 C C . GLN B 1 275 ? -1.422 -27.5 -27.562 1 98.12 275 GLN B C 1
ATOM 5016 O O . GLN B 1 275 ? -2.076 -28.438 -28 1 98.12 275 GLN B O 1
ATOM 5021 N N . ILE B 1 276 ? -1.991 -26.469 -26.922 1 97.5 276 ILE B N 1
ATOM 5022 C CA . ILE B 1 276 ? -3.428 -26.359 -26.703 1 97.5 276 ILE B CA 1
ATOM 5023 C C . ILE B 1 276 ? -4.168 -26.359 -28.031 1 97.5 276 ILE B C 1
ATOM 5025 O O . ILE B 1 276 ? -5.227 -26.969 -28.156 1 97.5 276 ILE B O 1
ATOM 5029 N N . ASN B 1 277 ? -3.529 -25.75 -29.031 1 97.12 277 ASN B N 1
ATOM 5030 C CA . ASN B 1 277 ? -4.16 -25.641 -30.344 1 97.12 277 ASN B CA 1
ATOM 5031 C C . ASN B 1 277 ? -3.807 -26.828 -31.234 1 97.12 277 ASN B C 1
ATOM 5033 O O . ASN B 1 277 ? -4.086 -26.828 -32.438 1 97.12 277 ASN B O 1
ATOM 5037 N N . ARG B 1 278 ? -3.137 -27.797 -30.766 1 96.69 278 ARG B N 1
ATOM 5038 C CA . ARG B 1 278 ? -2.801 -29.062 -31.391 1 96.69 278 ARG B CA 1
ATOM 5039 C C . ARG B 1 278 ? -1.887 -28.844 -32.594 1 96.69 278 ARG B C 1
ATOM 5041 O O . ARG B 1 278 ? -1.955 -29.594 -33.594 1 96.69 278 ARG B O 1
ATOM 5048 N N . LEU B 1 279 ? -1.16 -27.812 -32.531 1 97.94 279 LEU B N 1
ATOM 5049 C CA . LEU B 1 279 ? -0.162 -27.562 -33.562 1 97.94 279 LEU B CA 1
ATOM 5050 C C . LEU B 1 279 ? 1.099 -28.391 -33.312 1 97.94 279 LEU B C 1
ATOM 5052 O O . LEU B 1 279 ? 1.887 -28.625 -34.219 1 97.94 279 LEU B O 1
ATOM 5056 N N . ILE B 1 280 ? 1.299 -28.734 -32.062 1 97.88 280 ILE B N 1
ATOM 5057 C CA . ILE B 1 280 ? 2.377 -29.641 -31.672 1 97.88 280 ILE B CA 1
ATOM 5058 C C . ILE B 1 280 ? 1.861 -30.656 -30.656 1 97.88 280 ILE B C 1
ATOM 5060 O O . ILE B 1 280 ? 0.846 -30.406 -29.984 1 97.88 280 ILE B O 1
ATOM 5064 N N . ASP B 1 281 ? 2.551 -31.797 -30.5 1 96.81 281 ASP B N 1
ATOM 5065 C CA . ASP B 1 281 ? 2.145 -32.812 -29.531 1 96.81 281 ASP B CA 1
ATOM 5066 C C . ASP B 1 281 ? 2.982 -32.719 -28.25 1 96.81 281 ASP B C 1
ATOM 5068 O O . ASP B 1 281 ? 3.773 -31.781 -28.094 1 96.81 281 ASP B O 1
ATOM 5072 N N . LEU B 1 282 ? 2.713 -33.594 -27.328 1 96.62 282 LEU B N 1
ATOM 5073 C CA . LEU B 1 282 ? 3.371 -33.594 -26.031 1 96.62 282 LEU B CA 1
ATOM 5074 C C . LEU B 1 282 ? 4.887 -33.656 -26.188 1 96.62 282 LEU B C 1
ATOM 5076 O O . LEU B 1 282 ? 5.617 -32.938 -25.5 1 96.62 282 LEU B O 1
ATOM 5080 N N . GLY B 1 283 ? 5.34 -34.594 -27 1 96.81 283 GLY B N 1
ATOM 5081 C CA . GLY B 1 283 ? 6.77 -34.719 -27.219 1 96.81 283 GLY B CA 1
ATOM 5082 C C . GLY B 1 283 ? 7.43 -33.469 -27.719 1 96.81 283 GLY B C 1
ATOM 5083 O O . GLY B 1 283 ? 8.477 -33.062 -27.203 1 96.81 283 GLY B O 1
ATOM 5084 N N . ASP B 1 284 ? 6.812 -32.812 -28.766 1 98.12 284 ASP B N 1
ATOM 5085 C CA . ASP B 1 284 ? 7.332 -31.578 -29.328 1 98.12 284 ASP B CA 1
ATOM 5086 C C . ASP B 1 284 ? 7.355 -30.469 -28.281 1 98.12 284 ASP B C 1
ATOM 5088 O O . ASP B 1 284 ? 8.305 -29.688 -28.219 1 98.12 284 ASP B O 1
ATOM 5092 N N . ALA B 1 285 ? 6.309 -30.375 -27.531 1 98.25 285 ALA B N 1
ATOM 5093 C CA . ALA B 1 285 ? 6.238 -29.359 -26.484 1 98.25 285 ALA B CA 1
ATOM 5094 C C . ALA B 1 285 ? 7.344 -29.562 -25.438 1 98.25 285 ALA B C 1
ATOM 5096 O O . ALA B 1 285 ? 7.988 -28.594 -25.031 1 98.25 285 ALA B O 1
ATOM 5097 N N . HIS B 1 286 ? 7.5 -30.797 -25.016 1 96.31 286 HIS B N 1
ATOM 5098 C CA . HIS B 1 286 ? 8.547 -31.125 -24.047 1 96.31 286 HIS B CA 1
ATOM 5099 C C . HIS B 1 286 ? 9.922 -30.719 -24.562 1 96.31 286 HIS B C 1
ATOM 5101 O O . HIS B 1 286 ? 10.703 -30.109 -23.828 1 96.31 286 HIS B O 1
ATOM 5107 N N . TYR B 1 287 ? 10.211 -31.016 -25.812 1 97.69 287 TYR B N 1
ATOM 5108 C CA . TYR B 1 287 ? 11.5 -30.688 -26.406 1 97.69 287 TYR B CA 1
ATOM 5109 C C . TYR B 1 287 ? 11.68 -29.172 -26.5 1 97.69 287 TYR B C 1
ATOM 5111 O O . TYR B 1 287 ? 12.75 -28.656 -26.188 1 97.69 287 TYR B O 1
ATOM 5119 N N . ALA B 1 288 ? 10.664 -28.484 -26.969 1 98.56 288 ALA B N 1
ATOM 5120 C CA . ALA B 1 288 ? 10.734 -27.031 -27.109 1 98.56 288 ALA B CA 1
ATOM 5121 C C . ALA B 1 288 ? 10.984 -26.359 -25.766 1 98.56 288 ALA B C 1
ATOM 5123 O O . ALA B 1 288 ? 11.766 -25.406 -25.688 1 98.56 288 ALA B O 1
ATOM 5124 N N . ILE B 1 289 ? 10.375 -26.797 -24.719 1 98.38 289 ILE B N 1
ATOM 5125 C CA . ILE B 1 289 ? 10.523 -26.188 -23.391 1 98.38 289 ILE B CA 1
ATOM 5126 C C . ILE B 1 289 ? 11.906 -26.516 -22.844 1 98.38 289 ILE B C 1
ATOM 5128 O O . ILE B 1 289 ? 12.539 -25.672 -22.188 1 98.38 289 ILE B O 1
ATOM 5132 N N . ASN B 1 290 ? 12.391 -27.719 -23.094 1 97.56 290 ASN B N 1
ATOM 5133 C CA . ASN B 1 290 ? 13.75 -28.047 -22.688 1 97.56 290 ASN B CA 1
ATOM 5134 C C . ASN B 1 290 ? 14.773 -27.141 -23.375 1 97.56 290 ASN B C 1
ATOM 5136 O O . ASN B 1 290 ? 15.781 -26.766 -22.766 1 97.56 290 ASN B O 1
ATOM 5140 N N . ASP B 1 291 ? 14.539 -26.844 -24.641 1 98.12 291 ASP B N 1
ATOM 5141 C CA . ASP B 1 291 ? 15.406 -25.891 -25.328 1 98.12 291 ASP B CA 1
ATOM 5142 C C . ASP B 1 291 ? 15.406 -24.531 -24.641 1 98.12 291 ASP B C 1
ATOM 5144 O O . ASP B 1 291 ? 16.453 -23.891 -24.531 1 98.12 291 ASP B O 1
ATOM 5148 N N . LEU B 1 292 ? 14.266 -24.078 -24.234 1 98.31 292 LEU B N 1
ATOM 5149 C CA . LEU B 1 292 ? 14.172 -22.812 -23.516 1 98.31 292 LEU B CA 1
ATOM 5150 C C . LEU B 1 292 ? 14.953 -22.875 -22.203 1 98.31 292 LEU B C 1
ATOM 5152 O O . LEU B 1 292 ? 15.641 -21.906 -21.859 1 98.31 292 LEU B O 1
ATOM 5156 N N . PHE B 1 293 ? 14.805 -23.984 -21.453 1 98.19 293 PHE B N 1
ATOM 5157 C CA . PHE B 1 293 ? 15.57 -24.141 -20.234 1 98.19 293 PHE B CA 1
ATOM 5158 C C . PHE B 1 293 ? 17.062 -23.984 -20.5 1 98.19 293 PHE B C 1
ATOM 5160 O O . PHE B 1 293 ? 17.766 -23.312 -19.734 1 98.19 293 PHE B O 1
ATOM 5167 N N . ALA B 1 294 ? 17.516 -24.625 -21.547 1 97.06 294 ALA B N 1
ATOM 5168 C CA . ALA B 1 294 ? 18.922 -24.547 -21.906 1 97.06 294 ALA B CA 1
ATOM 5169 C C . ALA B 1 294 ? 19.312 -23.125 -22.312 1 97.06 294 ALA B C 1
ATOM 5171 O O . ALA B 1 294 ? 20.344 -22.609 -21.875 1 97.06 294 ALA B O 1
ATOM 5172 N N . ASP B 1 295 ? 18.547 -22.5 -23.156 1 96.94 295 ASP B N 1
ATOM 5173 C CA . ASP B 1 295 ? 18.828 -21.172 -23.672 1 96.94 295 ASP B CA 1
ATOM 5174 C C . ASP B 1 295 ? 18.891 -20.125 -22.547 1 96.94 295 ASP B C 1
ATOM 5176 O O . ASP B 1 295 ? 19.672 -19.172 -22.625 1 96.94 295 ASP B O 1
ATOM 5180 N N . TYR B 1 296 ? 18.078 -20.375 -21.5 1 97.06 296 TYR B N 1
ATOM 5181 C CA . TYR B 1 296 ? 17.969 -19.344 -20.469 1 97.06 296 TYR B CA 1
ATOM 5182 C C . TYR B 1 296 ? 18.656 -19.781 -19.188 1 97.06 296 TYR B C 1
ATOM 5184 O O . TYR B 1 296 ? 18.562 -19.094 -18.156 1 97.06 296 TYR B O 1
ATOM 5192 N N . GLY B 1 297 ? 19.266 -20.891 -19.203 1 95.38 297 GLY B N 1
ATOM 5193 C CA . GLY B 1 297 ? 20.156 -21.328 -18.141 1 95.38 297 GLY B CA 1
ATOM 5194 C C . GLY B 1 297 ? 19.406 -21.828 -16.922 1 95.38 297 GLY B C 1
ATOM 5195 O O . GLY B 1 297 ? 19.844 -21.594 -15.781 1 95.38 297 GLY B O 1
ATOM 5196 N N . VAL B 1 298 ? 18.266 -22.406 -17.078 1 96.25 298 VAL B N 1
ATOM 5197 C CA . VAL B 1 298 ? 17.531 -23 -15.953 1 96.25 298 VAL B CA 1
ATOM 5198 C C . VAL B 1 298 ? 18.219 -24.281 -15.508 1 96.25 298 VAL B C 1
ATOM 5200 O O . VAL B 1 298 ? 18.547 -25.141 -16.328 1 96.25 298 VAL B O 1
ATOM 5203 N N . LEU B 1 299 ? 18.359 -24.531 -14.281 1 96.25 299 LEU B N 1
ATOM 5204 C CA . LEU B 1 299 ? 19.109 -25.656 -13.727 1 96.25 299 LEU B CA 1
ATOM 5205 C C . LEU B 1 299 ? 18.344 -26.953 -13.891 1 96.25 299 LEU B C 1
ATOM 5207 O O . LEU B 1 299 ? 17.109 -26.984 -13.766 1 96.25 299 LEU B O 1
ATOM 5211 N N . PRO B 1 300 ? 19.016 -28.062 -14.008 1 93.94 300 PRO B N 1
ATOM 5212 C CA . PRO B 1 300 ? 18.359 -29.359 -14.203 1 93.94 300 PRO B CA 1
ATOM 5213 C C . PRO B 1 300 ? 17.562 -29.797 -12.984 1 93.94 300 PRO B C 1
ATOM 5215 O O . PRO B 1 300 ? 16.547 -30.484 -13.125 1 93.94 300 PRO B O 1
ATOM 5218 N N . GLU B 1 301 ? 18.031 -29.375 -11.875 1 91.31 301 GLU B N 1
ATOM 5219 C CA . GLU B 1 301 ? 17.344 -29.812 -10.656 1 91.31 301 GLU B CA 1
ATOM 5220 C C . GLU B 1 301 ? 16.328 -28.766 -10.203 1 91.31 301 GLU B C 1
ATOM 5222 O O . GLU B 1 301 ? 15.727 -28.891 -9.125 1 91.31 301 GLU B O 1
ATOM 5227 N N . GLY B 1 302 ? 16.094 -27.781 -10.992 1 94.81 302 GLY B N 1
ATOM 5228 C CA . GLY B 1 30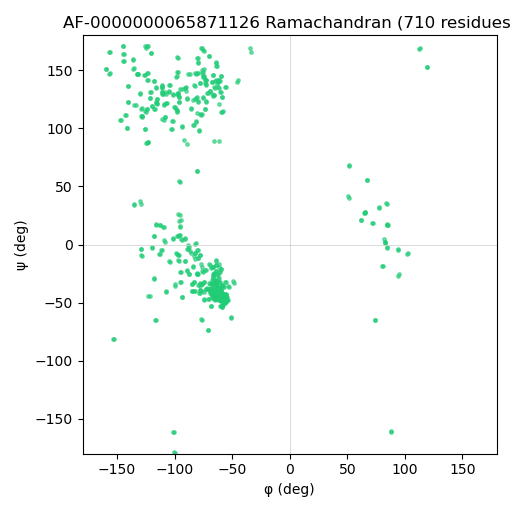2 ? 15.242 -26.672 -10.578 1 94.81 302 GLY B CA 1
ATOM 5229 C C . GLY B 1 302 ? 13.766 -27.031 -10.578 1 94.81 302 GLY B C 1
ATOM 5230 O O . GLY B 1 302 ? 13.305 -27.766 -11.445 1 94.81 302 GLY B O 1
ATOM 5231 N N . ARG B 1 303 ? 13.062 -26.469 -9.633 1 97.25 303 ARG B N 1
ATOM 5232 C CA . ARG B 1 303 ? 11.625 -26.672 -9.492 1 97.25 303 ARG B CA 1
ATOM 5233 C C . ARG B 1 303 ? 10.875 -26.156 -10.711 1 97.25 303 ARG B C 1
ATOM 5235 O O . ARG B 1 303 ? 9.789 -26.641 -11.031 1 97.25 303 ARG B O 1
ATOM 5242 N N . LEU B 1 304 ? 11.438 -25.203 -11.383 1 97.94 304 LEU B N 1
ATOM 5243 C CA . LEU B 1 304 ? 10.805 -24.625 -12.562 1 97.94 304 LEU B CA 1
ATOM 5244 C C . LEU B 1 304 ? 10.555 -25.703 -13.617 1 97.94 304 LEU B C 1
ATOM 5246 O O . LEU B 1 304 ? 9.562 -25.641 -14.344 1 97.94 304 LEU B O 1
ATOM 5250 N N . ARG B 1 305 ? 11.414 -26.641 -13.758 1 96.62 305 ARG B N 1
ATOM 5251 C CA . ARG B 1 305 ? 11.266 -27.719 -14.719 1 96.62 305 ARG B CA 1
ATOM 5252 C C . ARG B 1 305 ? 10.094 -28.625 -14.344 1 96.62 305 ARG B C 1
ATOM 5254 O O . ARG B 1 305 ? 9.344 -29.078 -15.219 1 96.62 305 ARG B O 1
ATOM 5261 N N . ASP B 1 306 ? 9.961 -28.906 -13.047 1 96.44 306 ASP B N 1
ATOM 5262 C CA . ASP B 1 306 ? 8.812 -29.688 -12.586 1 96.44 306 ASP B CA 1
ATOM 5263 C C . ASP B 1 306 ? 7.5 -28.984 -12.914 1 96.44 306 ASP B C 1
ATOM 5265 O O . ASP B 1 306 ? 6.566 -29.594 -13.414 1 96.44 306 ASP B O 1
ATOM 5269 N N . TYR B 1 307 ? 7.445 -27.672 -12.602 1 97.94 307 TYR B N 1
ATOM 5270 C CA . TYR B 1 307 ? 6.242 -26.906 -12.859 1 97.94 307 TYR B CA 1
ATOM 5271 C C . TYR B 1 307 ? 5.883 -26.938 -14.344 1 97.94 307 TYR B C 1
ATOM 5273 O O . TYR B 1 307 ? 4.723 -27.141 -14.703 1 97.94 307 TYR B O 1
ATOM 5281 N N . ALA B 1 308 ? 6.863 -26.75 -15.188 1 97.88 308 ALA B N 1
ATOM 5282 C CA . ALA B 1 308 ? 6.605 -26.734 -16.625 1 97.88 308 ALA B CA 1
ATOM 5283 C C . ALA B 1 308 ? 6.145 -28.109 -17.109 1 97.88 308 ALA B C 1
ATOM 5285 O O . ALA B 1 308 ? 5.227 -28.203 -17.922 1 97.88 308 ALA B O 1
ATOM 5286 N N . LYS B 1 309 ? 6.789 -29.125 -16.641 1 95.88 309 LYS B N 1
ATOM 5287 C CA . LYS B 1 309 ? 6.414 -30.484 -17.016 1 95.88 309 LYS B CA 1
ATOM 5288 C C . LYS B 1 309 ? 4.973 -30.781 -16.609 1 95.88 309 LYS B C 1
ATOM 5290 O O . LYS B 1 309 ? 4.211 -31.359 -17.391 1 95.88 309 LYS B O 1
ATOM 5295 N N . MET B 1 310 ? 4.633 -30.406 -15.414 1 96.19 310 MET B N 1
ATOM 5296 C CA . MET B 1 310 ? 3.289 -30.641 -14.883 1 96.19 310 MET B CA 1
ATOM 5297 C C . MET B 1 310 ? 2.232 -30.016 -15.797 1 96.19 310 MET B C 1
ATOM 5299 O O . MET B 1 310 ? 1.248 -30.672 -16.141 1 96.19 310 MET B O 1
ATOM 5303 N N . VAL B 1 311 ? 2.441 -28.812 -16.156 1 97.75 311 VAL B N 1
ATOM 5304 C CA . VAL B 1 311 ? 1.456 -28.109 -16.969 1 97.75 311 VAL B CA 1
ATOM 5305 C C . VAL B 1 311 ? 1.413 -28.703 -18.375 1 97.75 311 VAL B C 1
ATOM 5307 O O . VAL B 1 311 ? 0.336 -28.875 -18.953 1 97.75 311 VAL B O 1
ATOM 5310 N N . THR B 1 312 ? 2.568 -29.078 -18.938 1 97.56 312 THR B N 1
ATOM 5311 C CA . THR B 1 312 ? 2.645 -29.688 -20.266 1 97.56 312 THR B CA 1
ATOM 5312 C C . THR B 1 312 ? 1.856 -30.984 -20.297 1 97.56 312 THR B C 1
ATOM 5314 O O . THR B 1 312 ? 1.112 -31.25 -21.25 1 97.56 312 THR B O 1
ATOM 5317 N N . PHE B 1 313 ? 2.014 -31.797 -19.266 1 96.06 313 PHE B N 1
ATOM 5318 C CA . PHE B 1 313 ? 1.317 -33.094 -19.188 1 96.06 313 PHE B CA 1
ATOM 5319 C C . PHE B 1 313 ? -0.176 -32.875 -18.969 1 96.06 313 PHE B C 1
ATOM 5321 O O . PHE B 1 313 ? -0.999 -33.625 -19.5 1 96.06 313 PHE B O 1
ATOM 5328 N N . TYR B 1 314 ? -0.497 -31.875 -18.141 1 96.19 314 TYR B N 1
ATOM 5329 C CA . TYR B 1 314 ? -1.899 -31.547 -17.922 1 96.19 314 TYR B CA 1
ATOM 5330 C C . TYR B 1 314 ? -2.59 -31.203 -19.234 1 96.19 314 TYR B C 1
ATOM 5332 O O . TYR B 1 314 ? -3.699 -31.672 -19.5 1 96.19 314 TYR B O 1
ATOM 5340 N N . ILE B 1 315 ? -1.957 -30.359 -20.078 1 96.75 315 ILE B N 1
ATOM 5341 C CA . ILE B 1 315 ? -2.504 -29.984 -21.375 1 96.75 315 ILE B CA 1
ATOM 5342 C C . ILE B 1 315 ? -2.693 -31.219 -22.234 1 96.75 315 ILE B C 1
ATOM 5344 O O . ILE B 1 315 ? -3.754 -31.406 -22.844 1 96.75 315 ILE B O 1
ATOM 5348 N N . ALA B 1 316 ? -1.709 -32.062 -22.281 1 95.94 316 ALA B N 1
ATOM 5349 C CA . ALA B 1 316 ? -1.777 -33.281 -23.078 1 95.94 316 ALA B CA 1
ATOM 5350 C C . ALA B 1 316 ? -2.934 -34.188 -22.625 1 95.94 316 ALA B C 1
ATOM 5352 O O . ALA B 1 316 ? -3.629 -34.781 -23.438 1 95.94 316 ALA B O 1
ATOM 5353 N N . ALA B 1 317 ? -3.057 -34.281 -21.328 1 94.31 317 ALA B N 1
ATOM 5354 C CA . ALA B 1 317 ? -4.137 -35.094 -20.781 1 94.31 317 ALA B CA 1
ATOM 5355 C C . ALA B 1 317 ? -5.5 -34.531 -21.156 1 94.31 317 ALA B C 1
ATOM 5357 O O . ALA B 1 317 ? -6.41 -35.281 -21.531 1 94.31 317 ALA B O 1
ATOM 5358 N N . LYS B 1 318 ? -5.625 -33.25 -21 1 92.69 318 LYS B N 1
ATOM 5359 C CA . LYS B 1 318 ? -6.879 -32.594 -21.344 1 92.69 318 LYS B CA 1
ATOM 5360 C C . LYS B 1 318 ? -7.203 -32.75 -22.828 1 92.69 318 LYS B C 1
ATOM 5362 O O . LYS B 1 318 ? -8.375 -32.781 -23.203 1 92.69 318 LYS B O 1
ATOM 5367 N N . GLN B 1 319 ? -6.148 -32.875 -23.625 1 91.25 319 GLN B N 1
ATOM 5368 C CA . GLN B 1 319 ? -6.324 -33 -25.078 1 91.25 319 GLN B CA 1
ATOM 5369 C C . GLN B 1 319 ? -6.469 -34.469 -25.484 1 91.25 319 GLN B C 1
ATOM 5371 O O . GLN B 1 319 ? -6.613 -34.781 -26.656 1 91.25 319 GLN B O 1
ATOM 5376 N N . GLY B 1 320 ? -6.348 -35.344 -24.547 1 89.88 320 GLY B N 1
ATOM 5377 C CA . GLY B 1 320 ? -6.559 -36.75 -24.797 1 89.88 320 GLY B CA 1
ATOM 5378 C C . GLY B 1 320 ? -5.328 -37.469 -25.344 1 89.88 320 GLY B C 1
ATOM 5379 O O . GLY B 1 320 ? -5.426 -38.531 -25.906 1 89.88 320 GLY B O 1
ATOM 5380 N N . GLU B 1 321 ? -4.191 -36.812 -25.188 1 91.06 321 GLU B N 1
ATOM 5381 C CA . GLU B 1 321 ? -2.949 -37.406 -25.672 1 91.06 321 GLU B CA 1
ATOM 5382 C C . GLU B 1 321 ? -2.41 -38.438 -24.703 1 91.06 321 GLU B C 1
ATOM 5384 O O . GLU B 1 321 ? -1.539 -39.219 -25.047 1 91.06 321 GLU B O 1
ATOM 5389 N N . ILE B 1 322 ? -2.764 -38.312 -23.484 1 88.44 322 ILE B N 1
ATOM 5390 C CA . ILE B 1 322 ? -2.293 -39.25 -22.453 1 88.44 322 ILE B CA 1
ATOM 5391 C C . ILE B 1 322 ? -3.439 -40.156 -22.016 1 88.44 322 ILE B C 1
ATOM 5393 O O . ILE B 1 322 ? -4.523 -39.656 -21.672 1 88.44 322 ILE B O 1
ATOM 5397 N N . GLU B 1 323 ? -3.057 -41.469 -22.016 1 80.38 323 GLU B N 1
ATOM 5398 C CA . GLU B 1 323 ? -4.016 -42.469 -21.516 1 80.38 323 GLU B CA 1
ATOM 5399 C C . GLU B 1 323 ? -3.848 -42.688 -20.016 1 80.38 323 GLU B C 1
ATOM 5401 O O . GLU B 1 323 ? -2.723 -42.719 -19.516 1 80.38 323 GLU B O 1
ATOM 5406 N N . GLY B 1 324 ? -4.879 -42.688 -19.234 1 81.25 324 GLY B N 1
ATOM 5407 C CA . GLY B 1 324 ? -4.801 -42.938 -17.797 1 81.25 324 GLY B CA 1
ATOM 5408 C C . GLY B 1 324 ? -4.555 -41.688 -16.984 1 81.25 324 GLY B C 1
ATOM 5409 O O . GLY B 1 324 ? -4.82 -40.594 -17.453 1 81.25 324 GLY B O 1
ATOM 5410 N N . ASP B 1 325 ? -4.086 -41.969 -15.742 1 86 325 ASP B N 1
ATOM 5411 C CA . ASP B 1 325 ? -3.818 -40.844 -14.828 1 86 325 ASP B CA 1
ATOM 5412 C C . ASP B 1 325 ? -2.443 -40.25 -15.094 1 86 325 ASP B C 1
ATOM 5414 O O . ASP B 1 325 ? -1.423 -40.812 -14.688 1 86 325 ASP B O 1
ATOM 5418 N N . PHE B 1 326 ? -2.414 -39.125 -15.766 1 87.69 326 PHE B N 1
ATOM 5419 C CA . PHE B 1 326 ? -1.159 -38.5 -16.172 1 87.69 326 PHE B CA 1
ATOM 5420 C C . PHE B 1 326 ? -0.32 -38.125 -14.945 1 87.69 326 PHE B C 1
ATOM 5422 O O . PHE B 1 326 ? 0.893 -37.938 -15.055 1 87.69 326 PHE B O 1
ATOM 5429 N N . LYS B 1 327 ? -0.899 -38.062 -13.742 1 89.12 327 LYS B N 1
ATOM 5430 C CA . LYS B 1 327 ? -0.172 -37.719 -12.531 1 89.12 327 LYS B CA 1
ATOM 5431 C C . LYS B 1 327 ? 0.851 -38.781 -12.172 1 89.12 327 LYS B C 1
ATOM 5433 O O . LYS B 1 327 ? 1.869 -38.5 -11.539 1 89.12 327 LYS B O 1
ATOM 5438 N N . ALA B 1 328 ? 0.563 -39.875 -12.617 1 85.5 328 ALA B N 1
ATOM 5439 C CA . ALA B 1 328 ? 1.456 -41 -12.352 1 85.5 328 ALA B CA 1
ATOM 5440 C C . ALA B 1 328 ? 2.775 -40.844 -13.102 1 85.5 328 ALA B C 1
ATOM 5442 O O . ALA B 1 328 ? 3.773 -41.469 -12.758 1 85.5 328 ALA B O 1
ATOM 5443 N N . LEU B 1 329 ? 2.758 -40 -14.062 1 83.81 329 LEU B N 1
ATOM 5444 C CA . LEU B 1 329 ? 3.953 -39.781 -14.875 1 83.81 329 LEU B CA 1
ATOM 5445 C C . LEU B 1 329 ? 4.867 -38.719 -14.227 1 83.81 329 LEU B C 1
ATOM 5447 O O . LEU B 1 329 ? 5.996 -38.531 -14.68 1 83.81 329 LEU B O 1
ATOM 5451 N N . LEU B 1 330 ? 4.395 -38.094 -13.141 1 90.25 330 LEU B N 1
ATOM 5452 C CA . LEU B 1 330 ? 5.172 -37.094 -12.438 1 90.25 330 LEU B CA 1
ATOM 5453 C C . LEU B 1 330 ? 5.91 -37.719 -11.25 1 90.25 330 LEU B C 1
ATOM 5455 O O . LEU B 1 330 ? 5.836 -37.188 -10.133 1 90.25 330 LEU B O 1
ATOM 5459 N N . THR B 1 331 ? 6.668 -38.719 -11.445 1 83 331 THR B N 1
ATOM 5460 C CA . THR B 1 331 ? 7.238 -39.594 -10.438 1 83 331 THR B CA 1
ATOM 5461 C C . THR B 1 331 ? 8.422 -38.938 -9.734 1 83 331 THR B C 1
ATOM 5463 O O . THR B 1 331 ? 8.828 -39.375 -8.656 1 83 331 THR B O 1
ATOM 5466 N N . ASN B 1 332 ? 8.922 -38 -10.258 1 86.94 332 ASN B N 1
ATOM 5467 C CA . ASN B 1 332 ? 10.109 -37.375 -9.68 1 86.94 332 ASN B CA 1
ATOM 5468 C C . ASN B 1 332 ? 9.734 -36.406 -8.57 1 86.94 332 ASN B C 1
ATOM 5470 O O . ASN B 1 332 ? 10.609 -35.875 -7.879 1 86.94 332 ASN B O 1
ATOM 5474 N N . ILE B 1 333 ? 8.453 -36.156 -8.383 1 92.44 333 ILE B N 1
ATOM 5475 C CA . ILE B 1 333 ? 7.996 -35.25 -7.332 1 92.44 333 ILE B CA 1
ATOM 5476 C C . ILE B 1 333 ? 7.551 -36.062 -6.117 1 92.44 333 ILE B C 1
ATOM 5478 O O . ILE B 1 333 ? 6.578 -36.812 -6.188 1 92.44 333 ILE B O 1
ATOM 5482 N N . PRO B 1 334 ? 8.234 -35.875 -5.008 1 93.69 334 PRO B N 1
ATOM 5483 C CA . PRO B 1 334 ? 7.934 -36.688 -3.832 1 93.69 334 PRO B CA 1
ATOM 5484 C C . PRO B 1 334 ? 6.527 -36.438 -3.289 1 93.69 334 PRO B C 1
ATOM 5486 O O . PRO B 1 334 ? 6.109 -35.281 -3.146 1 93.69 334 PRO B O 1
ATOM 5489 N N . THR B 1 335 ? 5.852 -37.5 -2.857 1 93.75 335 THR B N 1
ATOM 5490 C CA . THR B 1 335 ? 4.457 -37.438 -2.443 1 93.75 335 THR B CA 1
ATOM 5491 C C . THR B 1 335 ? 4.344 -36.938 -1.001 1 93.75 335 THR B C 1
ATOM 5493 O O . THR B 1 335 ? 3.25 -36.594 -0.538 1 93.75 335 THR B O 1
ATOM 5496 N N . ASN B 1 336 ? 5.453 -36.875 -0.267 1 95.25 336 ASN B N 1
ATOM 5497 C CA . ASN B 1 336 ? 5.426 -36.375 1.103 1 95.25 336 ASN B CA 1
ATOM 5498 C C . ASN B 1 336 ? 5.797 -34.875 1.165 1 95.25 336 ASN B C 1
ATOM 5500 O O . ASN B 1 336 ? 6.434 -34.438 2.121 1 95.25 336 ASN B O 1
ATOM 5504 N N . THR B 1 337 ? 5.57 -34.188 0.095 1 96.81 337 THR B N 1
ATOM 5505 C CA . THR B 1 337 ? 5.809 -32.75 -0.007 1 96.81 337 THR B CA 1
ATOM 5506 C C . THR B 1 337 ? 4.52 -32 -0.341 1 96.81 337 THR B C 1
ATOM 5508 O O . THR B 1 337 ? 3.521 -32.625 -0.722 1 96.81 337 THR B O 1
ATOM 5511 N N . ASP B 1 338 ? 4.57 -30.703 -0.139 1 97 338 ASP B N 1
ATOM 5512 C CA . ASP B 1 338 ? 3.396 -29.906 -0.467 1 97 338 ASP B CA 1
ATOM 5513 C C . ASP B 1 338 ? 3.051 -30.016 -1.95 1 97 338 ASP B C 1
ATOM 5515 O O . ASP B 1 338 ? 1.888 -30.203 -2.309 1 97 338 ASP B O 1
ATOM 5519 N N . LEU B 1 339 ? 4.07 -29.984 -2.836 1 97.19 339 LEU B N 1
ATOM 5520 C CA . LEU B 1 339 ? 3.799 -30.078 -4.266 1 97.19 339 LEU B CA 1
ATOM 5521 C C . LEU B 1 339 ? 3.258 -31.469 -4.621 1 97.19 339 LEU B C 1
ATOM 5523 O O . LEU B 1 339 ? 2.307 -31.578 -5.395 1 97.19 339 LEU B O 1
ATOM 5527 N N . GLY B 1 340 ? 3.914 -32.5 -4.074 1 96.38 340 GLY B N 1
ATOM 5528 C CA . GLY B 1 340 ? 3.42 -33.844 -4.328 1 96.38 340 GLY B CA 1
ATOM 5529 C C . GLY B 1 340 ? 1.965 -34.031 -3.936 1 96.38 340 GLY B C 1
ATOM 5530 O O . GLY B 1 340 ? 1.182 -34.594 -4.688 1 96.38 340 GLY B O 1
ATOM 5531 N N . GLN B 1 341 ? 1.635 -33.5 -2.834 1 95.56 341 GLN B N 1
ATOM 5532 C CA . GLN B 1 341 ? 0.264 -33.625 -2.348 1 95.56 341 GLN B CA 1
ATOM 5533 C C . GLN B 1 341 ? -0.688 -32.75 -3.15 1 95.56 341 GLN B C 1
ATOM 5535 O O . GLN B 1 341 ? -1.836 -33.125 -3.395 1 95.56 341 GLN B O 1
ATOM 5540 N N . ALA B 1 342 ? -0.247 -31.578 -3.525 1 96.31 342 ALA B N 1
ATOM 5541 C CA . ALA B 1 342 ? -1.075 -30.719 -4.363 1 96.31 342 ALA B CA 1
ATOM 5542 C C . ALA B 1 342 ? -1.424 -31.406 -5.68 1 96.31 342 ALA B C 1
ATOM 5544 O O . ALA B 1 342 ? -2.549 -31.281 -6.172 1 96.31 342 ALA B O 1
ATOM 5545 N N . ILE B 1 343 ? -0.455 -32.062 -6.25 1 95.69 343 ILE B N 1
ATOM 5546 C CA . ILE B 1 343 ? -0.665 -32.812 -7.492 1 95.69 343 ILE B CA 1
ATOM 5547 C C . ILE B 1 343 ? -1.675 -33.938 -7.27 1 95.69 343 ILE B C 1
ATOM 5549 O O . ILE B 1 343 ? -2.65 -34.062 -8.016 1 95.69 343 ILE B O 1
ATOM 5553 N N . LEU B 1 344 ? -1.516 -34.656 -6.23 1 92.75 344 LEU B N 1
ATOM 5554 C CA . LEU B 1 344 ? -2.326 -35.844 -5.949 1 92.75 344 LEU B CA 1
ATOM 5555 C C . LEU B 1 344 ? -3.775 -35.469 -5.676 1 92.75 344 LEU B C 1
ATOM 5557 O O . LEU B 1 344 ? -4.699 -36.188 -6.062 1 92.75 344 LEU B O 1
ATOM 5561 N N . THR B 1 345 ? -3.951 -34.312 -5.07 1 91.06 345 THR B N 1
ATOM 5562 C CA . THR B 1 345 ? -5.293 -33.969 -4.617 1 91.06 345 THR B CA 1
ATOM 5563 C C . THR B 1 345 ? -5.98 -33.062 -5.617 1 91.06 345 THR B C 1
ATOM 5565 O O . THR B 1 345 ? -7.168 -32.75 -5.477 1 91.06 345 THR B O 1
ATOM 5568 N N . SER B 1 346 ? -5.27 -32.625 -6.574 1 92.19 346 SER B N 1
ATOM 5569 C CA . SER B 1 346 ? -5.844 -31.719 -7.578 1 92.19 346 SER B CA 1
ATOM 5570 C C . SER B 1 346 ? -6.914 -32.406 -8.398 1 92.19 346 SER B C 1
ATOM 5572 O O . SER B 1 346 ? -6.723 -33.562 -8.836 1 92.19 346 SER B O 1
ATOM 5574 N N . PRO B 1 347 ? -7.984 -31.703 -8.578 1 84.88 347 PRO B N 1
ATOM 5575 C CA . PRO B 1 347 ? -9 -32.281 -9.453 1 84.88 347 PRO B CA 1
ATOM 5576 C C . PRO B 1 347 ? -8.617 -32.25 -10.93 1 84.88 347 PRO B C 1
ATOM 5578 O O . PRO B 1 347 ? -7.926 -31.312 -11.359 1 84.88 347 PRO B O 1
ATOM 5581 N N . PHE B 1 348 ? -8.914 -33.219 -11.625 1 83.88 348 PHE B N 1
ATOM 5582 C CA . PHE B 1 348 ? -8.711 -33.281 -13.07 1 83.88 348 PHE B CA 1
ATOM 5583 C C . PHE B 1 348 ? -9.93 -33.844 -13.773 1 83.88 348 PHE B C 1
ATOM 5585 O O . PHE B 1 348 ? -10.445 -34.875 -13.391 1 83.88 348 PHE B O 1
ATOM 5592 N N . ARG B 1 349 ? -10.438 -33 -14.641 1 73.62 349 ARG B N 1
ATOM 5593 C CA . ARG B 1 349 ? -11.531 -33.438 -15.5 1 73.62 349 ARG B CA 1
ATOM 5594 C C . ARG B 1 349 ? -11.156 -33.344 -16.969 1 73.62 349 ARG B C 1
ATOM 5596 O O . ARG B 1 349 ? -10.773 -32.25 -17.438 1 73.62 349 ARG B O 1
ATOM 5603 N N . LYS B 1 350 ? -11.18 -34.469 -17.625 1 68.81 350 LYS B N 1
ATOM 5604 C CA . LYS B 1 350 ? -10.906 -34.438 -19.062 1 68.81 350 LYS B CA 1
ATOM 5605 C C . LYS B 1 350 ? -11.961 -33.625 -19.812 1 68.81 350 LYS B C 1
ATOM 5607 O O . LYS B 1 350 ? -13.109 -33.562 -19.391 1 68.81 350 LYS B O 1
ATOM 5612 N N . PHE B 1 351 ? -11.422 -32.875 -20.719 1 59.22 351 PHE B N 1
ATOM 5613 C CA . PHE B 1 351 ? -12.352 -32.125 -21.562 1 59.22 351 PHE B CA 1
ATOM 5614 C C . PHE B 1 351 ? -13.5 -33.031 -22.016 1 59.22 351 PHE B C 1
ATOM 5616 O O . PHE B 1 351 ? -13.289 -34.219 -22.344 1 59.22 351 PHE B O 1
ATOM 5623 N N . GLY B 1 352 ? -14.617 -32.594 -22.078 1 48.47 352 GLY B N 1
ATOM 5624 C CA . GLY B 1 352 ? -15.789 -33.344 -22.531 1 48.47 352 GLY B CA 1
ATOM 5625 C C . GLY B 1 352 ? -16.359 -34.25 -21.469 1 48.47 352 GLY B C 1
ATOM 5626 O O . GLY B 1 352 ? -17.422 -34.844 -21.672 1 48.47 352 GLY B O 1
ATOM 5627 N N . VAL B 1 353 ? -15.562 -34.531 -20.484 1 45.34 353 VAL B N 1
ATOM 5628 C CA . VAL B 1 353 ? -16.094 -35.375 -19.422 1 45.34 353 VAL B CA 1
ATOM 5629 C C . VAL B 1 353 ? -16.703 -34.5 -18.328 1 45.34 353 VAL B C 1
ATOM 5631 O O . VAL B 1 353 ? -16.016 -33.688 -17.719 1 45.34 353 VAL B O 1
ATOM 5634 N N . VAL B 1 354 ? -17.922 -34.219 -18.453 1 39.84 354 VAL B N 1
ATOM 5635 C CA . VAL B 1 354 ? -18.688 -33.531 -17.422 1 39.84 354 VAL B CA 1
ATOM 5636 C C . VAL B 1 354 ? -18.812 -34.406 -16.188 1 39.84 354 VAL B C 1
ATOM 5638 O O . VAL B 1 354 ? -19.359 -35.5 -16.25 1 39.84 354 VAL B O 1
ATOM 5641 N N . LEU B 1 355 ? -17.812 -34.281 -15.281 1 37.03 355 LEU B N 1
ATOM 5642 C CA . LEU B 1 355 ? -18.156 -35.094 -14.102 1 37.03 355 LEU B CA 1
ATOM 5643 C C . LEU B 1 355 ? -19.453 -34.594 -13.469 1 37.03 355 LEU B C 1
ATOM 5645 O O . LEU B 1 355 ? -19.719 -33.375 -13.477 1 37.03 355 LEU B O 1
ATOM 5649 N N . GLY B 1 356 ? -20.391 -35.406 -13.398 1 28.81 356 GLY B N 1
ATOM 5650 C CA . GLY B 1 356 ? -21.625 -35.156 -12.703 1 28.81 356 GLY B CA 1
ATOM 5651 C C . GLY B 1 356 ? -21.453 -34.281 -11.453 1 28.81 356 GLY B C 1
ATOM 5652 O O . GLY B 1 356 ? -20.344 -34.125 -10.953 1 28.81 356 GLY B O 1
ATOM 5653 N N . ASP B 1 357 ? -22.594 -33.688 -10.82 1 29.39 357 ASP B N 1
ATOM 5654 C CA . ASP B 1 357 ? -22.719 -32.938 -9.586 1 29.39 357 ASP B CA 1
ATOM 5655 C C . ASP B 1 357 ? -21.703 -33.406 -8.547 1 29.39 357 ASP B C 1
ATOM 5657 O O . ASP B 1 357 ? -21.453 -34.594 -8.414 1 29.39 357 ASP B O 1
#

Nearest PDB structures (foldseek):
  5jnh-assembly1_B  TM=8.713E-01  e=1.133E-20  Streptomyces rimofaciens
  5b6d-assembly1_A  TM=8.644E-01  e=7.372E-20  Streptomyces rimofaciens
  5b6e-assembly1_A  TM=8.512E-01  e=1.735E-19  Streptomyces rimofaciens
  6auj-assembly2_C  TM=7.392E-01  e=2.250E-14  Elizabethkingia anophelis NUHP1
  1bo8-assembly1_A-2  TM=7.526E-01  e=3.636E-13  Lacticaseibacillus casei

Foldseek 3Di:
DDLEAEFEDAALQVRLLVVLVCQVVPFDWDQDPVGTWTKGFKYKYKHFHLLRYQHQQFLLQDASLLLLQVLLCLLLLDFFCPLRVCVSPVCVQVLPLVSTGRLQRQSVQQPPPNLVQVLLVCCLVPQADFPNKGFSDDCCCAPQVNVCVVRHHPDDHSHHHQFGMKTWHQDPQAIEIEIEGAEAESSPCSVHNPSNNVSLVQLVSCLLNVGHHGMYMYIYRIYIHGPVCVVSSVSSNPDDDDSFAAPPAGQQFHANGSVLSSVLSNQLSVLLSCCLVVVDALVVSLVSNVVSCVVRVGDPRHVNNLSSNSNSLLSNVLVVNDDDDSLVVSVVDDCRGSNNSSSVSHDHDHPPRPPDD/DDLEAEFEDAALQVRLLVVLVCQVVPFDWDQDPQGTWTKGFKYKYKHFHLLRYQHQQFLLQDASLLLLQVLLCLLLLDFFCPLRVCVSVVCVQVLPLVSTGRLQRQSVQQPPPNLVQVLLVCCLVPQADFPNKGFSDDCCCAPQVNVCVVRHHPDDHSHHHQFGMKTWHQDPQAIEIEIEGAEAESSPCSVHNPSNNVSLVQLVSCLLNVGHHGMYMYIYRIYIHGPVCVVSSVSSNPDDDDSFAAPPAGQQFHANGSVLSSVLSNQLSVLLSCCLVVVDALVVSLVSNVVSCVVRVGDPRHVNNLSSNSNSLLSNVLVVNDDDDSLVVSVVDDCRGSNNSSSVSHDHDHVPRPDDD

Organism: Delftia phage PhiW-14 (NCBI:txid665032)

InterPro domains:
  IPR023451 Thymidylate synthase/dCMP hydroxymethylase domain [PF00303] (27-242)
  IPR036926 Thymidylate synthase/dCMP hydroxymethylase superfamily [G3DSA:3.30.572.10] (19-267)
  IPR036926 Thymidylate synthase/dCMP hydroxymethylase superfamily [SSF55831] (20-245)

Sequence (714 aa):
MNPFNIISDTGVSAAVYAGLSRAKCTGQYKECRNGGSTFLRNVKFHITDPRNRNLTLNGRKSNIFQMVAETFWVMSGSGNIKEFLEFFLPRAPQYSDDGINWHGAYGPRMYAHNQLQSAIDLLIKDKDTRRAYVMIADPTLDSAPAIEAAYGVGHSPKDVPCNREIHINIIEDKLCMKVIQRSGDMLFGTGSINPFEFTFLQELLSEATGYALGDYQWDVTDAHYYKAFEDQVNDVLRSEQTFWPNDGKPLGTRFTSATKMQEFFAGVVRVWVKQINRLIDLGDAHYAINDLFADYGVLPEGRLRDYAKMVTFYIAAKQGEIEGDFKALLTNIPTNTDLGQAILTSPFRKFGVVLGDMNPFNIISDTGVSAAVYAGLSRAKCTGQYKECRNGGSTFLRNVKFHITDPRNRNLTLNGRKSNIFQMVAETFWVMSGSGNIKEFLEFFLPRAPQYSDDGINWHGAYGPRMYAHNQLQSAIDLLIKDKDTRRAYVMIADPTLDSAPAIEAAYGVGHSPKDVPCNREIHINIIEDKLCMKVIQRSGDMLFGTGSINPFEFTFLQELLSEATGYALGDYQWDVTDAHYYKAFEDQVNDVLRSEQTFWPNDGKPLGTRFTSATKMQEFFAGVVRVWVKQINRLIDLGDAHYAINDLFADYGVLPEGRLRDYAKMVTFYIAAKQGEIEGDFKALLTNIPTNTDLGQAILTSPFRKFGVVLGD

pLDDT: mean 93.97, std 9.61, range [26.62, 98.88]

Solvent-accessible surface area (backbone atoms only — not comparable to full-atom values): 36895 Å² total; per-residue (Å²): 131,82,61,69,39,78,41,77,29,54,28,49,42,54,35,36,50,51,48,53,53,47,32,72,75,68,34,47,78,46,74,47,96,79,71,20,30,36,30,33,52,36,33,36,40,35,26,64,36,42,79,27,37,48,57,51,56,43,56,66,65,51,42,52,52,44,48,51,51,53,36,40,43,34,52,30,35,43,37,64,37,64,73,55,50,34,71,64,35,74,65,54,54,80,38,22,81,78,65,42,35,36,74,37,39,59,12,44,34,45,56,42,68,49,25,48,41,51,25,49,54,43,46,65,75,34,56,68,48,76,75,28,44,37,58,50,46,36,54,82,61,68,22,67,60,34,37,21,71,74,70,33,82,88,54,75,77,64,37,69,55,34,59,34,36,37,43,44,42,50,56,96,64,13,38,25,40,36,38,37,24,51,46,26,38,48,70,53,44,54,36,41,50,45,54,35,43,52,34,50,49,48,47,52,50,14,52,48,59,68,36,43,76,33,41,35,34,42,42,22,46,35,32,26,43,47,50,88,48,43,68,46,52,48,37,30,72,69,37,82,77,72,84,53,48,54,86,78,66,49,58,34,62,54,39,86,44,50,65,54,42,23,51,51,31,38,48,50,51,50,45,49,43,37,39,76,68,64,75,39,52,60,68,55,41,53,51,55,46,51,50,48,32,62,76,54,50,40,43,91,79,14,41,48,55,54,54,51,51,48,37,51,49,48,52,28,36,43,70,62,72,43,84,77,69,63,70,71,73,51,68,87,50,56,65,85,20,17,57,25,39,13,60,72,62,26,69,80,70,47,64,90,51,72,75,70,136,130,82,62,68,39,79,41,75,29,54,28,48,42,56,35,37,51,52,49,52,52,46,31,72,74,68,33,46,78,45,72,44,97,80,72,18,32,36,28,33,52,35,33,36,40,36,25,64,36,41,79,27,38,48,56,51,55,43,56,65,66,50,43,52,52,43,48,52,50,52,36,39,42,33,52,30,36,44,35,62,37,63,73,55,48,34,70,65,34,74,65,54,55,80,36,22,80,78,64,44,36,37,74,37,37,58,13,43,34,44,56,43,68,50,25,48,42,51,26,48,53,43,46,64,75,34,55,68,48,76,75,28,44,38,58,50,48,35,54,83,60,69,22,69,61,33,37,21,72,74,70,32,83,88,55,75,77,64,37,69,56,34,58,33,36,37,43,44,41,51,58,96,64,13,39,25,39,36,37,36,23,51,46,25,38,49,70,53,44,55,37,43,50,46,54,34,42,50,33,50,48,48,49,53,50,14,52,48,59,67,36,43,76,32,41,34,34,41,41,22,47,36,32,25,44,46,51,88,48,44,64,46,54,48,38,31,71,69,37,83,78,71,83,52,47,53,85,79,66,48,58,34,63,54,39,87,43,52,66,54,42,23,51,50,31,38,49,48,50,52,46,49,44,36,38,74,68,64,74,40,51,61,70,56,43,53,52,55,46,51,50,49,33,60,77,52,50,42,44,92,79,12,42,50,55,54,55,52,48,50,37,50,48,49,52,29,35,45,69,62,73,42,83,76,70,62,69,70,74,52,69,87,50,56,66,84,19,17,56,25,38,13,59,72,61,26,69,81,69,46,65,92,50,73,76,73,136

Radius of gyration: 27.26 Å; Cα contacts (8 Å, |Δi|>4): 1426; chains: 2; bounding box: 50×86×65 Å

Secondary structure (DSSP, 8-state):
----EEEEESSHHHHHHHHHHHHHHHPEEE--TTS-EEEEEEEEEEES-TT------TTT---HHHHHHHHHHHHTT--B-TTHHHHH-TTGGGG-SSSSB-TT-HHHHHHGGGHHHHHHHHHHH-TT-S--EEE---HHHHSHHHHHHHH-TTPPPS---SEEEEEEEEETTEEEEEEEEEEEETTTIIIIIHHHHHHHHHHHHHHHHTPEEEEEEEEEEEEEEEGGGHHHHHHHHHS----PPP----------SHHHHHHHHHHHHHHHHHHHTTSS-HHHHHHHHHHHHHHHT--TT-HHHHHHHHHHHHHHHHTT-S-S-GGGG-TTS-TTSHHHHHHHHS----TT-----/----EEEEESSHHHHHHHHHHHHHHHPEEE--TTS-EEEEEEEEEEES-TT------TTT---HHHHHHHHHHHHTT--B-TTHHHHH-TTGGGG-SSSSB-TT-HHHHHHGGGHHHHHHHHHHH-TT-S--EEE---HHHHSHHHHHHHH-TTPPPS---SEEEEEEEEETTEEEEEEEEEEEETTTIIIIIHHHHHHHHHHHHHHHHTPEEEEEEEEEEEEEEEGGGHHHHHHHHHS----PPP----------SHHHHHHHHHHHHHHHHHHHTTSS-HHHHHHHHHHHHHHHT--TT-HHHHHHHHHHHHHHHHTT-S-S-GGGG-TTS-TTSHHHHHHHH-----TT-----